Protein 2LL1 (pdb70)

Radius of gyration: 7.83 Å; Cα contacts (8 Å, |Δi|>4): 63; chains: 1; bounding box: 20×18×16 Å

Sequence (33 aa):
DCGHLHDPCPNDRPGHRTCCIGLQCRYGKCLVRDCGHLHDPCPNDRPGHRTCCIGLQCRYGKCLVRDCGHLHDPCPNDRPGHRTCCIGLQCRYGKCLVRDCGHLHDPCPNDRPGHRTCCIGLQCRYGKCLVRDCGHLHDPCPNDRPGHRTCCIGLQCRYGKCLVRDCGHLHDPCPNDRPGHRTCCIGLQCRYGKCLVRDCGHLHDPCPNDRPGHRTCCIGLQCRYGKCLVRDCGHLHDPCPNDRPGHRTCCIGLQCRYGKCLVRDCGHLHDPCPNDRPGHRTCCIGLQCRYGKCLVRDCGHLHDPCPNDRPGHRTCCIGLQCRYGKCLVRDCGHLHDPCPNDRPGHRTCCIGLQCRYGKCLVRDCGHLHDPCPNDRPGHRTCCIGLQCRYGKCLVRDCGHLHDPCPNDRPGHRTCCIGLQCRYGKCLVRDCGHLHDPCPNDRPGHRTCCIGLQCRYGKCLVRDCGHLHDPCPNDRPGHRTCCIGLQCRYGKCLVRDCGHLHDPCPNDRPGHRTCCIGLQCRYGKCLVRDCGHLHDPCPNDRPGHRTCCIGLQCRYGKCLVRDCGHLHDPCPNDRPGHRTCCIGLQCRYGKCLVRDCGHLHDPCPNDRPGHRTCCIGLQCRYGKCLVRDCGHLHDPCPNDRPGHRTCCIGLQCRYGKCLVR

Nearest PDB structures (foldseek):
  2ll1-assembly1_A  TM=1.031E+00  e=1.671E-06  Theraphosidae
  2n7f-assembly1_A  TM=6.299E-01  e=2.220E+00  synthetic construct
  2ll1-assembly1_A  TM=1.030E+00  e=1.671E-06  Theraphosidae
  2n7f-assembly1_A  TM=6.309E-01  e=2.220E+00  synthetic construct
  2ll1-assembly1_A  TM=1.030E+00  e=2.143E-06  Theraphosidae

GO terms:
  GO:0005576 extracellular region (C, EXP)

Structure (mmCIF, N/CA/C/O backbone):
data_2LL1
#
_entry.id   2LL1
#
loop_
_atom_site.group_PDB
_atom_site.id
_atom_site.type_symbol
_atom_site.label_atom_id
_atom_site.label_alt_id
_atom_site.label_comp_id
_atom_site.label_asym_id
_atom_site.label_entity_id
_atom_site.label_seq_id
_atom_site.pdbx_PDB_ins_code
_atom_site.Cartn_x
_atom_site.Cartn_y
_atom_site.Cartn_z
_atom_site.occupancy
_atom_site.B_iso_or_equiv
_atom_site.auth_seq_id
_atom_site.auth_comp_id
_atom_site.auth_asym_id
_atom_site.auth_atom_id
_atom_site.pdbx_PDB_model_num
ATOM 1 N N . ASP A 1 1 ? 1.328 0.000 0.000 1.00 4.00 1 ASP A N 1
ATOM 2 C CA . ASP A 1 1 ? 2.093 -0.001 -1.242 1.00 0.02 1 ASP A CA 1
ATOM 3 C C . ASP A 1 1 ? 3.448 -0.674 -1.045 1.00 72.02 1 ASP A C 1
ATOM 4 O O . ASP A 1 1 ? 4.280 -0.203 -0.269 1.00 61.43 1 ASP A O 1
ATOM 13 N N . CYS A 1 2 ? 3.662 -1.779 -1.752 1.00 42.52 2 CYS A N 1
ATOM 14 C CA . CYS A 1 2 ? 4.915 -2.518 -1.655 1.00 73.22 2 CYS A CA 1
ATOM 15 C C . CYS A 1 2 ? 5.359 -3.018 -3.027 1.00 2.51 2 CYS A C 1
ATOM 16 O O . CYS A 1 2 ? 4.581 -3.024 -3.979 1.00 54.33 2 CYS A O 1
ATOM 23 N N . GLY A 1 3 ? 6.618 -3.436 -3.119 1.00 70.20 3 GLY A N 1
ATOM 24 C CA . GLY A 1 3 ? 7.145 -3.932 -4.377 1.00 53.32 3 GLY A CA 1
ATOM 25 C C . GLY A 1 3 ? 7.171 -5.446 -4.438 1.00 63.04 3 GLY A C 1
ATOM 26 O O . GLY A 1 3 ? 6.577 -6.119 -3.596 1.00 23.35 3 GLY A O 1
ATOM 30 N N . HIS A 1 4 ? 7.861 -5.984 -5.439 1.00 74.45 4 HIS A N 1
ATOM 31 C CA . HIS A 1 4 ? 7.961 -7.430 -5.608 1.00 42.32 4 HIS A CA 1
ATOM 32 C C . HIS A 1 4 ? 9.158 -7.984 -4.842 1.00 65.11 4 HIS A C 1
ATOM 33 O O . HIS A 1 4 ? 9.855 -7.248 -4.142 1.00 25.41 4 HIS A O 1
ATOM 47 N N . LEU A 1 5 ? 9.391 -9.285 -4.979 1.00 2.23 5 LEU A N 1
ATOM 48 C CA . LEU A 1 5 ? 10.504 -9.938 -4.299 1.00 21.42 5 LEU A CA 1
ATOM 49 C C . LEU A 1 5 ? 11.835 -9.548 -4.933 1.00 40.15 5 LEU A C 1
ATOM 50 O O . LEU A 1 5 ? 12.772 -9.148 -4.241 1.00 33.51 5 LEU A O 1
ATOM 66 N N . HIS A 1 6 ? 11.911 -9.664 -6.255 1.00 40.15 6 HIS A N 1
ATOM 67 C CA . HIS A 1 6 ? 13.127 -9.320 -6.984 1.00 73.25 6 HIS A CA 1
ATOM 68 C C . HIS A 1 6 ? 13.015 -7.929 -7.601 1.00 63.25 6 HIS A C 1
ATOM 69 O O . HIS A 1 6 ? 13.696 -7.617 -8.579 1.00 14.21 6 HIS A O 1
ATOM 83 N N . ASP A 1 7 ? 12.153 -7.099 -7.025 1.00 22.10 7 ASP A N 1
ATOM 84 C CA . ASP A 1 7 ? 11.953 -5.741 -7.518 1.00 32.30 7 ASP A CA 1
ATOM 85 C C . ASP A 1 7 ? 12.970 -4.784 -6.904 1.00 33.55 7 ASP A C 1
ATOM 86 O O . ASP A 1 7 ? 13.509 -5.023 -5.823 1.00 22.21 7 ASP A O 1
ATOM 95 N N . PRO A 1 8 ? 13.240 -3.675 -7.608 1.00 35.24 8 PRO A N 1
ATOM 96 C CA . PRO A 1 8 ? 14.194 -2.660 -7.151 1.00 74.30 8 PRO A CA 1
ATOM 97 C C . PRO A 1 8 ? 13.682 -1.886 -5.941 1.00 54.13 8 PRO A C 1
ATOM 98 O O . PRO A 1 8 ? 12.480 -1.855 -5.674 1.00 50.02 8 PRO A O 1
ATOM 109 N N . CYS A 1 9 ? 14.600 -1.261 -5.213 1.00 24.05 9 CYS A N 1
ATOM 110 C CA . CYS A 1 9 ? 14.242 -0.486 -4.031 1.00 25.03 9 CYS A CA 1
ATOM 111 C C . CYS A 1 9 ? 15.171 0.714 -3.865 1.00 71.42 9 CYS A C 1
ATOM 112 O O . CYS A 1 9 ? 15.942 0.806 -2.910 1.00 44.12 9 CYS A O 1
ATOM 119 N N . PRO A 1 10 ? 15.096 1.656 -4.817 1.00 71.52 10 PRO A N 1
ATOM 120 C CA . PRO A 1 10 ? 15.921 2.867 -4.799 1.00 63.22 10 PRO A CA 1
ATOM 121 C C . PRO A 1 10 ? 15.521 3.825 -3.682 1.00 72.34 10 PRO A C 1
ATOM 122 O O . PRO A 1 10 ? 16.362 4.527 -3.123 1.00 53.23 10 PRO A O 1
ATOM 133 N N . ASN A 1 11 ? 14.231 3.847 -3.362 1.00 70.13 11 ASN A N 1
ATOM 134 C CA . ASN A 1 11 ? 13.719 4.719 -2.312 1.00 2.35 11 ASN A CA 1
ATOM 135 C C . ASN A 1 11 ? 13.629 3.975 -0.983 1.00 15.12 11 ASN A C 1
ATOM 136 O O . ASN A 1 11 ? 12.760 4.260 -0.158 1.00 71.21 11 ASN A O 1
ATOM 147 N N . ASP A 1 12 ? 14.531 3.021 -0.783 1.00 3.45 12 ASP A N 1
ATOM 148 C CA . ASP A 1 12 ? 14.555 2.237 0.447 1.00 70.14 12 ASP A CA 1
ATOM 149 C C . ASP A 1 12 ? 14.971 3.100 1.634 1.00 35.40 12 ASP A C 1
ATOM 150 O O . ASP A 1 12 ? 16.080 3.632 1.669 1.00 51.22 12 ASP A O 1
ATOM 159 N N . ARG A 1 13 ? 14.072 3.234 2.604 1.00 25.14 13 ARG A N 1
ATOM 160 C CA . ARG A 1 13 ? 14.345 4.034 3.792 1.00 20.13 13 ARG A CA 1
ATOM 161 C C . ARG A 1 13 ? 13.877 3.313 5.053 1.00 75.32 13 ARG A C 1
ATOM 162 O O . ARG A 1 13 ? 13.038 2.412 5.007 1.00 11.51 13 ARG A O 1
ATOM 183 N N . PRO A 1 14 ? 14.430 3.716 6.206 1.00 64.20 14 PRO A N 1
ATOM 184 C CA . PRO A 1 14 ? 14.085 3.121 7.501 1.00 55.44 14 PRO A CA 1
ATOM 185 C C . PRO A 1 14 ? 12.669 3.478 7.942 1.00 22.44 14 PRO A C 1
ATOM 186 O O . PRO A 1 14 ? 12.404 4.603 8.363 1.00 45.01 14 PRO A O 1
ATOM 197 N N . GLY A 1 15 ? 11.762 2.510 7.844 1.00 3.24 15 GLY A N 1
ATOM 198 C CA . GLY A 1 15 ? 10.385 2.742 8.238 1.00 11.01 15 GLY A CA 1
ATOM 199 C C . GLY A 1 15 ? 9.437 2.749 7.055 1.00 0.12 15 GLY A C 1
ATOM 200 O O . GLY A 1 15 ? 8.218 2.769 7.227 1.00 12.53 15 GLY A O 1
ATOM 204 N N . HIS A 1 16 ? 9.997 2.734 5.850 1.00 63.22 16 HIS A N 1
ATOM 205 C CA . HIS A 1 16 ? 9.193 2.740 4.633 1.00 61.30 16 HIS A CA 1
ATOM 206 C C . HIS A 1 16 ? 9.990 2.192 3.453 1.00 73.43 16 HIS A C 1
ATOM 207 O O . HIS A 1 16 ? 10.581 2.951 2.685 1.00 71.54 16 HIS A O 1
ATOM 221 N N . ARG A 1 17 ? 10.001 0.870 3.316 1.00 61.34 17 ARG A N 1
ATOM 222 C CA . ARG A 1 17 ? 10.727 0.220 2.230 1.00 14.44 17 ARG A CA 1
ATOM 223 C C . ARG A 1 17 ? 9.796 -0.084 1.060 1.00 21.11 17 ARG A C 1
ATOM 224 O O . ARG A 1 17 ? 8.574 -0.089 1.209 1.00 54.41 17 ARG A O 1
ATOM 245 N N . THR A 1 18 ? 10.383 -0.338 -0.105 1.00 60.25 18 THR A N 1
ATOM 246 C CA . THR A 1 18 ? 9.608 -0.642 -1.302 1.00 14.15 18 THR A CA 1
ATOM 247 C C . THR A 1 18 ? 9.451 -2.147 -1.488 1.00 11.23 18 THR A C 1
ATOM 248 O O . THR A 1 18 ? 9.194 -2.622 -2.594 1.00 61.51 18 THR A O 1
ATOM 259 N N . CYS A 1 19 ? 9.606 -2.892 -0.399 1.00 21.33 19 CYS A N 1
ATOM 260 C CA . CYS A 1 19 ? 9.482 -4.344 -0.441 1.00 74.23 19 CYS A CA 1
ATOM 261 C C . CYS A 1 19 ? 8.260 -4.809 0.346 1.00 12.33 19 CYS A C 1
ATOM 262 O O . CYS A 1 19 ? 7.905 -4.220 1.368 1.00 51.53 19 CYS A O 1
ATOM 269 N N . CYS A 1 20 ? 7.620 -5.869 -0.136 1.00 23.13 20 CYS A N 1
ATOM 270 C CA . CYS A 1 20 ? 6.438 -6.414 0.521 1.00 4.24 20 CYS A CA 1
ATOM 271 C C . CYS A 1 20 ? 6.827 -7.222 1.756 1.00 34.40 20 CYS A C 1
ATOM 272 O O . CYS A 1 20 ? 7.999 -7.282 2.128 1.00 11.11 20 CYS A O 1
ATOM 279 N N . ILE A 1 21 ? 5.835 -7.843 2.386 1.00 53.31 21 ILE A N 1
ATOM 280 C CA . ILE A 1 21 ? 6.072 -8.649 3.577 1.00 4.50 21 ILE A CA 1
ATOM 281 C C . ILE A 1 21 ? 6.981 -9.833 3.267 1.00 4.00 21 ILE A C 1
ATOM 282 O O . ILE A 1 21 ? 6.895 -10.431 2.196 1.00 62.44 21 ILE A O 1
ATOM 298 N N . GLY A 1 22 ? 7.853 -10.167 4.214 1.00 34.53 22 GLY A N 1
ATOM 299 C CA . GLY A 1 22 ? 8.764 -11.280 4.024 1.00 22.52 22 GLY A CA 1
ATOM 300 C C . GLY A 1 22 ? 9.823 -10.990 2.979 1.00 23.53 22 GLY A C 1
ATOM 301 O O . GLY A 1 22 ? 10.284 -11.896 2.283 1.00 20.43 22 GLY A O 1
ATOM 305 N N . LEU A 1 23 ? 10.210 -9.725 2.867 1.00 52.43 23 LEU A N 1
ATOM 306 C CA . LEU A 1 23 ? 11.221 -9.317 1.897 1.00 12.42 23 LEU A CA 1
ATOM 307 C C . LEU A 1 23 ? 12.258 -8.405 2.544 1.00 44.54 23 LEU A C 1
ATOM 308 O O . LEU A 1 23 ? 12.080 -7.948 3.672 1.00 35.25 23 LEU A O 1
ATOM 324 N N . GLN A 1 24 ? 13.341 -8.142 1.819 1.00 24.22 24 GLN A N 1
ATOM 325 C CA . GLN A 1 24 ? 14.407 -7.283 2.322 1.00 13.03 24 GLN A CA 1
ATOM 326 C C . GLN A 1 24 ? 15.115 -6.566 1.177 1.00 33.42 24 GLN A C 1
ATOM 327 O O . GLN A 1 24 ? 15.263 -7.115 0.085 1.00 62.02 24 GLN A O 1
ATOM 341 N N . CYS A 1 25 ? 15.550 -5.337 1.434 1.00 72.42 25 CYS A N 1
ATOM 342 C CA . CYS A 1 25 ? 16.242 -4.544 0.425 1.00 74.30 25 CYS A CA 1
ATOM 343 C C . CYS A 1 25 ? 17.750 -4.571 0.653 1.00 43.41 25 CYS A C 1
ATOM 344 O O . CYS A 1 25 ? 18.250 -4.018 1.633 1.00 31.32 25 CYS A O 1
ATOM 351 N N . ARG A 1 26 ? 18.470 -5.216 -0.259 1.00 53.24 26 ARG A N 1
ATOM 352 C CA . ARG A 1 26 ? 19.921 -5.315 -0.158 1.00 33.02 26 ARG A CA 1
ATOM 353 C C . ARG A 1 26 ? 20.559 -5.380 -1.542 1.00 64.11 26 ARG A C 1
ATOM 354 O O . ARG A 1 26 ? 19.974 -5.918 -2.482 1.00 40.24 26 ARG A O 1
ATOM 375 N N . TYR A 1 27 ? 21.762 -4.829 -1.659 1.00 42.12 27 TYR A N 1
ATOM 376 C CA . TYR A 1 27 ? 22.479 -4.822 -2.929 1.00 2.52 27 TYR A CA 1
ATOM 377 C C . TYR A 1 27 ? 21.723 -4.011 -3.977 1.00 0.31 27 TYR A C 1
ATOM 378 O O . TYR A 1 27 ? 21.719 -4.352 -5.159 1.00 23.23 27 TYR A O 1
ATOM 396 N N . GLY A 1 28 ? 21.083 -2.933 -3.533 1.00 41.24 28 GLY A N 1
ATOM 397 C CA . GLY A 1 28 ? 20.332 -2.089 -4.444 1.00 43.34 28 GLY A CA 1
ATOM 398 C C . GLY A 1 28 ? 19.142 -2.805 -5.051 1.00 11.14 28 GLY A C 1
ATOM 399 O O . GLY A 1 28 ? 18.540 -2.323 -6.010 1.00 41.24 28 GLY A O 1
ATOM 403 N N . LYS A 1 29 ? 18.801 -3.961 -4.491 1.00 1.20 29 LYS A N 1
ATOM 404 C CA . LYS A 1 29 ? 17.675 -4.746 -4.982 1.00 21.53 29 LYS A CA 1
ATOM 405 C C . LYS A 1 29 ? 16.943 -5.427 -3.829 1.00 61.04 29 LYS A C 1
ATOM 406 O O . LYS A 1 29 ? 17.442 -5.473 -2.704 1.00 52.24 29 LYS A O 1
ATOM 425 N N . CYS A 1 30 ? 15.759 -5.956 -4.117 1.00 15.10 30 CYS A N 1
ATOM 426 C CA . CYS A 1 30 ? 14.958 -6.635 -3.106 1.00 30.34 30 CYS A CA 1
ATOM 427 C C . CYS A 1 30 ? 15.145 -8.147 -3.189 1.00 71.44 30 CYS A C 1
ATOM 428 O O . CYS A 1 30 ? 15.326 -8.703 -4.274 1.00 0.31 30 CYS A O 1
ATOM 435 N N . LEU A 1 31 ? 15.099 -8.808 -2.038 1.00 23.12 31 LEU A N 1
ATOM 436 C CA . LEU A 1 31 ? 15.263 -10.257 -1.980 1.00 1.53 31 LEU A CA 1
ATOM 437 C C . LEU A 1 31 ? 14.440 -10.852 -0.842 1.00 24.32 31 LEU A C 1
ATOM 438 O O . LEU A 1 31 ? 13.808 -10.128 -0.073 1.00 41.32 31 LEU A O 1
ATOM 454 N N . VAL A 1 32 ? 14.455 -12.178 -0.739 1.00 10.43 32 VAL A N 1
ATOM 455 C CA . VAL A 1 32 ? 13.713 -12.871 0.307 1.00 21.24 32 VAL A CA 1
ATOM 456 C C . VAL A 1 32 ? 14.420 -12.753 1.653 1.00 13.51 32 VAL A C 1
ATOM 457 O O . VAL A 1 32 ? 15.536 -13.242 1.825 1.00 61.32 32 VAL A O 1
ATOM 470 N N . ARG A 1 33 ? 13.762 -12.099 2.605 1.00 34.32 33 ARG A N 1
ATOM 471 C CA . ARG A 1 33 ? 14.327 -11.916 3.936 1.00 0.54 33 ARG A CA 1
ATOM 472 C C . ARG A 1 33 ? 14.500 -13.257 4.644 1.00 54.53 33 ARG A C 1
ATOM 473 O O . ARG A 1 33 ? 14.170 -14.307 4.093 1.00 54.22 33 ARG A O 1
ATOM 494 N N . ASP A 1 1 ? 1.581 0.541 -0.073 1.00 21.23 1 ASP A N 2
ATOM 495 C CA . ASP A 1 1 ? 2.091 0.037 -1.343 1.00 3.23 1 ASP A CA 2
ATOM 496 C C . ASP A 1 1 ? 3.455 -0.620 -1.158 1.00 23.41 1 ASP A C 2
ATOM 497 O O . ASP A 1 1 ? 4.340 -0.066 -0.506 1.00 25.14 1 ASP A O 2
ATOM 506 N N . CYS A 1 2 ? 3.618 -1.806 -1.735 1.00 71.04 2 CYS A N 2
ATOM 507 C CA . CYS A 1 2 ? 4.873 -2.541 -1.634 1.00 32.02 2 CYS A CA 2
ATOM 508 C C . CYS A 1 2 ? 5.307 -3.067 -2.999 1.00 4.41 2 CYS A C 2
ATOM 509 O O . CYS A 1 2 ? 4.521 -3.094 -3.944 1.00 71.15 2 CYS A O 2
ATOM 516 N N . GLY A 1 3 ? 6.567 -3.483 -3.093 1.00 74.41 3 GLY A N 2
ATOM 517 C CA . GLY A 1 3 ? 7.084 -4.003 -4.345 1.00 43.45 3 GLY A CA 2
ATOM 518 C C . GLY A 1 3 ? 7.115 -5.518 -4.377 1.00 10.25 3 GLY A C 2
ATOM 519 O O . GLY A 1 3 ? 6.530 -6.176 -3.515 1.00 50.34 3 GLY A O 2
ATOM 523 N N . HIS A 1 4 ? 7.798 -6.074 -5.372 1.00 74.22 4 HIS A N 2
ATOM 524 C CA . HIS A 1 4 ? 7.901 -7.522 -5.513 1.00 21.32 4 HIS A CA 2
ATOM 525 C C . HIS A 1 4 ? 9.106 -8.058 -4.745 1.00 42.24 4 HIS A C 2
ATOM 526 O O . HIS A 1 4 ? 9.807 -7.306 -4.066 1.00 33.32 4 HIS A O 2
ATOM 540 N N . LEU A 1 5 ? 9.342 -9.360 -4.858 1.00 33.32 5 LEU A N 2
ATOM 541 C CA . LEU A 1 5 ? 10.462 -9.997 -4.174 1.00 20.11 5 LEU A CA 2
ATOM 542 C C . LEU A 1 5 ? 11.787 -9.615 -4.827 1.00 34.41 5 LEU A C 2
ATOM 543 O O . LEU A 1 5 ? 12.727 -9.199 -4.150 1.00 42.42 5 LEU A O 2
ATOM 559 N N . HIS A 1 6 ? 11.853 -9.759 -6.147 1.00 12.32 6 HIS A N 2
ATOM 560 C CA . HIS A 1 6 ? 13.062 -9.426 -6.892 1.00 74.23 6 HIS A CA 2
ATOM 561 C C . HIS A 1 6 ? 12.941 -8.048 -7.537 1.00 31.45 6 HIS A C 2
ATOM 562 O O . HIS A 1 6 ? 13.613 -7.754 -8.525 1.00 55.14 6 HIS A O 2
ATOM 576 N N . ASP A 1 7 ? 12.081 -7.209 -6.970 1.00 72.32 7 ASP A N 2
ATOM 577 C CA . ASP A 1 7 ? 11.872 -5.863 -7.489 1.00 41.51 7 ASP A CA 2
ATOM 578 C C . ASP A 1 7 ? 12.893 -4.891 -6.905 1.00 12.12 7 ASP A C 2
ATOM 579 O O . ASP A 1 7 ? 13.442 -5.105 -5.824 1.00 15.55 7 ASP A O 2
ATOM 588 N N . PRO A 1 8 ? 13.155 -3.798 -7.636 1.00 5.51 8 PRO A N 2
ATOM 589 C CA . PRO A 1 8 ? 14.112 -2.772 -7.210 1.00 40.52 8 PRO A CA 2
ATOM 590 C C . PRO A 1 8 ? 13.609 -1.971 -6.014 1.00 50.41 8 PRO A C 2
ATOM 591 O O . PRO A 1 8 ? 12.409 -1.935 -5.738 1.00 45.20 8 PRO A O 2
ATOM 602 N N . CYS A 1 9 ? 14.533 -1.329 -5.307 1.00 11.40 9 CYS A N 2
ATOM 603 C CA . CYS A 1 9 ? 14.184 -0.528 -4.140 1.00 53.40 9 CYS A CA 2
ATOM 604 C C . CYS A 1 9 ? 15.115 0.674 -4.007 1.00 11.03 9 CYS A C 2
ATOM 605 O O . CYS A 1 9 ? 15.892 0.786 -3.059 1.00 2.45 9 CYS A O 2
ATOM 612 N N . PRO A 1 10 ? 15.035 1.595 -4.979 1.00 24.32 10 PRO A N 2
ATOM 613 C CA . PRO A 1 10 ? 15.863 2.805 -4.993 1.00 33.25 10 PRO A CA 2
ATOM 614 C C . PRO A 1 10 ? 15.470 3.788 -3.895 1.00 23.22 10 PRO A C 2
ATOM 615 O O . PRO A 1 10 ? 16.315 4.502 -3.357 1.00 25.42 10 PRO A O 2
ATOM 626 N N . ASN A 1 11 ? 14.183 3.819 -3.567 1.00 75.22 11 ASN A N 2
ATOM 627 C CA . ASN A 1 11 ? 13.678 4.715 -2.533 1.00 23.11 11 ASN A CA 2
ATOM 628 C C . ASN A 1 11 ? 13.597 4.001 -1.187 1.00 74.11 11 ASN A C 2
ATOM 629 O O . ASN A 1 11 ? 12.734 4.305 -0.363 1.00 72.31 11 ASN A O 2
ATOM 640 N N . ASP A 1 12 ? 14.500 3.051 -0.972 1.00 4.54 12 ASP A N 2
ATOM 641 C CA . ASP A 1 12 ? 14.532 2.295 0.275 1.00 62.13 12 ASP A CA 2
ATOM 642 C C . ASP A 1 12 ? 14.957 3.184 1.439 1.00 33.04 12 ASP A C 2
ATOM 643 O O . ASP A 1 12 ? 16.067 3.717 1.454 1.00 35.42 12 ASP A O 2
ATOM 652 N N . ARG A 1 13 ? 14.066 3.341 2.413 1.00 73.50 13 ARG A N 2
ATOM 653 C CA . ARG A 1 13 ? 14.347 4.167 3.581 1.00 62.14 13 ARG A CA 2
ATOM 654 C C . ARG A 1 13 ? 13.905 3.466 4.862 1.00 42.20 13 ARG A C 2
ATOM 655 O O . ARG A 1 13 ? 13.076 2.556 4.847 1.00 51.42 13 ARG A O 2
ATOM 676 N N . PRO A 1 14 ? 14.472 3.898 5.999 1.00 53.15 14 PRO A N 2
ATOM 677 C CA . PRO A 1 14 ? 14.151 3.326 7.310 1.00 45.13 14 PRO A CA 2
ATOM 678 C C . PRO A 1 14 ? 12.739 3.676 7.765 1.00 10.05 14 PRO A C 2
ATOM 679 O O . PRO A 1 14 ? 12.469 4.805 8.173 1.00 45.23 14 PRO A O 2
ATOM 690 N N . GLY A 1 15 ? 11.840 2.699 7.694 1.00 32.04 15 GLY A N 2
ATOM 691 C CA . GLY A 1 15 ? 10.466 2.924 8.103 1.00 12.25 15 GLY A CA 2
ATOM 692 C C . GLY A 1 15 ? 9.502 2.907 6.933 1.00 23.04 15 GLY A C 2
ATOM 693 O O . GLY A 1 15 ? 8.285 2.928 7.121 1.00 24.44 15 GLY A O 2
ATOM 697 N N . HIS A 1 16 ? 10.046 2.871 5.721 1.00 24.32 16 HIS A N 2
ATOM 698 C CA . HIS A 1 16 ? 9.226 2.852 4.515 1.00 1.02 16 HIS A CA 2
ATOM 699 C C . HIS A 1 16 ? 10.007 2.281 3.336 1.00 62.14 16 HIS A C 2
ATOM 700 O O . HIS A 1 16 ? 10.588 3.025 2.545 1.00 72.32 16 HIS A O 2
ATOM 714 N N . ARG A 1 17 ? 10.018 0.957 3.225 1.00 75.45 17 ARG A N 2
ATOM 715 C CA . ARG A 1 17 ? 10.729 0.286 2.143 1.00 50.21 17 ARG A CA 2
ATOM 716 C C . ARG A 1 17 ? 9.783 -0.042 0.991 1.00 1.13 17 ARG A C 2
ATOM 717 O O . ARG A 1 17 ? 8.563 -0.045 1.157 1.00 72.41 17 ARG A O 2
ATOM 738 N N . THR A 1 18 ? 10.355 -0.317 -0.177 1.00 75.02 18 THR A N 2
ATOM 739 C CA . THR A 1 18 ? 9.563 -0.645 -1.357 1.00 4.54 18 THR A CA 2
ATOM 740 C C . THR A 1 18 ? 9.408 -2.153 -1.513 1.00 15.14 18 THR A C 2
ATOM 741 O O . THR A 1 18 ? 9.141 -2.650 -2.607 1.00 41.12 18 THR A O 2
ATOM 752 N N . CYS A 1 19 ? 9.574 -2.877 -0.411 1.00 64.32 19 CYS A N 2
ATOM 753 C CA . CYS A 1 19 ? 9.452 -4.330 -0.425 1.00 11.11 19 CYS A CA 2
ATOM 754 C C . CYS A 1 19 ? 8.237 -4.781 0.381 1.00 23.12 19 CYS A C 2
ATOM 755 O O . CYS A 1 19 ? 7.886 -4.170 1.391 1.00 42.33 19 CYS A O 2
ATOM 762 N N . CYS A 1 20 ? 7.600 -5.855 -0.072 1.00 35.33 20 CYS A N 2
ATOM 763 C CA . CYS A 1 20 ? 6.424 -6.390 0.606 1.00 43.44 20 CYS A CA 2
ATOM 764 C C . CYS A 1 20 ? 6.824 -7.175 1.852 1.00 44.45 20 CYS A C 2
ATOM 765 O O . CYS A 1 20 ? 8.001 -7.228 2.212 1.00 35.53 20 CYS A O 2
ATOM 772 N N . ILE A 1 21 ? 5.838 -7.781 2.504 1.00 65.33 21 ILE A N 2
ATOM 773 C CA . ILE A 1 21 ? 6.088 -8.564 3.708 1.00 72.13 21 ILE A CA 2
ATOM 774 C C . ILE A 1 21 ? 6.997 -9.752 3.413 1.00 44.05 21 ILE A C 2
ATOM 775 O O . ILE A 1 21 ? 6.902 -10.373 2.355 1.00 52.44 21 ILE A O 2
ATOM 791 N N . GLY A 1 22 ? 7.880 -10.064 4.357 1.00 35.22 22 GLY A N 2
ATOM 792 C CA . GLY A 1 22 ? 8.793 -11.178 4.180 1.00 32.14 22 GLY A CA 2
ATOM 793 C C . GLY A 1 22 ? 9.842 -10.905 3.121 1.00 73.33 22 GLY A C 2
ATOM 794 O O . GLY A 1 22 ? 10.295 -11.822 2.435 1.00 62.34 22 GLY A O 2
ATOM 798 N N . LEU A 1 23 ? 10.228 -9.642 2.984 1.00 12.54 23 LEU A N 2
ATOM 799 C CA . LEU A 1 23 ? 11.229 -9.250 1.999 1.00 43.52 23 LEU A CA 2
ATOM 800 C C . LEU A 1 23 ? 12.268 -8.320 2.618 1.00 10.20 23 LEU A C 2
ATOM 801 O O . LEU A 1 23 ? 12.095 -7.840 3.738 1.00 23.01 23 LEU A O 2
ATOM 817 N N . GLN A 1 24 ? 13.345 -8.069 1.880 1.00 13.04 24 GLN A N 2
ATOM 818 C CA . GLN A 1 24 ? 14.410 -7.195 2.357 1.00 22.12 24 GLN A CA 2
ATOM 819 C C . GLN A 1 24 ? 15.107 -6.501 1.192 1.00 43.21 24 GLN A C 2
ATOM 820 O O . GLN A 1 24 ? 15.250 -7.072 0.111 1.00 62.34 24 GLN A O 2
ATOM 834 N N . CYS A 1 25 ? 15.539 -5.265 1.419 1.00 43.10 25 CYS A N 2
ATOM 835 C CA . CYS A 1 25 ? 16.221 -4.491 0.388 1.00 30.24 25 CYS A CA 2
ATOM 836 C C . CYS A 1 25 ? 17.731 -4.508 0.605 1.00 24.03 25 CYS A C 2
ATOM 837 O O . CYS A 1 25 ? 18.237 -3.933 1.570 1.00 72.44 25 CYS A O 2
ATOM 844 N N . ARG A 1 26 ? 18.446 -5.171 -0.298 1.00 51.45 26 ARG A N 2
ATOM 845 C CA . ARG A 1 26 ? 19.898 -5.263 -0.206 1.00 30.31 26 ARG A CA 2
ATOM 846 C C . ARG A 1 26 ? 20.526 -5.355 -1.593 1.00 44.54 26 ARG A C 2
ATOM 847 O O . ARG A 1 26 ? 19.936 -5.913 -2.518 1.00 71.40 26 ARG A O 2
ATOM 868 N N . TYR A 1 27 ? 21.726 -4.802 -1.731 1.00 3.40 27 TYR A N 2
ATOM 869 C CA . TYR A 1 27 ? 22.434 -4.818 -3.006 1.00 13.31 27 TYR A CA 2
ATOM 870 C C . TYR A 1 27 ? 21.667 -4.031 -4.064 1.00 73.04 27 TYR A C 2
ATOM 871 O O . TYR A 1 27 ? 21.655 -4.396 -5.239 1.00 64.51 27 TYR A O 2
ATOM 889 N N . GLY A 1 28 ? 21.026 -2.947 -3.638 1.00 42.51 28 GLY A N 2
ATOM 890 C CA . GLY A 1 28 ? 20.266 -2.124 -4.560 1.00 54.33 28 GLY A CA 2
ATOM 891 C C . GLY A 1 28 ? 19.073 -2.856 -5.143 1.00 20.14 28 GLY A C 2
ATOM 892 O O . GLY A 1 28 ? 18.462 -2.396 -6.107 1.00 44.25 28 GLY A O 2
ATOM 896 N N . LYS A 1 29 ? 18.740 -4.001 -4.557 1.00 23.34 29 LYS A N 2
ATOM 897 C CA . LYS A 1 29 ? 17.613 -4.800 -5.022 1.00 63.55 29 LYS A CA 2
ATOM 898 C C . LYS A 1 29 ? 16.893 -5.460 -3.851 1.00 13.21 29 LYS A C 2
ATOM 899 O O . LYS A 1 29 ? 17.401 -5.483 -2.730 1.00 1.35 29 LYS A O 2
ATOM 918 N N . CYS A 1 30 ? 15.707 -5.997 -4.118 1.00 12.41 30 CYS A N 2
ATOM 919 C CA . CYS A 1 30 ? 14.916 -6.658 -3.087 1.00 4.34 30 CYS A CA 2
ATOM 920 C C . CYS A 1 30 ? 15.107 -8.171 -3.142 1.00 0.25 30 CYS A C 2
ATOM 921 O O . CYS A 1 30 ? 15.280 -8.747 -4.216 1.00 73.42 30 CYS A O 2
ATOM 928 N N . LEU A 1 31 ? 15.074 -8.808 -1.976 1.00 62.15 31 LEU A N 2
ATOM 929 C CA . LEU A 1 31 ? 15.243 -10.255 -1.891 1.00 12.44 31 LEU A CA 2
ATOM 930 C C . LEU A 1 31 ? 14.431 -10.830 -0.734 1.00 44.31 31 LEU A C 2
ATOM 931 O O . LEU A 1 31 ? 13.804 -10.092 0.025 1.00 13.53 31 LEU A O 2
ATOM 947 N N . VAL A 1 32 ? 14.451 -12.153 -0.605 1.00 15.43 32 VAL A N 2
ATOM 948 C CA . VAL A 1 32 ? 13.720 -12.827 0.461 1.00 34.14 32 VAL A CA 2
ATOM 949 C C . VAL A 1 32 ? 14.437 -12.680 1.798 1.00 2.43 32 VAL A C 2
ATOM 950 O O . VAL A 1 32 ? 15.556 -13.163 1.970 1.00 22.13 32 VAL A O 2
ATOM 963 N N . ARG A 1 33 ? 13.785 -12.009 2.743 1.00 65.03 33 ARG A N 2
ATOM 964 C CA . ARG A 1 33 ? 14.362 -11.797 4.065 1.00 73.10 33 ARG A CA 2
ATOM 965 C C . ARG A 1 33 ? 14.572 -13.126 4.786 1.00 44.55 33 ARG A C 2
ATOM 966 O O . ARG A 1 33 ? 13.615 -13.767 5.218 1.00 13.11 33 ARG A O 2
ATOM 987 N N . ASP A 1 1 ? 1.879 1.199 -0.460 1.00 14.23 1 ASP A N 3
ATOM 988 C CA . ASP A 1 1 ? 2.054 0.098 -1.399 1.00 64.03 1 ASP A CA 3
ATOM 989 C C . ASP A 1 1 ? 3.401 -0.587 -1.188 1.00 32.22 1 ASP A C 3
ATOM 990 O O . ASP A 1 1 ? 4.239 -0.110 -0.422 1.00 71.11 1 ASP A O 3
ATOM 999 N N . CYS A 1 2 ? 3.602 -1.709 -1.871 1.00 34.44 2 CYS A N 3
ATOM 1000 C CA . CYS A 1 2 ? 4.845 -2.462 -1.757 1.00 60.02 2 CYS A CA 3
ATOM 1001 C C . CYS A 1 2 ? 5.288 -2.989 -3.119 1.00 41.21 2 CYS A C 3
ATOM 1002 O O . CYS A 1 2 ? 4.512 -3.003 -4.074 1.00 1.34 2 CYS A O 3
ATOM 1009 N N . GLY A 1 3 ? 6.543 -3.422 -3.200 1.00 74.24 3 GLY A N 3
ATOM 1010 C CA . GLY A 1 3 ? 7.068 -3.944 -4.449 1.00 33.14 3 GLY A CA 3
ATOM 1011 C C . GLY A 1 3 ? 7.087 -5.459 -4.481 1.00 25.43 3 GLY A C 3
ATOM 1012 O O . GLY A 1 3 ? 6.483 -6.114 -3.630 1.00 41.33 3 GLY A O 3
ATOM 1016 N N . HIS A 1 4 ? 7.783 -6.020 -5.465 1.00 53.04 4 HIS A N 3
ATOM 1017 C CA . HIS A 1 4 ? 7.878 -7.469 -5.606 1.00 13.33 4 HIS A CA 3
ATOM 1018 C C . HIS A 1 4 ? 9.066 -8.014 -4.819 1.00 50.12 4 HIS A C 3
ATOM 1019 O O . HIS A 1 4 ? 9.762 -7.268 -4.129 1.00 43.24 4 HIS A O 3
ATOM 1033 N N . LEU A 1 5 ? 9.292 -9.319 -4.927 1.00 12.53 5 LEU A N 3
ATOM 1034 C CA . LEU A 1 5 ? 10.396 -9.964 -4.225 1.00 33.31 5 LEU A CA 3
ATOM 1035 C C . LEU A 1 5 ? 11.734 -9.595 -4.858 1.00 34.12 5 LEU A C 3
ATOM 1036 O O . LEU A 1 5 ? 12.668 -9.188 -4.167 1.00 20.24 5 LEU A O 3
ATOM 1052 N N . HIS A 1 6 ? 11.818 -9.738 -6.177 1.00 0.23 6 HIS A N 3
ATOM 1053 C CA . HIS A 1 6 ? 13.041 -9.416 -6.904 1.00 20.44 6 HIS A CA 3
ATOM 1054 C C . HIS A 1 6 ? 12.943 -8.038 -7.550 1.00 13.34 6 HIS A C 3
ATOM 1055 O O . HIS A 1 6 ? 13.632 -7.749 -8.528 1.00 61.40 6 HIS A O 3
ATOM 1069 N N . ASP A 1 7 ? 12.082 -7.191 -6.997 1.00 14.24 7 ASP A N 3
ATOM 1070 C CA . ASP A 1 7 ? 11.893 -5.842 -7.519 1.00 22.23 7 ASP A CA 3
ATOM 1071 C C . ASP A 1 7 ? 12.914 -4.880 -6.919 1.00 61.04 7 ASP A C 3
ATOM 1072 O O . ASP A 1 7 ? 13.445 -5.099 -5.830 1.00 43.15 7 ASP A O 3
ATOM 1081 N N . PRO A 1 8 ? 13.197 -3.789 -7.646 1.00 40.22 8 PRO A N 3
ATOM 1082 C CA . PRO A 1 8 ? 14.157 -2.772 -7.206 1.00 54.44 8 PRO A CA 3
ATOM 1083 C C . PRO A 1 8 ? 13.644 -1.967 -6.017 1.00 53.53 8 PRO A C 3
ATOM 1084 O O . PRO A 1 8 ? 12.440 -1.910 -5.765 1.00 73.43 8 PRO A O 3
ATOM 1095 N N . CYS A 1 9 ? 14.564 -1.344 -5.289 1.00 43.20 9 CYS A N 3
ATOM 1096 C CA . CYS A 1 9 ? 14.206 -0.541 -4.126 1.00 32.31 9 CYS A CA 3
ATOM 1097 C C . CYS A 1 9 ? 15.144 0.653 -3.979 1.00 50.33 9 CYS A C 3
ATOM 1098 O O . CYS A 1 9 ? 15.910 0.759 -3.021 1.00 14.11 9 CYS A O 3
ATOM 1105 N N . PRO A 1 10 ? 15.084 1.575 -4.951 1.00 41.45 10 PRO A N 3
ATOM 1106 C CA . PRO A 1 10 ? 15.920 2.779 -4.953 1.00 44.42 10 PRO A CA 3
ATOM 1107 C C . PRO A 1 10 ? 15.521 3.764 -3.860 1.00 12.32 10 PRO A C 3
ATOM 1108 O O . PRO A 1 10 ? 16.364 4.471 -3.310 1.00 2.21 10 PRO A O 3
ATOM 1119 N N . ASN A 1 11 ? 14.229 3.805 -3.549 1.00 62.33 11 ASN A N 3
ATOM 1120 C CA . ASN A 1 11 ? 13.718 4.704 -2.521 1.00 21.42 11 ASN A CA 3
ATOM 1121 C C . ASN A 1 11 ? 13.612 3.989 -1.177 1.00 73.43 11 ASN A C 3
ATOM 1122 O O . ASN A 1 11 ? 12.740 4.299 -0.365 1.00 22.42 11 ASN A O 3
ATOM 1133 N N . ASP A 1 12 ? 14.504 3.031 -0.951 1.00 3.34 12 ASP A N 3
ATOM 1134 C CA . ASP A 1 12 ? 14.513 2.273 0.295 1.00 74.11 12 ASP A CA 3
ATOM 1135 C C . ASP A 1 12 ? 14.926 3.157 1.467 1.00 44.41 12 ASP A C 3
ATOM 1136 O O . ASP A 1 12 ? 16.040 3.682 1.499 1.00 73.14 12 ASP A O 3
ATOM 1145 N N . ARG A 1 13 ? 14.022 3.319 2.428 1.00 45.03 13 ARG A N 3
ATOM 1146 C CA . ARG A 1 13 ? 14.293 4.142 3.600 1.00 32.14 13 ARG A CA 3
ATOM 1147 C C . ARG A 1 13 ? 13.824 3.444 4.874 1.00 54.41 13 ARG A C 3
ATOM 1148 O O . ARG A 1 13 ? 12.986 2.543 4.844 1.00 32.44 13 ARG A O 3
ATOM 1169 N N . PRO A 1 14 ? 14.376 3.870 6.020 1.00 72.12 14 PRO A N 3
ATOM 1170 C CA . PRO A 1 14 ? 14.029 3.300 7.325 1.00 30.01 14 PRO A CA 3
ATOM 1171 C C . PRO A 1 14 ? 12.613 3.663 7.758 1.00 12.14 14 PRO A C 3
ATOM 1172 O O . PRO A 1 14 ? 12.348 4.795 8.162 1.00 74.41 14 PRO A O 3
ATOM 1183 N N . GLY A 1 15 ? 11.706 2.695 7.672 1.00 33.35 15 GLY A N 3
ATOM 1184 C CA . GLY A 1 15 ? 10.327 2.933 8.060 1.00 65.23 15 GLY A CA 3
ATOM 1185 C C . GLY A 1 15 ? 9.383 2.925 6.874 1.00 34.04 15 GLY A C 3
ATOM 1186 O O . GLY A 1 15 ? 8.163 2.956 7.043 1.00 41.21 15 GLY A O 3
ATOM 1190 N N . HIS A 1 16 ? 9.946 2.885 5.671 1.00 73.11 16 HIS A N 3
ATOM 1191 C CA . HIS A 1 16 ? 9.145 2.874 4.452 1.00 14.40 16 HIS A CA 3
ATOM 1192 C C . HIS A 1 16 ? 9.939 2.297 3.285 1.00 43.14 16 HIS A C 3
ATOM 1193 O O . HIS A 1 16 ? 10.539 3.036 2.504 1.00 41.12 16 HIS A O 3
ATOM 1207 N N . ARG A 1 17 ? 9.939 0.973 3.172 1.00 24.25 17 ARG A N 3
ATOM 1208 C CA . ARG A 1 17 ? 10.662 0.297 2.102 1.00 70.32 17 ARG A CA 3
ATOM 1209 C C . ARG A 1 17 ? 9.732 -0.021 0.935 1.00 71.24 17 ARG A C 3
ATOM 1210 O O . ARG A 1 17 ? 8.509 -0.014 1.080 1.00 1.44 17 ARG A O 3
ATOM 1231 N N . THR A 1 18 ? 10.320 -0.300 -0.225 1.00 34.12 18 THR A N 3
ATOM 1232 C CA . THR A 1 18 ? 9.545 -0.619 -1.417 1.00 52.23 18 THR A CA 3
ATOM 1233 C C . THR A 1 18 ? 9.377 -2.125 -1.577 1.00 73.44 18 THR A C 3
ATOM 1234 O O . THR A 1 18 ? 9.119 -2.619 -2.676 1.00 11.51 18 THR A O 3
ATOM 1245 N N . CYS A 1 19 ? 9.524 -2.853 -0.475 1.00 55.11 19 CYS A N 3
ATOM 1246 C CA . CYS A 1 19 ? 9.388 -4.304 -0.492 1.00 72.34 19 CYS A CA 3
ATOM 1247 C C . CYS A 1 19 ? 8.158 -4.745 0.297 1.00 64.11 19 CYS A C 3
ATOM 1248 O O . CYS A 1 19 ? 7.802 -4.134 1.305 1.00 23.21 19 CYS A O 3
ATOM 1255 N N . CYS A 1 20 ? 7.514 -5.810 -0.168 1.00 51.25 20 CYS A N 3
ATOM 1256 C CA . CYS A 1 20 ? 6.325 -6.334 0.492 1.00 14.32 20 CYS A CA 3
ATOM 1257 C C . CYS A 1 20 ? 6.701 -7.130 1.738 1.00 12.04 20 CYS A C 3
ATOM 1258 O O . CYS A 1 20 ? 7.875 -7.221 2.098 1.00 60.10 20 CYS A O 3
ATOM 1265 N N . ILE A 1 21 ? 5.697 -7.704 2.392 1.00 33.31 21 ILE A N 3
ATOM 1266 C CA . ILE A 1 21 ? 5.922 -8.494 3.597 1.00 42.35 21 ILE A CA 3
ATOM 1267 C C . ILE A 1 21 ? 6.813 -9.697 3.306 1.00 31.04 21 ILE A C 3
ATOM 1268 O O . ILE A 1 21 ? 6.706 -10.322 2.252 1.00 35.34 21 ILE A O 3
ATOM 1284 N N . GLY A 1 22 ? 7.692 -10.017 4.251 1.00 23.10 22 GLY A N 3
ATOM 1285 C CA . GLY A 1 22 ? 8.588 -11.146 4.079 1.00 41.12 22 GLY A CA 3
ATOM 1286 C C . GLY A 1 22 ? 9.657 -10.884 3.037 1.00 43.22 22 GLY A C 3
ATOM 1287 O O . GLY A 1 22 ? 10.109 -11.804 2.354 1.00 31.55 22 GLY A O 3
ATOM 1291 N N . LEU A 1 23 ? 10.063 -9.625 2.912 1.00 70.04 23 LEU A N 3
ATOM 1292 C CA . LEU A 1 23 ? 11.085 -9.243 1.943 1.00 24.44 23 LEU A CA 3
ATOM 1293 C C . LEU A 1 23 ? 12.123 -8.325 2.581 1.00 51.23 23 LEU A C 3
ATOM 1294 O O . LEU A 1 23 ? 11.937 -7.846 3.699 1.00 4.20 23 LEU A O 3
ATOM 1310 N N . GLN A 1 24 ? 13.213 -8.082 1.860 1.00 22.43 24 GLN A N 3
ATOM 1311 C CA . GLN A 1 24 ? 14.279 -7.220 2.356 1.00 43.44 24 GLN A CA 3
ATOM 1312 C C . GLN A 1 24 ? 15.000 -6.528 1.203 1.00 70.52 24 GLN A C 3
ATOM 1313 O O . GLN A 1 24 ? 15.153 -7.098 0.122 1.00 64.11 24 GLN A O 3
ATOM 1327 N N . CYS A 1 25 ? 15.440 -5.297 1.440 1.00 64.40 25 CYS A N 3
ATOM 1328 C CA . CYS A 1 25 ? 16.144 -4.527 0.422 1.00 65.21 25 CYS A CA 3
ATOM 1329 C C . CYS A 1 25 ? 17.651 -4.559 0.661 1.00 2.53 25 CYS A C 3
ATOM 1330 O O . CYS A 1 25 ? 18.147 -3.991 1.635 1.00 64.13 25 CYS A O 3
ATOM 1337 N N . ARG A 1 26 ? 18.373 -5.225 -0.233 1.00 61.25 26 ARG A N 3
ATOM 1338 C CA . ARG A 1 26 ? 19.823 -5.332 -0.120 1.00 13.55 26 ARG A CA 3
ATOM 1339 C C . ARG A 1 26 ? 20.471 -5.424 -1.498 1.00 20.33 26 ARG A C 3
ATOM 1340 O O . ARG A 1 26 ? 19.890 -5.976 -2.433 1.00 14.44 26 ARG A O 3
ATOM 1361 N N . TYR A 1 27 ? 21.678 -4.881 -1.616 1.00 34.42 27 TYR A N 3
ATOM 1362 C CA . TYR A 1 27 ? 22.404 -4.900 -2.880 1.00 33.20 27 TYR A CA 3
ATOM 1363 C C . TYR A 1 27 ? 21.660 -4.104 -3.948 1.00 14.14 27 TYR A C 3
ATOM 1364 O O . TYR A 1 27 ? 21.663 -4.466 -5.123 1.00 54.03 27 TYR A O 3
ATOM 1382 N N . GLY A 1 28 ? 21.022 -3.015 -3.528 1.00 2.03 28 GLY A N 3
ATOM 1383 C CA . GLY A 1 28 ? 20.283 -2.183 -4.459 1.00 13.02 28 GLY A CA 3
ATOM 1384 C C . GLY A 1 28 ? 19.093 -2.903 -5.061 1.00 72.41 28 GLY A C 3
ATOM 1385 O O . GLY A 1 28 ? 18.501 -2.435 -6.034 1.00 32.22 28 GLY A O 3
ATOM 1389 N N . LYS A 1 29 ? 18.741 -4.047 -4.484 1.00 25.33 29 LYS A N 3
ATOM 1390 C CA . LYS A 1 29 ? 17.615 -4.835 -4.969 1.00 33.52 29 LYS A CA 3
ATOM 1391 C C . LYS A 1 29 ? 16.871 -5.492 -3.810 1.00 61.12 29 LYS A C 3
ATOM 1392 O O . LYS A 1 29 ? 17.363 -5.525 -2.682 1.00 4.10 29 LYS A O 3
ATOM 1411 N N . CYS A 1 30 ? 15.684 -6.015 -4.096 1.00 75.40 30 CYS A N 3
ATOM 1412 C CA . CYS A 1 30 ? 14.872 -6.672 -3.079 1.00 30.53 30 CYS A CA 3
ATOM 1413 C C . CYS A 1 30 ? 15.049 -8.187 -3.136 1.00 23.00 30 CYS A C 3
ATOM 1414 O O . CYS A 1 30 ? 15.226 -8.762 -4.211 1.00 23.44 30 CYS A O 3
ATOM 1421 N N . LEU A 1 31 ? 15.000 -8.827 -1.973 1.00 23.11 31 LEU A N 3
ATOM 1422 C CA . LEU A 1 31 ? 15.155 -10.275 -1.889 1.00 70.35 31 LEU A CA 3
ATOM 1423 C C . LEU A 1 31 ? 14.325 -10.846 -0.744 1.00 24.40 31 LEU A C 3
ATOM 1424 O O . LEU A 1 31 ? 13.695 -10.105 0.010 1.00 3.22 31 LEU A O 3
ATOM 1440 N N . VAL A 1 32 ? 14.332 -12.170 -0.618 1.00 55.31 32 VAL A N 3
ATOM 1441 C CA . VAL A 1 32 ? 13.582 -12.841 0.438 1.00 45.34 32 VAL A CA 3
ATOM 1442 C C . VAL A 1 32 ? 14.283 -12.698 1.784 1.00 14.43 32 VAL A C 3
ATOM 1443 O O . VAL A 1 32 ? 15.397 -13.187 1.971 1.00 33.13 32 VAL A O 3
ATOM 1456 N N . ARG A 1 33 ? 13.622 -12.024 2.720 1.00 34.01 33 ARG A N 3
ATOM 1457 C CA . ARG A 1 33 ? 14.181 -11.816 4.050 1.00 11.32 33 ARG A CA 3
ATOM 1458 C C . ARG A 1 33 ? 14.445 -13.149 4.744 1.00 41.12 33 ARG A C 3
ATOM 1459 O O . ARG A 1 33 ? 13.585 -14.029 4.767 1.00 54.11 33 ARG A O 3
ATOM 1480 N N . ASP A 1 1 ? 1.638 -0.143 -2.671 1.00 53.12 1 ASP A N 4
ATOM 1481 C CA . ASP A 1 1 ? 2.109 0.031 -1.302 1.00 41.12 1 ASP A CA 4
ATOM 1482 C C . ASP A 1 1 ? 3.462 -0.645 -1.103 1.00 41.03 1 ASP A C 4
ATOM 1483 O O . ASP A 1 1 ? 4.297 -0.172 -0.332 1.00 21.04 1 ASP A O 4
ATOM 1492 N N . CYS A 1 2 ? 3.672 -1.755 -1.804 1.00 11.35 2 CYS A N 4
ATOM 1493 C CA . CYS A 1 2 ? 4.922 -2.498 -1.704 1.00 2.34 2 CYS A CA 4
ATOM 1494 C C . CYS A 1 2 ? 5.378 -2.983 -3.077 1.00 35.43 2 CYS A C 4
ATOM 1495 O O . CYS A 1 2 ? 4.607 -2.979 -4.036 1.00 11.44 2 CYS A O 4
ATOM 1502 N N . GLY A 1 3 ? 6.636 -3.403 -3.163 1.00 4.24 3 GLY A N 4
ATOM 1503 C CA . GLY A 1 3 ? 7.173 -3.886 -4.421 1.00 41.04 3 GLY A CA 4
ATOM 1504 C C . GLY A 1 3 ? 7.198 -5.400 -4.498 1.00 55.44 3 GLY A C 4
ATOM 1505 O O . GLY A 1 3 ? 6.595 -6.081 -3.668 1.00 5.34 3 GLY A O 4
ATOM 1509 N N . HIS A 1 4 ? 7.894 -5.929 -5.499 1.00 41.45 4 HIS A N 4
ATOM 1510 C CA . HIS A 1 4 ? 7.994 -7.372 -5.683 1.00 34.24 4 HIS A CA 4
ATOM 1511 C C . HIS A 1 4 ? 9.184 -7.937 -4.913 1.00 14.23 4 HIS A C 4
ATOM 1512 O O . HIS A 1 4 ? 9.876 -7.210 -4.199 1.00 1.10 4 HIS A O 4
ATOM 1526 N N . LEU A 1 5 ? 9.415 -9.236 -5.061 1.00 63.43 5 LEU A N 4
ATOM 1527 C CA . LEU A 1 5 ? 10.521 -9.899 -4.379 1.00 65.33 5 LEU A CA 4
ATOM 1528 C C . LEU A 1 5 ? 11.858 -9.504 -4.999 1.00 22.23 5 LEU A C 4
ATOM 1529 O O . LEU A 1 5 ? 12.789 -9.113 -4.294 1.00 43.43 5 LEU A O 4
ATOM 1545 N N . HIS A 1 6 ? 11.945 -9.608 -6.321 1.00 45.51 6 HIS A N 4
ATOM 1546 C CA . HIS A 1 6 ? 13.168 -9.258 -7.036 1.00 72.22 6 HIS A CA 4
ATOM 1547 C C . HIS A 1 6 ? 13.064 -7.861 -7.640 1.00 14.34 6 HIS A C 4
ATOM 1548 O O . HIS A 1 6 ? 13.753 -7.539 -8.608 1.00 33.21 6 HIS A O 4
ATOM 1562 N N . ASP A 1 7 ? 12.198 -7.035 -7.062 1.00 31.31 7 ASP A N 4
ATOM 1563 C CA . ASP A 1 7 ? 12.004 -5.672 -7.542 1.00 73.24 7 ASP A CA 4
ATOM 1564 C C . ASP A 1 7 ? 13.019 -4.724 -6.912 1.00 15.25 7 ASP A C 4
ATOM 1565 O O . ASP A 1 7 ? 13.549 -4.974 -5.829 1.00 14.53 7 ASP A O 4
ATOM 1574 N N . PRO A 1 8 ? 13.298 -3.609 -7.604 1.00 35.42 8 PRO A N 4
ATOM 1575 C CA . PRO A 1 8 ? 14.251 -2.601 -7.131 1.00 21.52 8 PRO A CA 4
ATOM 1576 C C . PRO A 1 8 ? 13.732 -1.836 -5.919 1.00 13.14 8 PRO A C 4
ATOM 1577 O O . PRO A 1 8 ? 12.528 -1.804 -5.661 1.00 0.32 8 PRO A O 4
ATOM 1588 N N . CYS A 1 9 ? 14.646 -1.220 -5.177 1.00 64.02 9 CYS A N 4
ATOM 1589 C CA . CYS A 1 9 ? 14.281 -0.454 -3.992 1.00 24.13 9 CYS A CA 4
ATOM 1590 C C . CYS A 1 9 ? 15.214 0.739 -3.807 1.00 0.53 9 CYS A C 4
ATOM 1591 O O . CYS A 1 9 ? 15.976 0.820 -2.843 1.00 64.13 9 CYS A O 4
ATOM 1598 N N . PRO A 1 10 ? 15.153 1.690 -4.751 1.00 60.23 10 PRO A N 4
ATOM 1599 C CA . PRO A 1 10 ? 15.984 2.897 -4.715 1.00 22.23 10 PRO A CA 4
ATOM 1600 C C . PRO A 1 10 ? 15.577 3.847 -3.594 1.00 3.13 10 PRO A C 4
ATOM 1601 O O . PRO A 1 10 ? 16.416 4.541 -3.021 1.00 0.12 10 PRO A O 4
ATOM 1612 N N . ASN A 1 11 ? 14.285 3.872 -3.286 1.00 14.53 11 ASN A N 4
ATOM 1613 C CA . ASN A 1 11 ? 13.767 4.738 -2.233 1.00 13.35 11 ASN A CA 4
ATOM 1614 C C . ASN A 1 11 ? 13.661 3.984 -0.911 1.00 30.42 11 ASN A C 4
ATOM 1615 O O . ASN A 1 11 ? 12.786 4.265 -0.092 1.00 1.23 11 ASN A O 4
ATOM 1626 N N . ASP A 1 12 ? 14.558 3.025 -0.710 1.00 60.42 12 ASP A N 4
ATOM 1627 C CA . ASP A 1 12 ? 14.567 2.230 0.513 1.00 63.04 12 ASP A CA 4
ATOM 1628 C C . ASP A 1 12 ? 14.976 3.081 1.711 1.00 51.23 12 ASP A C 4
ATOM 1629 O O . ASP A 1 12 ? 16.087 3.609 1.760 1.00 62.24 12 ASP A O 4
ATOM 1638 N N . ARG A 1 13 ? 14.070 3.211 2.674 1.00 11.23 13 ARG A N 4
ATOM 1639 C CA . ARG A 1 13 ? 14.335 4.000 3.871 1.00 3.31 13 ARG A CA 4
ATOM 1640 C C . ARG A 1 13 ? 13.867 3.264 5.123 1.00 63.32 13 ARG A C 4
ATOM 1641 O O . ARG A 1 13 ? 13.034 2.360 5.066 1.00 74.43 13 ARG A O 4
ATOM 1662 N N . PRO A 1 14 ? 14.416 3.658 6.282 1.00 60.24 14 PRO A N 4
ATOM 1663 C CA . PRO A 1 14 ? 14.070 3.048 7.569 1.00 10.31 14 PRO A CA 4
ATOM 1664 C C . PRO A 1 14 ? 12.652 3.392 8.011 1.00 54.43 14 PRO A C 4
ATOM 1665 O O . PRO A 1 14 ? 12.381 4.510 8.447 1.00 52.52 14 PRO A O 4
ATOM 1676 N N . GLY A 1 15 ? 11.749 2.423 7.895 1.00 31.01 15 GLY A N 4
ATOM 1677 C CA . GLY A 1 15 ? 10.369 2.644 8.287 1.00 61.40 15 GLY A CA 4
ATOM 1678 C C . GLY A 1 15 ? 9.426 2.666 7.101 1.00 51.55 15 GLY A C 4
ATOM 1679 O O . GLY A 1 15 ? 8.206 2.688 7.268 1.00 21.51 15 GLY A O 4
ATOM 1683 N N . HIS A 1 16 ? 9.991 2.664 5.897 1.00 11.12 16 HIS A N 4
ATOM 1684 C CA . HIS A 1 16 ? 9.192 2.686 4.677 1.00 35.24 16 HIS A CA 4
ATOM 1685 C C . HIS A 1 16 ? 9.990 2.147 3.495 1.00 65.24 16 HIS A C 4
ATOM 1686 O O . HIS A 1 16 ? 10.588 2.911 2.737 1.00 52.33 16 HIS A O 4
ATOM 1700 N N . ARG A 1 17 ? 9.997 0.826 3.344 1.00 42.42 17 ARG A N 4
ATOM 1701 C CA . ARG A 1 17 ? 10.724 0.186 2.255 1.00 63.53 17 ARG A CA 4
ATOM 1702 C C . ARG A 1 17 ? 9.797 -0.103 1.078 1.00 43.25 17 ARG A C 4
ATOM 1703 O O . ARG A 1 17 ? 8.574 -0.106 1.222 1.00 42.52 17 ARG A O 4
ATOM 1724 N N . THR A 1 18 ? 10.388 -0.345 -0.089 1.00 12.22 18 THR A N 4
ATOM 1725 C CA . THR A 1 18 ? 9.616 -0.632 -1.291 1.00 71.41 18 THR A CA 4
ATOM 1726 C C . THR A 1 18 ? 9.456 -2.134 -1.496 1.00 23.51 18 THR A C 4
ATOM 1727 O O . THR A 1 18 ? 9.206 -2.597 -2.610 1.00 3.45 18 THR A O 4
ATOM 1738 N N . CYS A 1 19 ? 9.602 -2.893 -0.415 1.00 33.04 19 CYS A N 4
ATOM 1739 C CA . CYS A 1 19 ? 9.473 -4.344 -0.475 1.00 5.01 19 CYS A CA 4
ATOM 1740 C C . CYS A 1 19 ? 8.244 -4.814 0.297 1.00 1.05 19 CYS A C 4
ATOM 1741 O O . CYS A 1 19 ? 7.880 -4.232 1.320 1.00 74.42 19 CYS A O 4
ATOM 1748 N N . CYS A 1 20 ? 7.609 -5.871 -0.199 1.00 10.55 20 CYS A N 4
ATOM 1749 C CA . CYS A 1 20 ? 6.421 -6.420 0.443 1.00 12.22 20 CYS A CA 4
ATOM 1750 C C . CYS A 1 20 ? 6.797 -7.243 1.672 1.00 64.03 20 CYS A C 4
ATOM 1751 O O . CYS A 1 20 ? 7.967 -7.311 2.051 1.00 71.32 20 CYS A O 4
ATOM 1758 N N . ILE A 1 21 ? 5.799 -7.866 2.288 1.00 12.13 21 ILE A N 4
ATOM 1759 C CA . ILE A 1 21 ? 6.025 -8.685 3.472 1.00 23.33 21 ILE A CA 4
ATOM 1760 C C . ILE A 1 21 ? 6.934 -9.868 3.157 1.00 65.13 21 ILE A C 4
ATOM 1761 O O . ILE A 1 21 ? 6.854 -10.456 2.079 1.00 31.21 21 ILE A O 4
ATOM 1777 N N . GLY A 1 22 ? 7.799 -10.213 4.106 1.00 44.20 22 GLY A N 4
ATOM 1778 C CA . GLY A 1 22 ? 8.711 -11.325 3.911 1.00 75.31 22 GLY A CA 4
ATOM 1779 C C . GLY A 1 22 ? 9.778 -11.026 2.878 1.00 43.25 22 GLY A C 4
ATOM 1780 O O . GLY A 1 22 ? 10.241 -11.924 2.173 1.00 20.44 22 GLY A O 4
ATOM 1784 N N . LEU A 1 23 ? 10.170 -9.760 2.784 1.00 2.00 23 LEU A N 4
ATOM 1785 C CA . LEU A 1 23 ? 11.190 -9.343 1.827 1.00 33.34 23 LEU A CA 4
ATOM 1786 C C . LEU A 1 23 ? 12.222 -8.438 2.492 1.00 62.24 23 LEU A C 4
ATOM 1787 O O . LEU A 1 23 ? 12.033 -7.992 3.623 1.00 65.21 23 LEU A O 4
ATOM 1803 N N . GLN A 1 24 ? 13.312 -8.170 1.779 1.00 31.04 24 GLN A N 4
ATOM 1804 C CA . GLN A 1 24 ? 14.373 -7.317 2.300 1.00 43.50 24 GLN A CA 4
ATOM 1805 C C . GLN A 1 24 ? 15.092 -6.590 1.168 1.00 64.41 24 GLN A C 4
ATOM 1806 O O . GLN A 1 24 ? 15.251 -7.129 0.072 1.00 31.42 24 GLN A O 4
ATOM 1820 N N . CYS A 1 25 ? 15.526 -5.364 1.440 1.00 52.15 25 CYS A N 4
ATOM 1821 C CA . CYS A 1 25 ? 16.228 -4.562 0.444 1.00 34.53 25 CYS A CA 4
ATOM 1822 C C . CYS A 1 25 ? 17.734 -4.593 0.685 1.00 2.13 25 CYS A C 4
ATOM 1823 O O . CYS A 1 25 ? 18.226 -4.050 1.675 1.00 71.30 25 CYS A O 4
ATOM 1830 N N . ARG A 1 26 ? 18.461 -5.231 -0.226 1.00 52.24 26 ARG A N 4
ATOM 1831 C CA . ARG A 1 26 ? 19.911 -5.333 -0.113 1.00 33.00 26 ARG A CA 4
ATOM 1832 C C . ARG A 1 26 ? 20.562 -5.385 -1.492 1.00 74.51 26 ARG A C 4
ATOM 1833 O O . ARG A 1 26 ? 19.984 -5.913 -2.443 1.00 31.23 26 ARG A O 4
ATOM 1854 N N . TYR A 1 27 ? 21.766 -4.835 -1.593 1.00 41.32 27 TYR A N 4
ATOM 1855 C CA . TYR A 1 27 ? 22.494 -4.816 -2.856 1.00 43.13 27 TYR A CA 4
ATOM 1856 C C . TYR A 1 27 ? 21.748 -3.994 -3.903 1.00 5.10 27 TYR A C 4
ATOM 1857 O O . TYR A 1 27 ? 21.755 -4.324 -5.088 1.00 52.11 27 TYR A O 4
ATOM 1875 N N . GLY A 1 28 ? 21.106 -2.919 -3.455 1.00 30.53 28 GLY A N 4
ATOM 1876 C CA . GLY A 1 28 ? 20.364 -2.066 -4.364 1.00 44.50 28 GLY A CA 4
ATOM 1877 C C . GLY A 1 28 ? 19.178 -2.774 -4.988 1.00 24.23 28 GLY A C 4
ATOM 1878 O O . GLY A 1 28 ? 18.586 -2.282 -5.948 1.00 71.12 28 GLY A O 4
ATOM 1882 N N . LYS A 1 29 ? 18.831 -3.935 -4.442 1.00 40.12 29 LYS A N 4
ATOM 1883 C CA . LYS A 1 29 ? 17.708 -4.714 -4.950 1.00 64.24 29 LYS A CA 4
ATOM 1884 C C . LYS A 1 29 ? 16.966 -5.405 -3.811 1.00 74.23 29 LYS A C 4
ATOM 1885 O O . LYS A 1 29 ? 17.455 -5.464 -2.683 1.00 22.21 29 LYS A O 4
ATOM 1904 N N . CYS A 1 30 ? 15.782 -5.928 -4.114 1.00 21.01 30 CYS A N 4
ATOM 1905 C CA . CYS A 1 30 ? 14.972 -6.616 -3.116 1.00 71.22 30 CYS A CA 4
ATOM 1906 C C . CYS A 1 30 ? 15.157 -8.128 -3.214 1.00 13.21 30 CYS A C 4
ATOM 1907 O O . CYS A 1 30 ? 15.345 -8.672 -4.303 1.00 22.45 30 CYS A O 4
ATOM 1914 N N . LEU A 1 31 ? 15.101 -8.800 -2.069 1.00 42.14 31 LEU A N 4
ATOM 1915 C CA . LEU A 1 31 ? 15.262 -10.249 -2.025 1.00 31.22 31 LEU A CA 4
ATOM 1916 C C . LEU A 1 31 ? 14.428 -10.855 -0.900 1.00 61.14 31 LEU A C 4
ATOM 1917 O O . LEU A 1 31 ? 13.790 -10.137 -0.130 1.00 24.31 31 LEU A O 4
ATOM 1933 N N . VAL A 1 32 ? 14.439 -12.181 -0.811 1.00 24.41 32 VAL A N 4
ATOM 1934 C CA . VAL A 1 32 ? 13.687 -12.884 0.221 1.00 21.35 32 VAL A CA 4
ATOM 1935 C C . VAL A 1 32 ? 14.383 -12.782 1.574 1.00 13.02 32 VAL A C 4
ATOM 1936 O O . VAL A 1 32 ? 15.496 -13.277 1.750 1.00 2.30 32 VAL A O 4
ATOM 1949 N N . ARG A 1 33 ? 13.718 -12.137 2.528 1.00 64.13 33 ARG A N 4
ATOM 1950 C CA . ARG A 1 33 ? 14.273 -11.969 3.865 1.00 21.14 33 ARG A CA 4
ATOM 1951 C C . ARG A 1 33 ? 14.419 -13.316 4.567 1.00 61.44 33 ARG A C 4
ATOM 1952 O O . ARG A 1 33 ? 15.467 -13.958 4.487 1.00 32.04 33 ARG A O 4
ATOM 1973 N N . ASP A 1 1 ? 1.048 -0.905 -1.474 1.00 10.12 1 ASP A N 5
ATOM 1974 C CA . ASP A 1 1 ? 2.083 0.064 -1.133 1.00 0.12 1 ASP A CA 5
ATOM 1975 C C . ASP A 1 1 ? 3.432 -0.624 -0.949 1.00 1.11 1 ASP A C 5
ATOM 1976 O O . ASP A 1 1 ? 4.272 -0.169 -0.172 1.00 45.33 1 ASP A O 5
ATOM 1985 N N . CYS A 1 2 ? 3.633 -1.724 -1.667 1.00 54.54 2 CYS A N 5
ATOM 1986 C CA . CYS A 1 2 ? 4.878 -2.476 -1.583 1.00 63.22 2 CYS A CA 5
ATOM 1987 C C . CYS A 1 2 ? 5.308 -2.973 -2.961 1.00 32.04 2 CYS A C 5
ATOM 1988 O O . CYS A 1 2 ? 4.522 -2.968 -3.907 1.00 12.10 2 CYS A O 5
ATOM 1995 N N . GLY A 1 3 ? 6.562 -3.402 -3.064 1.00 60.33 3 GLY A N 5
ATOM 1996 C CA . GLY A 1 3 ? 7.075 -3.897 -4.329 1.00 13.52 3 GLY A CA 5
ATOM 1997 C C . GLY A 1 3 ? 7.097 -5.411 -4.393 1.00 44.21 3 GLY A C 5
ATOM 1998 O O . GLY A 1 3 ? 6.502 -6.084 -3.551 1.00 63.32 3 GLY A O 5
ATOM 2002 N N . HIS A 1 4 ? 7.785 -5.949 -5.396 1.00 15.21 4 HIS A N 5
ATOM 2003 C CA . HIS A 1 4 ? 7.881 -7.394 -5.568 1.00 23.04 4 HIS A CA 5
ATOM 2004 C C . HIS A 1 4 ? 9.078 -7.953 -4.803 1.00 73.15 4 HIS A C 5
ATOM 2005 O O . HIS A 1 4 ? 9.779 -7.220 -4.104 1.00 75.21 4 HIS A O 5
ATOM 2019 N N . LEU A 1 5 ? 9.305 -9.255 -4.941 1.00 4.42 5 LEU A N 5
ATOM 2020 C CA . LEU A 1 5 ? 10.417 -9.913 -4.263 1.00 11.42 5 LEU A CA 5
ATOM 2021 C C . LEU A 1 5 ? 11.748 -9.527 -4.900 1.00 23.23 5 LEU A C 5
ATOM 2022 O O . LEU A 1 5 ? 12.689 -9.135 -4.208 1.00 53.44 5 LEU A O 5
ATOM 2038 N N . HIS A 1 6 ? 11.820 -9.640 -6.222 1.00 44.02 6 HIS A N 5
ATOM 2039 C CA . HIS A 1 6 ? 13.036 -9.300 -6.953 1.00 60.53 6 HIS A CA 5
ATOM 2040 C C . HIS A 1 6 ? 12.928 -7.909 -7.570 1.00 65.10 6 HIS A C 5
ATOM 2041 O O . HIS A 1 6 ? 13.608 -7.599 -8.549 1.00 22.14 6 HIS A O 5
ATOM 2055 N N . ASP A 1 7 ? 12.070 -7.076 -6.992 1.00 44.00 7 ASP A N 5
ATOM 2056 C CA . ASP A 1 7 ? 11.874 -5.717 -7.485 1.00 31.54 7 ASP A CA 5
ATOM 2057 C C . ASP A 1 7 ? 12.898 -4.765 -6.875 1.00 13.02 7 ASP A C 5
ATOM 2058 O O . ASP A 1 7 ? 13.441 -5.006 -5.797 1.00 10.15 7 ASP A O 5
ATOM 2067 N N . PRO A 1 8 ? 13.169 -3.657 -7.580 1.00 42.11 8 PRO A N 5
ATOM 2068 C CA . PRO A 1 8 ? 14.130 -2.646 -7.128 1.00 32.22 8 PRO A CA 5
ATOM 2069 C C . PRO A 1 8 ? 13.627 -1.869 -5.916 1.00 35.51 8 PRO A C 5
ATOM 2070 O O . PRO A 1 8 ? 12.424 -1.818 -5.654 1.00 44.33 8 PRO A O 5
ATOM 2081 N N . CYS A 1 9 ? 14.553 -1.266 -5.179 1.00 62.12 9 CYS A N 5
ATOM 2082 C CA . CYS A 1 9 ? 14.204 -0.492 -3.994 1.00 42.44 9 CYS A CA 5
ATOM 2083 C C . CYS A 1 9 ? 15.139 0.704 -3.831 1.00 72.32 9 CYS A C 5
ATOM 2084 O O . CYS A 1 9 ? 15.915 0.791 -2.880 1.00 21.04 9 CYS A O 5
ATOM 2091 N N . PRO A 1 10 ? 15.063 1.648 -4.781 1.00 65.41 10 PRO A N 5
ATOM 2092 C CA . PRO A 1 10 ? 15.894 2.855 -4.765 1.00 4.11 10 PRO A CA 5
ATOM 2093 C C . PRO A 1 10 ? 15.503 3.813 -3.645 1.00 23.25 10 PRO A C 5
ATOM 2094 O O . PRO A 1 10 ? 16.350 4.510 -3.088 1.00 22.04 10 PRO A O 5
ATOM 2105 N N . ASN A 1 11 ? 14.215 3.841 -3.319 1.00 60.10 11 ASN A N 5
ATOM 2106 C CA . ASN A 1 11 ? 13.712 4.714 -2.264 1.00 60.25 11 ASN A CA 5
ATOM 2107 C C . ASN A 1 11 ? 13.622 3.967 -0.937 1.00 50.01 11 ASN A C 5
ATOM 2108 O O . ASN A 1 11 ? 12.758 4.255 -0.109 1.00 21.25 11 ASN A O 5
ATOM 2119 N N . ASP A 1 12 ? 14.520 3.008 -0.742 1.00 61.23 12 ASP A N 5
ATOM 2120 C CA . ASP A 1 12 ? 14.544 2.220 0.485 1.00 52.41 12 ASP A CA 5
ATOM 2121 C C . ASP A 1 12 ? 14.967 3.079 1.673 1.00 35.42 12 ASP A C 5
ATOM 2122 O O . ASP A 1 12 ? 16.078 3.606 1.706 1.00 42.51 12 ASP A O 5
ATOM 2131 N N . ARG A 1 13 ? 14.072 3.214 2.647 1.00 51.34 13 ARG A N 5
ATOM 2132 C CA . ARG A 1 13 ? 14.351 4.010 3.836 1.00 44.44 13 ARG A CA 5
ATOM 2133 C C . ARG A 1 13 ? 13.880 3.290 5.095 1.00 14.13 13 ARG A C 5
ATOM 2134 O O . ARG A 1 13 ? 13.035 2.396 5.049 1.00 31.42 13 ARG A O 5
ATOM 2155 N N . PRO A 1 14 ? 14.438 3.688 6.249 1.00 74.55 14 PRO A N 5
ATOM 2156 C CA . PRO A 1 14 ? 14.089 3.093 7.543 1.00 43.35 14 PRO A CA 5
ATOM 2157 C C . PRO A 1 14 ? 12.677 3.458 7.987 1.00 51.13 14 PRO A C 5
ATOM 2158 O O . PRO A 1 14 ? 12.420 4.585 8.408 1.00 31.12 14 PRO A O 5
ATOM 2169 N N . GLY A 1 15 ? 11.764 2.496 7.889 1.00 13.45 15 GLY A N 5
ATOM 2170 C CA . GLY A 1 15 ? 10.388 2.737 8.285 1.00 24.34 15 GLY A CA 5
ATOM 2171 C C . GLY A 1 15 ? 9.439 2.750 7.104 1.00 51.40 15 GLY A C 5
ATOM 2172 O O . GLY A 1 15 ? 8.220 2.778 7.278 1.00 41.11 15 GLY A O 5
ATOM 2176 N N . HIS A 1 16 ? 9.997 2.733 5.898 1.00 62.33 16 HIS A N 5
ATOM 2177 C CA . HIS A 1 16 ? 9.191 2.744 4.682 1.00 3.40 16 HIS A CA 5
ATOM 2178 C C . HIS A 1 16 ? 9.983 2.192 3.500 1.00 14.13 16 HIS A C 5
ATOM 2179 O O . HIS A 1 16 ? 10.578 2.948 2.732 1.00 73.21 16 HIS A O 5
ATOM 2193 N N . ARG A 1 17 ? 9.985 0.870 3.362 1.00 4.31 17 ARG A N 5
ATOM 2194 C CA . ARG A 1 17 ? 10.705 0.217 2.275 1.00 2.34 17 ARG A CA 5
ATOM 2195 C C . ARG A 1 17 ? 9.771 -0.080 1.106 1.00 43.21 17 ARG A C 5
ATOM 2196 O O . ARG A 1 17 ? 8.549 -0.079 1.257 1.00 40.33 17 ARG A O 5
ATOM 2217 N N . THR A 1 18 ? 10.355 -0.334 -0.061 1.00 50.34 18 THR A N 5
ATOM 2218 C CA . THR A 1 18 ? 9.576 -0.631 -1.257 1.00 1.42 18 THR A CA 5
ATOM 2219 C C . THR A 1 18 ? 9.410 -2.134 -1.446 1.00 23.13 18 THR A C 5
ATOM 2220 O O . THR A 1 18 ? 9.143 -2.606 -2.551 1.00 41.44 18 THR A O 5
ATOM 2231 N N . CYS A 1 19 ? 9.570 -2.883 -0.360 1.00 33.32 19 CYS A N 5
ATOM 2232 C CA . CYS A 1 19 ? 9.437 -4.334 -0.405 1.00 65.42 19 CYS A CA 5
ATOM 2233 C C . CYS A 1 19 ? 8.217 -4.794 0.388 1.00 65.54 19 CYS A C 5
ATOM 2234 O O . CYS A 1 19 ? 7.871 -4.206 1.412 1.00 30.03 19 CYS A O 5
ATOM 2241 N N . CYS A 1 20 ? 7.570 -5.850 -0.094 1.00 30.45 20 CYS A N 5
ATOM 2242 C CA . CYS A 1 20 ? 6.389 -6.391 0.568 1.00 13.45 20 CYS A CA 5
ATOM 2243 C C . CYS A 1 20 ? 6.780 -7.212 1.794 1.00 53.13 20 CYS A C 5
ATOM 2244 O O . CYS A 1 20 ? 7.957 -7.304 2.142 1.00 43.12 20 CYS A O 5
ATOM 2251 N N . ILE A 1 21 ? 5.784 -7.806 2.443 1.00 63.43 21 ILE A N 5
ATOM 2252 C CA . ILE A 1 21 ? 6.024 -8.621 3.628 1.00 41.24 21 ILE A CA 5
ATOM 2253 C C . ILE A 1 21 ? 6.916 -9.814 3.303 1.00 21.20 21 ILE A C 5
ATOM 2254 O O . ILE A 1 21 ? 6.805 -10.413 2.234 1.00 32.43 21 ILE A O 5
ATOM 2270 N N . GLY A 1 22 ? 7.801 -10.156 4.235 1.00 41.41 22 GLY A N 5
ATOM 2271 C CA . GLY A 1 22 ? 8.699 -11.277 4.030 1.00 34.51 22 GLY A CA 5
ATOM 2272 C C . GLY A 1 22 ? 9.757 -10.990 2.984 1.00 2.41 22 GLY A C 5
ATOM 2273 O O . GLY A 1 22 ? 10.207 -11.894 2.280 1.00 61.53 22 GLY A O 5
ATOM 2277 N N . LEU A 1 23 ? 10.156 -9.727 2.880 1.00 13.40 23 LEU A N 5
ATOM 2278 C CA . LEU A 1 23 ? 11.167 -9.321 1.911 1.00 45.04 23 LEU A CA 5
ATOM 2279 C C . LEU A 1 23 ? 12.210 -8.415 2.558 1.00 31.23 23 LEU A C 5
ATOM 2280 O O . LEU A 1 23 ? 12.034 -7.961 3.688 1.00 3.04 23 LEU A O 5
ATOM 2296 N N . GLN A 1 24 ? 13.293 -8.156 1.833 1.00 3.23 24 GLN A N 5
ATOM 2297 C CA . GLN A 1 24 ? 14.363 -7.303 2.337 1.00 10.25 24 GLN A CA 5
ATOM 2298 C C . GLN A 1 24 ? 15.073 -6.586 1.193 1.00 33.25 24 GLN A C 5
ATOM 2299 O O . GLN A 1 24 ? 15.219 -7.133 0.100 1.00 23.20 24 GLN A O 5
ATOM 2313 N N . CYS A 1 25 ? 15.512 -5.359 1.452 1.00 15.13 25 CYS A N 5
ATOM 2314 C CA . CYS A 1 25 ? 16.205 -4.566 0.445 1.00 64.03 25 CYS A CA 5
ATOM 2315 C C . CYS A 1 25 ? 17.714 -4.602 0.669 1.00 45.41 25 CYS A C 5
ATOM 2316 O O . CYS A 1 25 ? 18.220 -4.056 1.650 1.00 54.10 25 CYS A O 5
ATOM 2323 N N . ARG A 1 26 ? 18.428 -5.247 -0.248 1.00 21.54 26 ARG A N 5
ATOM 2324 C CA . ARG A 1 26 ? 19.879 -5.355 -0.150 1.00 33.31 26 ARG A CA 5
ATOM 2325 C C . ARG A 1 26 ? 20.514 -5.414 -1.536 1.00 41.40 26 ARG A C 5
ATOM 2326 O O . ARG A 1 26 ? 19.926 -5.946 -2.478 1.00 11.42 26 ARG A O 5
ATOM 2347 N N . TYR A 1 27 ? 21.717 -4.863 -1.653 1.00 62.01 27 TYR A N 5
ATOM 2348 C CA . TYR A 1 27 ? 22.431 -4.850 -2.924 1.00 42.43 27 TYR A CA 5
ATOM 2349 C C . TYR A 1 27 ? 21.674 -4.032 -3.966 1.00 12.21 27 TYR A C 5
ATOM 2350 O O . TYR A 1 27 ? 21.667 -4.366 -5.150 1.00 22.32 27 TYR A O 5
ATOM 2368 N N . GLY A 1 28 ? 21.036 -2.956 -3.515 1.00 10.22 28 GLY A N 5
ATOM 2369 C CA . GLY A 1 28 ? 20.284 -2.105 -4.419 1.00 63.42 28 GLY A CA 5
ATOM 2370 C C . GLY A 1 28 ? 19.092 -2.817 -5.027 1.00 52.22 28 GLY A C 5
ATOM 2371 O O . GLY A 1 28 ? 18.489 -2.329 -5.984 1.00 25.11 28 GLY A O 5
ATOM 2375 N N . LYS A 1 29 ? 18.750 -3.975 -4.473 1.00 11.23 29 LYS A N 5
ATOM 2376 C CA . LYS A 1 29 ? 17.622 -4.756 -4.966 1.00 31.24 29 LYS A CA 5
ATOM 2377 C C . LYS A 1 29 ? 16.890 -5.441 -3.816 1.00 1.35 29 LYS A C 5
ATOM 2378 O O . LYS A 1 29 ? 17.395 -5.503 -2.694 1.00 64.13 29 LYS A O 5
ATOM 2397 N N . CYS A 1 30 ? 15.698 -5.954 -4.101 1.00 22.22 30 CYS A N 5
ATOM 2398 C CA . CYS A 1 30 ? 14.897 -6.635 -3.091 1.00 71.32 30 CYS A CA 5
ATOM 2399 C C . CYS A 1 30 ? 15.078 -8.148 -3.182 1.00 43.22 30 CYS A C 5
ATOM 2400 O O . CYS A 1 30 ? 15.245 -8.700 -4.271 1.00 2.14 30 CYS A O 5
ATOM 2407 N N . LEU A 1 31 ? 15.044 -8.812 -2.032 1.00 62.14 31 LEU A N 5
ATOM 2408 C CA . LEU A 1 31 ? 15.204 -10.261 -1.981 1.00 23.20 31 LEU A CA 5
ATOM 2409 C C . LEU A 1 31 ? 14.384 -10.860 -0.843 1.00 54.21 31 LEU A C 5
ATOM 2410 O O . LEU A 1 31 ? 13.755 -10.137 -0.070 1.00 3.23 31 LEU A O 5
ATOM 2426 N N . VAL A 1 32 ? 14.395 -12.185 -0.745 1.00 65.44 32 VAL A N 5
ATOM 2427 C CA . VAL A 1 32 ? 13.655 -12.882 0.300 1.00 1.41 32 VAL A CA 5
ATOM 2428 C C . VAL A 1 32 ? 14.366 -12.770 1.644 1.00 12.42 32 VAL A C 5
ATOM 2429 O O . VAL A 1 32 ? 15.481 -13.264 1.811 1.00 10.43 32 VAL A O 5
ATOM 2442 N N . ARG A 1 33 ? 13.712 -12.117 2.600 1.00 24.42 33 ARG A N 5
ATOM 2443 C CA . ARG A 1 33 ? 14.282 -11.940 3.930 1.00 0.34 33 ARG A CA 5
ATOM 2444 C C . ARG A 1 33 ? 14.503 -13.287 4.611 1.00 23.15 33 ARG A C 5
ATOM 2445 O O . ARG A 1 33 ? 13.798 -14.257 4.334 1.00 71.11 33 ARG A O 5
ATOM 2466 N N . ASP A 1 1 ? 1.681 -0.026 -2.580 1.00 51.41 1 ASP A N 6
ATOM 2467 C CA . ASP A 1 1 ? 2.112 0.044 -1.189 1.00 23.32 1 ASP A CA 6
ATOM 2468 C C . ASP A 1 1 ? 3.464 -0.639 -1.004 1.00 41.14 1 ASP A C 6
ATOM 2469 O O . ASP A 1 1 ? 4.311 -0.167 -0.245 1.00 63.43 1 ASP A O 6
ATOM 2478 N N . CYS A 1 2 ? 3.659 -1.752 -1.703 1.00 20.42 2 CYS A N 6
ATOM 2479 C CA . CYS A 1 2 ? 4.907 -2.502 -1.616 1.00 14.32 2 CYS A CA 6
ATOM 2480 C C . CYS A 1 2 ? 5.331 -3.012 -2.990 1.00 23.54 2 CYS A C 6
ATOM 2481 O O . CYS A 1 2 ? 4.541 -3.020 -3.932 1.00 41.45 2 CYS A O 6
ATOM 2488 N N . GLY A 1 3 ? 6.586 -3.440 -3.094 1.00 41.32 3 GLY A N 6
ATOM 2489 C CA . GLY A 1 3 ? 7.094 -3.946 -4.356 1.00 24.45 3 GLY A CA 6
ATOM 2490 C C . GLY A 1 3 ? 7.119 -5.461 -4.404 1.00 61.21 3 GLY A C 6
ATOM 2491 O O . GLY A 1 3 ? 6.530 -6.127 -3.552 1.00 1.34 3 GLY A O 6
ATOM 2495 N N . HIS A 1 4 ? 7.801 -6.009 -5.405 1.00 51.33 4 HIS A N 6
ATOM 2496 C CA . HIS A 1 4 ? 7.899 -7.456 -5.562 1.00 51.55 4 HIS A CA 6
ATOM 2497 C C . HIS A 1 4 ? 9.101 -8.005 -4.800 1.00 14.24 4 HIS A C 6
ATOM 2498 O O . HIS A 1 4 ? 9.804 -7.264 -4.112 1.00 0.34 4 HIS A O 6
ATOM 2512 N N . LEU A 1 5 ? 9.330 -9.307 -4.925 1.00 72.21 5 LEU A N 6
ATOM 2513 C CA . LEU A 1 5 ? 10.446 -9.956 -4.247 1.00 23.42 5 LEU A CA 6
ATOM 2514 C C . LEU A 1 5 ? 11.773 -9.575 -4.895 1.00 4.22 5 LEU A C 6
ATOM 2515 O O . LEU A 1 5 ? 12.716 -9.172 -4.213 1.00 23.22 5 LEU A O 6
ATOM 2531 N N . HIS A 1 6 ? 11.839 -9.702 -6.216 1.00 70.14 6 HIS A N 6
ATOM 2532 C CA . HIS A 1 6 ? 13.050 -9.368 -6.957 1.00 40.25 6 HIS A CA 6
ATOM 2533 C C . HIS A 1 6 ? 12.936 -7.983 -7.588 1.00 3.03 6 HIS A C 6
ATOM 2534 O O . HIS A 1 6 ? 13.610 -7.682 -8.573 1.00 2.50 6 HIS A O 6
ATOM 2548 N N . ASP A 1 7 ? 12.080 -7.146 -7.014 1.00 13.44 7 ASP A N 6
ATOM 2549 C CA . ASP A 1 7 ? 11.878 -5.793 -7.519 1.00 11.42 7 ASP A CA 6
ATOM 2550 C C . ASP A 1 7 ? 12.903 -4.832 -6.924 1.00 62.05 7 ASP A C 6
ATOM 2551 O O . ASP A 1 7 ? 13.452 -5.061 -5.847 1.00 4.44 7 ASP A O 6
ATOM 2560 N N . PRO A 1 8 ? 13.169 -3.731 -7.643 1.00 62.10 8 PRO A N 6
ATOM 2561 C CA . PRO A 1 8 ? 14.130 -2.714 -7.206 1.00 64.05 8 PRO A CA 6
ATOM 2562 C C . PRO A 1 8 ? 13.632 -1.925 -6.000 1.00 61.33 8 PRO A C 6
ATOM 2563 O O . PRO A 1 8 ? 12.431 -1.873 -5.733 1.00 42.41 8 PRO A O 6
ATOM 2574 N N . CYS A 1 9 ? 14.562 -1.313 -5.275 1.00 14.33 9 CYS A N 6
ATOM 2575 C CA . CYS A 1 9 ? 14.217 -0.526 -4.097 1.00 24.25 9 CYS A CA 6
ATOM 2576 C C . CYS A 1 9 ? 15.150 0.673 -3.952 1.00 20.05 9 CYS A C 6
ATOM 2577 O O . CYS A 1 9 ? 15.932 0.772 -3.006 1.00 13.35 9 CYS A O 6
ATOM 2584 N N . PRO A 1 10 ? 15.067 1.606 -4.911 1.00 52.51 10 PRO A N 6
ATOM 2585 C CA . PRO A 1 10 ? 15.895 2.816 -4.913 1.00 11.14 10 PRO A CA 6
ATOM 2586 C C . PRO A 1 10 ? 15.508 3.785 -3.800 1.00 61.23 10 PRO A C 6
ATOM 2587 O O . PRO A 1 10 ? 16.356 4.490 -3.256 1.00 25.33 10 PRO A O 6
ATOM 2598 N N . ASN A 1 11 ? 14.222 3.814 -3.468 1.00 34.53 11 ASN A N 6
ATOM 2599 C CA . ASN A 1 11 ? 13.723 4.696 -2.420 1.00 14.44 11 ASN A CA 6
ATOM 2600 C C . ASN A 1 11 ? 13.642 3.964 -1.084 1.00 31.31 11 ASN A C 6
ATOM 2601 O O . ASN A 1 11 ? 12.782 4.258 -0.253 1.00 41.44 11 ASN A O 6
ATOM 2612 N N . ASP A 1 12 ? 14.543 3.008 -0.884 1.00 42.51 12 ASP A N 6
ATOM 2613 C CA . ASP A 1 12 ? 14.576 2.234 0.351 1.00 13.23 12 ASP A CA 6
ATOM 2614 C C . ASP A 1 12 ? 15.003 3.106 1.528 1.00 65.12 12 ASP A C 6
ATOM 2615 O O . ASP A 1 12 ? 16.114 3.636 1.548 1.00 3.35 12 ASP A O 6
ATOM 2624 N N . ARG A 1 13 ? 14.114 3.250 2.505 1.00 42.21 13 ARG A N 6
ATOM 2625 C CA . ARG A 1 13 ? 14.399 4.059 3.684 1.00 51.53 13 ARG A CA 6
ATOM 2626 C C . ARG A 1 13 ? 13.936 3.352 4.954 1.00 63.42 13 ARG A C 6
ATOM 2627 O O . ARG A 1 13 ? 13.093 2.455 4.922 1.00 23.31 13 ARG A O 6
ATOM 2648 N N . PRO A 1 14 ? 14.500 3.762 6.099 1.00 2.34 14 PRO A N 6
ATOM 2649 C CA . PRO A 1 14 ? 14.161 3.181 7.402 1.00 40.04 14 PRO A CA 6
ATOM 2650 C C . PRO A 1 14 ? 12.751 3.547 7.850 1.00 15.44 14 PRO A C 6
ATOM 2651 O O . PRO A 1 14 ? 12.494 4.678 8.262 1.00 75.02 14 PRO A O 6
ATOM 2662 N N . GLY A 1 15 ? 11.839 2.583 7.769 1.00 71.15 15 GLY A N 6
ATOM 2663 C CA . GLY A 1 15 ? 10.465 2.824 8.170 1.00 4.32 15 GLY A CA 6
ATOM 2664 C C . GLY A 1 15 ? 9.509 2.824 6.994 1.00 31.13 15 GLY A C 6
ATOM 2665 O O . GLY A 1 15 ? 8.291 2.851 7.175 1.00 21.11 15 GLY A O 6
ATOM 2669 N N . HIS A 1 16 ? 10.060 2.795 5.785 1.00 61.20 16 HIS A N 6
ATOM 2670 C CA . HIS A 1 16 ? 9.247 2.792 4.574 1.00 11.30 16 HIS A CA 6
ATOM 2671 C C . HIS A 1 16 ? 10.032 2.229 3.393 1.00 4.34 16 HIS A C 6
ATOM 2672 O O . HIS A 1 16 ? 10.621 2.978 2.614 1.00 44.13 16 HIS A O 6
ATOM 2686 N N . ARG A 1 17 ? 10.037 0.906 3.269 1.00 51.10 17 ARG A N 6
ATOM 2687 C CA . ARG A 1 17 ? 10.752 0.243 2.185 1.00 54.21 17 ARG A CA 6
ATOM 2688 C C . ARG A 1 17 ? 9.811 -0.068 1.024 1.00 44.30 17 ARG A C 6
ATOM 2689 O O . ARG A 1 17 ? 8.590 -0.067 1.182 1.00 20.20 17 ARG A O 6
ATOM 2710 N N . THR A 1 18 ? 10.389 -0.333 -0.144 1.00 13.31 18 THR A N 6
ATOM 2711 C CA . THR A 1 18 ? 9.603 -0.643 -1.332 1.00 24.43 18 THR A CA 6
ATOM 2712 C C . THR A 1 18 ? 9.440 -2.149 -1.504 1.00 60.14 18 THR A C 6
ATOM 2713 O O . THR A 1 18 ? 9.170 -2.633 -2.604 1.00 43.43 18 THR A O 6
ATOM 2724 N N . CYS A 1 19 ? 9.604 -2.887 -0.411 1.00 42.43 19 CYS A N 6
ATOM 2725 C CA . CYS A 1 19 ? 9.475 -4.338 -0.441 1.00 73.41 19 CYS A CA 6
ATOM 2726 C C . CYS A 1 19 ? 8.260 -4.793 0.363 1.00 1.22 19 CYS A C 6
ATOM 2727 O O . CYS A 1 19 ? 7.918 -4.195 1.384 1.00 42.42 19 CYS A O 6
ATOM 2734 N N . CYS A 1 20 ? 7.612 -5.855 -0.104 1.00 0.24 20 CYS A N 6
ATOM 2735 C CA . CYS A 1 20 ? 6.436 -6.391 0.570 1.00 14.44 20 CYS A CA 6
ATOM 2736 C C . CYS A 1 20 ? 6.835 -7.198 1.803 1.00 40.55 20 CYS A C 6
ATOM 2737 O O . CYS A 1 20 ? 8.015 -7.289 2.141 1.00 65.52 20 CYS A O 6
ATOM 2744 N N . ILE A 1 21 ? 5.844 -7.780 2.468 1.00 14.03 21 ILE A N 6
ATOM 2745 C CA . ILE A 1 21 ? 6.092 -8.580 3.661 1.00 15.13 21 ILE A CA 6
ATOM 2746 C C . ILE A 1 21 ? 6.980 -9.778 3.345 1.00 71.22 21 ILE A C 6
ATOM 2747 O O . ILE A 1 21 ? 6.856 -10.394 2.287 1.00 41.00 21 ILE A O 6
ATOM 2763 N N . GLY A 1 22 ? 7.876 -10.105 4.271 1.00 30.03 22 GLY A N 6
ATOM 2764 C CA . GLY A 1 22 ? 8.771 -11.230 4.073 1.00 2.13 22 GLY A CA 6
ATOM 2765 C C . GLY A 1 22 ? 9.825 -10.954 3.019 1.00 12.21 22 GLY A C 6
ATOM 2766 O O . GLY A 1 22 ? 10.272 -11.867 2.323 1.00 12.42 22 GLY A O 6
ATOM 2770 N N . LEU A 1 23 ? 10.222 -9.692 2.899 1.00 42.05 23 LEU A N 6
ATOM 2771 C CA . LEU A 1 23 ? 11.229 -9.297 1.920 1.00 64.23 23 LEU A CA 6
ATOM 2772 C C . LEU A 1 23 ? 12.274 -8.383 2.552 1.00 62.22 23 LEU A C 6
ATOM 2773 O O . LEU A 1 23 ? 12.104 -7.917 3.678 1.00 23.42 23 LEU A O 6
ATOM 2789 N N . GLN A 1 24 ? 13.353 -8.130 1.818 1.00 51.21 24 GLN A N 6
ATOM 2790 C CA . GLN A 1 24 ? 14.424 -7.270 2.307 1.00 42.11 24 GLN A CA 6
ATOM 2791 C C . GLN A 1 24 ? 15.126 -6.564 1.151 1.00 23.53 24 GLN A C 6
ATOM 2792 O O . GLN A 1 24 ? 15.269 -7.124 0.064 1.00 44.44 24 GLN A O 6
ATOM 2806 N N . CYS A 1 25 ? 15.563 -5.333 1.394 1.00 54.01 25 CYS A N 6
ATOM 2807 C CA . CYS A 1 25 ? 16.249 -4.550 0.374 1.00 43.31 25 CYS A CA 6
ATOM 2808 C C . CYS A 1 25 ? 17.760 -4.580 0.590 1.00 14.43 25 CYS A C 6
ATOM 2809 O O . CYS A 1 25 ? 18.269 -4.022 1.563 1.00 72.04 25 CYS A O 6
ATOM 2816 N N . ARG A 1 26 ? 18.470 -5.234 -0.323 1.00 33.02 26 ARG A N 6
ATOM 2817 C CA . ARG A 1 26 ? 19.921 -5.338 -0.232 1.00 1.32 26 ARG A CA 6
ATOM 2818 C C . ARG A 1 26 ? 20.549 -5.410 -1.621 1.00 21.14 26 ARG A C 6
ATOM 2819 O O . ARG A 1 26 ? 19.957 -5.953 -2.553 1.00 73.23 26 ARG A O 6
ATOM 2840 N N . TYR A 1 27 ? 21.751 -4.859 -1.750 1.00 53.11 27 TYR A N 6
ATOM 2841 C CA . TYR A 1 27 ? 22.458 -4.858 -3.025 1.00 72.22 27 TYR A CA 6
ATOM 2842 C C . TYR A 1 27 ? 21.693 -4.053 -4.072 1.00 5.04 27 TYR A C 6
ATOM 2843 O O . TYR A 1 27 ? 21.681 -4.400 -5.252 1.00 21.43 27 TYR A O 6
ATOM 2861 N N . GLY A 1 28 ? 21.056 -2.973 -3.629 1.00 24.12 28 GLY A N 6
ATOM 2862 C CA . GLY A 1 28 ? 20.298 -2.134 -4.538 1.00 44.13 28 GLY A CA 6
ATOM 2863 C C . GLY A 1 28 ? 19.104 -2.854 -5.132 1.00 12.30 28 GLY A C 6
ATOM 2864 O O . GLY A 1 28 ? 18.495 -2.377 -6.090 1.00 63.24 28 GLY A O 6
ATOM 2868 N N . LYS A 1 29 ? 18.767 -4.006 -4.563 1.00 71.22 29 LYS A N 6
ATOM 2869 C CA . LYS A 1 29 ? 17.637 -4.795 -5.041 1.00 45.34 29 LYS A CA 6
ATOM 2870 C C . LYS A 1 29 ? 16.913 -5.468 -3.880 1.00 2.10 29 LYS A C 6
ATOM 2871 O O . LYS A 1 29 ? 17.425 -5.517 -2.761 1.00 15.22 29 LYS A O 6
ATOM 2890 N N . CYS A 1 30 ? 15.721 -5.987 -4.153 1.00 71.02 30 CYS A N 6
ATOM 2891 C CA . CYS A 1 30 ? 14.926 -6.659 -3.132 1.00 4.41 30 CYS A CA 6
ATOM 2892 C C . CYS A 1 30 ? 15.110 -8.172 -3.208 1.00 13.42 30 CYS A C 6
ATOM 2893 O O . CYS A 1 30 ? 15.272 -8.735 -4.291 1.00 71.01 30 CYS A O 6
ATOM 2900 N N . LEU A 1 31 ? 15.082 -8.824 -2.051 1.00 4.11 31 LEU A N 6
ATOM 2901 C CA . LEU A 1 31 ? 15.245 -10.272 -1.985 1.00 70.11 31 LEU A CA 6
ATOM 2902 C C . LEU A 1 31 ? 14.431 -10.860 -0.836 1.00 43.25 31 LEU A C 6
ATOM 2903 O O . LEU A 1 31 ? 13.806 -10.130 -0.067 1.00 40.44 31 LEU A O 6
ATOM 2919 N N . VAL A 1 32 ? 14.446 -12.184 -0.725 1.00 34.31 32 VAL A N 6
ATOM 2920 C CA . VAL A 1 32 ? 13.712 -12.870 0.332 1.00 71.41 32 VAL A CA 6
ATOM 2921 C C . VAL A 1 32 ? 14.430 -12.743 1.671 1.00 75.21 32 VAL A C 6
ATOM 2922 O O . VAL A 1 32 ? 15.546 -13.234 1.837 1.00 4.33 32 VAL A O 6
ATOM 2935 N N . ARG A 1 33 ? 13.780 -12.082 2.623 1.00 3.25 33 ARG A N 6
ATOM 2936 C CA . ARG A 1 33 ? 14.357 -11.889 3.949 1.00 72.33 33 ARG A CA 6
ATOM 2937 C C . ARG A 1 33 ? 14.441 -13.213 4.702 1.00 25.34 33 ARG A C 6
ATOM 2938 O O . ARG A 1 33 ? 14.233 -14.281 4.126 1.00 33.12 33 ARG A O 6
ATOM 2959 N N . ASP A 1 1 ? 2.022 0.707 -2.291 1.00 61.21 1 ASP A N 7
ATOM 2960 C CA . ASP A 1 1 ? 2.150 0.122 -0.961 1.00 54.12 1 ASP A CA 7
ATOM 2961 C C . ASP A 1 1 ? 3.503 -0.561 -0.795 1.00 64.15 1 ASP A C 7
ATOM 2962 O O . ASP A 1 1 ? 4.360 -0.092 -0.046 1.00 1.52 1 ASP A O 7
ATOM 2971 N N . CYS A 1 2 ? 3.689 -1.673 -1.499 1.00 5.10 2 CYS A N 7
ATOM 2972 C CA . CYS A 1 2 ? 4.938 -2.423 -1.429 1.00 51.54 2 CYS A CA 7
ATOM 2973 C C . CYS A 1 2 ? 5.345 -2.930 -2.810 1.00 4.23 2 CYS A C 7
ATOM 2974 O O . CYS A 1 2 ? 4.544 -2.935 -3.743 1.00 15.53 2 CYS A O 7
ATOM 2981 N N . GLY A 1 3 ? 6.599 -3.357 -2.931 1.00 52.21 3 GLY A N 7
ATOM 2982 C CA . GLY A 1 3 ? 7.091 -3.860 -4.200 1.00 24.31 3 GLY A CA 7
ATOM 2983 C C . GLY A 1 3 ? 7.115 -5.375 -4.253 1.00 14.00 3 GLY A C 7
ATOM 2984 O O . GLY A 1 3 ? 6.536 -6.043 -3.395 1.00 54.53 3 GLY A O 7
ATOM 2988 N N . HIS A 1 4 ? 7.784 -5.920 -5.264 1.00 22.13 4 HIS A N 7
ATOM 2989 C CA . HIS A 1 4 ? 7.880 -7.366 -5.426 1.00 35.50 4 HIS A CA 7
ATOM 2990 C C . HIS A 1 4 ? 9.090 -7.918 -4.679 1.00 61.42 4 HIS A C 7
ATOM 2991 O O . HIS A 1 4 ? 9.802 -7.179 -3.998 1.00 64.50 4 HIS A O 7
ATOM 3005 N N . LEU A 1 5 ? 9.317 -9.221 -4.811 1.00 11.33 5 LEU A N 7
ATOM 3006 C CA . LEU A 1 5 ? 10.441 -9.872 -4.148 1.00 22.33 5 LEU A CA 7
ATOM 3007 C C . LEU A 1 5 ? 11.760 -9.490 -4.811 1.00 5.22 5 LEU A C 7
ATOM 3008 O O . LEU A 1 5 ? 12.712 -9.090 -4.139 1.00 50.42 5 LEU A O 7
ATOM 3024 N N . HIS A 1 6 ? 11.810 -9.614 -6.133 1.00 51.54 6 HIS A N 7
ATOM 3025 C CA . HIS A 1 6 ? 13.012 -9.278 -6.888 1.00 50.13 6 HIS A CA 7
ATOM 3026 C C . HIS A 1 6 ? 12.892 -7.891 -7.513 1.00 74.33 6 HIS A C 7
ATOM 3027 O O . HIS A 1 6 ? 13.554 -7.588 -8.506 1.00 14.31 6 HIS A O 7
ATOM 3041 N N . ASP A 1 7 ? 12.043 -7.055 -6.926 1.00 52.13 7 ASP A N 7
ATOM 3042 C CA . ASP A 1 7 ? 11.836 -5.700 -7.425 1.00 72.44 7 ASP A CA 7
ATOM 3043 C C . ASP A 1 7 ? 12.869 -4.742 -6.841 1.00 33.14 7 ASP A C 7
ATOM 3044 O O . ASP A 1 7 ? 13.431 -4.974 -5.770 1.00 71.21 7 ASP A O 7
ATOM 3053 N N . PRO A 1 8 ? 13.127 -3.639 -7.559 1.00 34.20 8 PRO A N 7
ATOM 3054 C CA . PRO A 1 8 ? 14.094 -2.624 -7.131 1.00 55.10 8 PRO A CA 7
ATOM 3055 C C . PRO A 1 8 ? 13.610 -1.839 -5.917 1.00 3.54 8 PRO A C 7
ATOM 3056 O O . PRO A 1 8 ? 12.413 -1.787 -5.634 1.00 52.11 8 PRO A O 7
ATOM 3067 N N . CYS A 1 9 ? 14.549 -1.228 -5.201 1.00 53.31 9 CYS A N 7
ATOM 3068 C CA . CYS A 1 9 ? 14.219 -0.444 -4.016 1.00 62.45 9 CYS A CA 7
ATOM 3069 C C . CYS A 1 9 ? 15.154 0.754 -3.880 1.00 13.24 9 CYS A C 7
ATOM 3070 O O . CYS A 1 9 ? 15.947 0.851 -2.943 1.00 70.30 9 CYS A O 7
ATOM 3077 N N . PRO A 1 10 ? 15.059 1.690 -4.835 1.00 51.44 10 PRO A N 7
ATOM 3078 C CA . PRO A 1 10 ? 15.887 2.900 -4.844 1.00 20.13 10 PRO A CA 7
ATOM 3079 C C . PRO A 1 10 ? 15.514 3.865 -3.724 1.00 2.51 10 PRO A C 7
ATOM 3080 O O . PRO A 1 10 ? 16.369 4.569 -3.188 1.00 23.32 10 PRO A O 7
ATOM 3091 N N . ASN A 1 11 ? 14.232 3.893 -3.375 1.00 51.55 11 ASN A N 7
ATOM 3092 C CA . ASN A 1 11 ? 13.746 4.773 -2.319 1.00 0.52 11 ASN A CA 7
ATOM 3093 C C . ASN A 1 11 ? 13.682 4.037 -0.984 1.00 72.02 11 ASN A C 7
ATOM 3094 O O . ASN A 1 11 ? 12.832 4.329 -0.142 1.00 44.44 11 ASN A O 7
ATOM 3105 N N . ASP A 1 12 ? 14.585 3.081 -0.798 1.00 45.23 12 ASP A N 7
ATOM 3106 C CA . ASP A 1 12 ? 14.633 2.303 0.434 1.00 3.54 12 ASP A CA 7
ATOM 3107 C C . ASP A 1 12 ? 15.076 3.172 1.608 1.00 33.10 12 ASP A C 7
ATOM 3108 O O . ASP A 1 12 ? 16.187 3.702 1.616 1.00 12.05 12 ASP A O 7
ATOM 3117 N N . ARG A 1 13 ? 14.199 3.314 2.596 1.00 34.44 13 ARG A N 7
ATOM 3118 C CA . ARG A 1 13 ? 14.498 4.120 3.774 1.00 71.42 13 ARG A CA 7
ATOM 3119 C C . ARG A 1 13 ? 14.050 3.409 5.048 1.00 60.45 13 ARG A C 7
ATOM 3120 O O . ARG A 1 13 ? 13.206 2.512 5.024 1.00 43.34 13 ARG A O 7
ATOM 3141 N N . PRO A 1 14 ? 14.628 3.816 6.187 1.00 12.13 14 PRO A N 7
ATOM 3142 C CA . PRO A 1 14 ? 14.304 3.232 7.492 1.00 32.41 14 PRO A CA 7
ATOM 3143 C C . PRO A 1 14 ? 12.899 3.598 7.958 1.00 30.45 14 PRO A C 7
ATOM 3144 O O . PRO A 1 14 ? 12.647 4.727 8.376 1.00 45.33 14 PRO A O 7
ATOM 3155 N N . GLY A 1 15 ? 11.986 2.634 7.885 1.00 31.33 15 GLY A N 7
ATOM 3156 C CA . GLY A 1 15 ? 10.617 2.875 8.304 1.00 65.21 15 GLY A CA 7
ATOM 3157 C C . GLY A 1 15 ? 9.647 2.878 7.139 1.00 20.15 15 GLY A C 7
ATOM 3158 O O . GLY A 1 15 ? 8.431 2.906 7.335 1.00 65.41 15 GLY A O 7
ATOM 3162 N N . HIS A 1 16 ? 10.184 2.851 5.924 1.00 73.13 16 HIS A N 7
ATOM 3163 C CA . HIS A 1 16 ? 9.356 2.852 4.723 1.00 62.25 16 HIS A CA 7
ATOM 3164 C C . HIS A 1 16 ? 10.127 2.291 3.531 1.00 31.44 16 HIS A C 7
ATOM 3165 O O . HIS A 1 16 ? 10.707 3.041 2.746 1.00 23.43 16 HIS A O 7
ATOM 3179 N N . ARG A 1 17 ? 10.129 0.968 3.404 1.00 73.30 17 ARG A N 7
ATOM 3180 C CA . ARG A 1 17 ? 10.830 0.306 2.310 1.00 52.50 17 ARG A CA 7
ATOM 3181 C C . ARG A 1 17 ? 9.876 0.000 1.159 1.00 34.24 17 ARG A C 7
ATOM 3182 O O . ARG A 1 17 ? 8.656 0.000 1.332 1.00 2.00 17 ARG A O 7
ATOM 3203 N N . THR A 1 18 ? 10.439 -0.261 -0.016 1.00 72.33 18 THR A N 7
ATOM 3204 C CA . THR A 1 18 ? 9.639 -0.568 -1.196 1.00 3.24 18 THR A CA 7
ATOM 3205 C C . THR A 1 18 ? 9.472 -2.073 -1.371 1.00 4.12 18 THR A C 7
ATOM 3206 O O . THR A 1 18 ? 9.187 -2.553 -2.468 1.00 45.34 18 THR A O 7
ATOM 3217 N N . CYS A 1 19 ? 9.651 -2.814 -0.282 1.00 52.13 19 CYS A N 7
ATOM 3218 C CA . CYS A 1 19 ? 9.520 -4.265 -0.315 1.00 32.51 19 CYS A CA 7
ATOM 3219 C C . CYS A 1 19 ? 8.315 -4.721 0.503 1.00 71.40 19 CYS A C 7
ATOM 3220 O O . CYS A 1 19 ? 7.987 -4.127 1.530 1.00 13.21 19 CYS A O 7
ATOM 3227 N N . CYS A 1 20 ? 7.659 -5.781 0.040 1.00 5.24 20 CYS A N 7
ATOM 3228 C CA . CYS A 1 20 ? 6.491 -6.318 0.727 1.00 0.33 20 CYS A CA 7
ATOM 3229 C C . CYS A 1 20 ? 6.905 -7.128 1.952 1.00 12.14 20 CYS A C 7
ATOM 3230 O O . CYS A 1 20 ? 8.089 -7.218 2.278 1.00 32.05 20 CYS A O 7
ATOM 3237 N N . ILE A 1 21 ? 5.922 -7.715 2.626 1.00 74.31 21 ILE A N 7
ATOM 3238 C CA . ILE A 1 21 ? 6.184 -8.519 3.813 1.00 14.15 21 ILE A CA 7
ATOM 3239 C C . ILE A 1 21 ? 7.069 -9.716 3.483 1.00 12.21 21 ILE A C 7
ATOM 3240 O O . ILE A 1 21 ? 6.935 -10.327 2.424 1.00 51.54 21 ILE A O 7
ATOM 3256 N N . GLY A 1 22 ? 7.973 -10.047 4.400 1.00 45.14 22 GLY A N 7
ATOM 3257 C CA . GLY A 1 22 ? 8.867 -11.171 4.188 1.00 53.00 22 GLY A CA 7
ATOM 3258 C C . GLY A 1 22 ? 9.907 -10.892 3.122 1.00 44.21 22 GLY A C 7
ATOM 3259 O O . GLY A 1 22 ? 10.347 -11.803 2.419 1.00 40.20 22 GLY A O 7
ATOM 3263 N N . LEU A 1 23 ? 10.302 -9.629 2.999 1.00 20.30 23 LEU A N 7
ATOM 3264 C CA . LEU A 1 23 ? 11.297 -9.232 2.009 1.00 1.41 23 LEU A CA 7
ATOM 3265 C C . LEU A 1 23 ? 12.350 -8.319 2.631 1.00 34.50 23 LEU A C 7
ATOM 3266 O O . LEU A 1 23 ? 12.193 -7.857 3.761 1.00 44.45 23 LEU A O 7
ATOM 3282 N N . GLN A 1 24 ? 13.420 -8.064 1.885 1.00 74.41 24 GLN A N 7
ATOM 3283 C CA . GLN A 1 24 ? 14.497 -7.206 2.363 1.00 32.13 24 GLN A CA 7
ATOM 3284 C C . GLN A 1 24 ? 15.185 -6.498 1.201 1.00 0.53 24 GLN A C 7
ATOM 3285 O O . GLN A 1 24 ? 15.312 -7.053 0.110 1.00 44.45 24 GLN A O 7
ATOM 3299 N N . CYS A 1 25 ? 15.627 -5.268 1.443 1.00 42.11 25 CYS A N 7
ATOM 3300 C CA . CYS A 1 25 ? 16.302 -4.482 0.417 1.00 31.00 25 CYS A CA 7
ATOM 3301 C C . CYS A 1 25 ? 17.815 -4.513 0.615 1.00 33.21 25 CYS A C 7
ATOM 3302 O O . CYS A 1 25 ? 18.336 -3.958 1.583 1.00 72.52 25 CYS A O 7
ATOM 3309 N N . ARG A 1 26 ? 18.513 -5.165 -0.308 1.00 65.33 26 ARG A N 7
ATOM 3310 C CA . ARG A 1 26 ? 19.966 -5.270 -0.235 1.00 12.20 26 ARG A CA 7
ATOM 3311 C C . ARG A 1 26 ? 20.577 -5.339 -1.631 1.00 70.24 26 ARG A C 7
ATOM 3312 O O . ARG A 1 26 ? 19.973 -5.879 -2.558 1.00 71.44 26 ARG A O 7
ATOM 3333 N N . TYR A 1 27 ? 21.777 -4.789 -1.774 1.00 4.30 27 TYR A N 7
ATOM 3334 C CA . TYR A 1 27 ? 22.469 -4.785 -3.057 1.00 62.45 27 TYR A CA 7
ATOM 3335 C C . TYR A 1 27 ? 21.693 -3.977 -4.093 1.00 0.24 27 TYR A C 7
ATOM 3336 O O . TYR A 1 27 ? 21.666 -4.321 -5.273 1.00 60.33 27 TYR A O 7
ATOM 3354 N N . GLY A 1 28 ? 21.062 -2.897 -3.639 1.00 63.54 28 GLY A N 7
ATOM 3355 C CA . GLY A 1 28 ? 20.294 -2.055 -4.538 1.00 23.34 28 GLY A CA 7
ATOM 3356 C C . GLY A 1 28 ? 19.092 -2.773 -5.119 1.00 10.52 28 GLY A C 7
ATOM 3357 O O . GLY A 1 28 ? 18.473 -2.293 -6.069 1.00 33.31 28 GLY A O 7
ATOM 3361 N N . LYS A 1 29 ? 18.761 -3.926 -4.549 1.00 33.13 29 LYS A N 7
ATOM 3362 C CA . LYS A 1 29 ? 17.625 -4.712 -5.015 1.00 70.44 29 LYS A CA 7
ATOM 3363 C C . LYS A 1 29 ? 16.914 -5.388 -3.847 1.00 65.52 29 LYS A C 7
ATOM 3364 O O . LYS A 1 29 ? 17.439 -5.440 -2.734 1.00 70.23 29 LYS A O 7
ATOM 3383 N N . CYS A 1 30 ? 15.719 -5.907 -4.108 1.00 0.13 30 CYS A N 7
ATOM 3384 C CA . CYS A 1 30 ? 14.937 -6.581 -3.079 1.00 34.13 30 CYS A CA 7
ATOM 3385 C C . CYS A 1 30 ? 15.118 -8.094 -3.161 1.00 50.04 30 CYS A C 7
ATOM 3386 O O . CYS A 1 30 ? 15.267 -8.654 -4.248 1.00 72.22 30 CYS A O 7
ATOM 3393 N N . LEU A 1 31 ? 15.104 -8.750 -2.006 1.00 43.31 31 LEU A N 7
ATOM 3394 C CA . LEU A 1 31 ? 15.267 -10.198 -1.947 1.00 33.24 31 LEU A CA 7
ATOM 3395 C C . LEU A 1 31 ? 14.467 -10.789 -0.789 1.00 45.34 31 LEU A C 7
ATOM 3396 O O . LEU A 1 31 ? 13.853 -10.060 -0.010 1.00 75.33 31 LEU A O 7
ATOM 3412 N N . VAL A 1 32 ? 14.482 -12.114 -0.682 1.00 3.53 32 VAL A N 7
ATOM 3413 C CA . VAL A 1 32 ? 13.762 -12.802 0.382 1.00 32.24 32 VAL A CA 7
ATOM 3414 C C . VAL A 1 32 ? 14.497 -12.680 1.712 1.00 10.23 32 VAL A C 7
ATOM 3415 O O . VAL A 1 32 ? 15.615 -13.172 1.863 1.00 45.25 32 VAL A O 7
ATOM 3428 N N . ARG A 1 33 ? 13.861 -12.021 2.675 1.00 13.13 33 ARG A N 7
ATOM 3429 C CA . ARG A 1 33 ? 14.455 -11.833 3.993 1.00 34.05 33 ARG A CA 7
ATOM 3430 C C . ARG A 1 33 ? 14.700 -13.176 4.676 1.00 53.32 33 ARG A C 7
ATOM 3431 O O . ARG A 1 33 ? 14.218 -14.212 4.218 1.00 22.45 33 ARG A O 7
ATOM 3452 N N . ASP A 1 1 ? 1.899 1.135 -0.328 1.00 21.23 1 ASP A N 8
ATOM 3453 C CA . ASP A 1 1 ? 2.121 0.138 -1.369 1.00 35.45 1 ASP A CA 8
ATOM 3454 C C . ASP A 1 1 ? 3.485 -0.525 -1.205 1.00 34.35 1 ASP A C 8
ATOM 3455 O O . ASP A 1 1 ? 4.411 0.066 -0.649 1.00 64.34 1 ASP A O 8
ATOM 3464 N N . CYS A 1 2 ? 3.600 -1.757 -1.690 1.00 44.10 2 CYS A N 8
ATOM 3465 C CA . CYS A 1 2 ? 4.850 -2.502 -1.596 1.00 40.15 2 CYS A CA 8
ATOM 3466 C C . CYS A 1 2 ? 5.286 -3.008 -2.969 1.00 12.43 2 CYS A C 8
ATOM 3467 O O . CYS A 1 2 ? 4.502 -3.014 -3.917 1.00 45.33 2 CYS A O 8
ATOM 3474 N N . GLY A 1 3 ? 6.542 -3.432 -3.066 1.00 3.25 3 GLY A N 8
ATOM 3475 C CA . GLY A 1 3 ? 7.061 -3.934 -4.325 1.00 11.44 3 GLY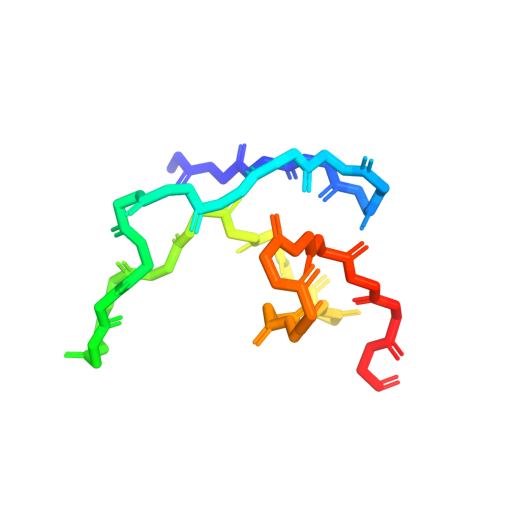 A CA 8
ATOM 3476 C C . GLY A 1 3 ? 7.080 -5.448 -4.381 1.00 74.35 3 GLY A C 8
ATOM 3477 O O . GLY A 1 3 ? 6.486 -6.116 -3.534 1.00 71.11 3 GLY A O 8
ATOM 3481 N N . HIS A 1 4 ? 7.762 -5.993 -5.384 1.00 12.01 4 HIS A N 8
ATOM 3482 C CA . HIS A 1 4 ? 7.854 -7.439 -5.549 1.00 23.32 4 HIS A CA 8
ATOM 3483 C C . HIS A 1 4 ? 9.052 -7.998 -4.786 1.00 12.51 4 HIS A C 8
ATOM 3484 O O . HIS A 1 4 ? 9.755 -7.264 -4.090 1.00 11.40 4 HIS A O 8
ATOM 3498 N N . LEU A 1 5 ? 9.278 -9.300 -4.920 1.00 51.42 5 LEU A N 8
ATOM 3499 C CA . LEU A 1 5 ? 10.390 -9.957 -4.243 1.00 2.01 5 LEU A CA 8
ATOM 3500 C C . LEU A 1 5 ? 11.721 -9.574 -4.884 1.00 35.45 5 LEU A C 8
ATOM 3501 O O . LEU A 1 5 ? 12.661 -9.177 -4.196 1.00 25.15 5 LEU A O 8
ATOM 3517 N N . HIS A 1 6 ? 11.791 -9.695 -6.205 1.00 43.35 6 HIS A N 8
ATOM 3518 C CA . HIS A 1 6 ? 13.006 -9.359 -6.940 1.00 11.42 6 HIS A CA 8
ATOM 3519 C C . HIS A 1 6 ? 12.898 -7.969 -7.561 1.00 62.31 6 HIS A C 8
ATOM 3520 O O . HIS A 1 6 ? 13.576 -7.663 -8.542 1.00 63.11 6 HIS A O 8
ATOM 3534 N N . ASP A 1 7 ? 12.042 -7.133 -6.984 1.00 70.42 7 ASP A N 8
ATOM 3535 C CA . ASP A 1 7 ? 11.846 -5.776 -7.481 1.00 73.51 7 ASP A CA 8
ATOM 3536 C C . ASP A 1 7 ? 12.871 -4.823 -6.876 1.00 13.54 7 ASP A C 8
ATOM 3537 O O . ASP A 1 7 ? 13.413 -5.059 -5.796 1.00 2.10 7 ASP A O 8
ATOM 3546 N N . PRO A 1 8 ? 13.144 -3.718 -7.586 1.00 61.44 8 PRO A N 8
ATOM 3547 C CA . PRO A 1 8 ? 14.106 -2.707 -7.139 1.00 0.23 8 PRO A CA 8
ATOM 3548 C C . PRO A 1 8 ? 13.604 -1.923 -5.931 1.00 35.41 8 PRO A C 8
ATOM 3549 O O . PRO A 1 8 ? 12.402 -1.873 -5.667 1.00 31.45 8 PRO A O 8
ATOM 3560 N N . CYS A 1 9 ? 14.530 -1.312 -5.201 1.00 22.24 9 CYS A N 8
ATOM 3561 C CA . CYS A 1 9 ? 14.182 -0.531 -4.020 1.00 51.43 9 CYS A CA 8
ATOM 3562 C C . CYS A 1 9 ? 15.118 0.664 -3.863 1.00 51.45 9 CYS A C 8
ATOM 3563 O O . CYS A 1 9 ? 15.894 0.756 -2.912 1.00 52.20 9 CYS A O 8
ATOM 3570 N N . PRO A 1 10 ? 15.044 1.603 -4.819 1.00 23.10 10 PRO A N 8
ATOM 3571 C CA . PRO A 1 10 ? 15.877 2.809 -4.809 1.00 53.42 10 PRO A CA 8
ATOM 3572 C C . PRO A 1 10 ? 15.486 3.774 -3.695 1.00 3.14 10 PRO A C 8
ATOM 3573 O O . PRO A 1 10 ? 16.334 4.474 -3.142 1.00 33.23 10 PRO A O 8
ATOM 3584 N N . ASN A 1 11 ? 14.198 3.805 -3.370 1.00 10.25 11 ASN A N 8
ATOM 3585 C CA . ASN A 1 11 ? 13.696 4.685 -2.320 1.00 74.32 11 ASN A CA 8
ATOM 3586 C C . ASN A 1 11 ? 13.606 3.946 -0.988 1.00 54.22 11 ASN A C 8
ATOM 3587 O O . ASN A 1 11 ? 12.742 4.239 -0.161 1.00 51.53 11 ASN A O 8
ATOM 3598 N N . ASP A 1 12 ? 14.503 2.988 -0.788 1.00 23.22 12 ASP A N 8
ATOM 3599 C CA . ASP A 1 12 ? 14.527 2.208 0.444 1.00 20.03 12 ASP A CA 8
ATOM 3600 C C . ASP A 1 12 ? 14.953 3.073 1.627 1.00 75.23 12 ASP A C 8
ATOM 3601 O O . ASP A 1 12 ? 16.065 3.599 1.655 1.00 23.41 12 ASP A O 8
ATOM 3610 N N . ARG A 1 13 ? 14.059 3.216 2.600 1.00 1.40 13 ARG A N 8
ATOM 3611 C CA . ARG A 1 13 ? 14.341 4.019 3.784 1.00 42.32 13 ARG A CA 8
ATOM 3612 C C . ARG A 1 13 ? 13.875 3.305 5.049 1.00 51.10 13 ARG A C 8
ATOM 3613 O O . ARG A 1 13 ? 13.031 2.409 5.011 1.00 44.15 13 ARG A O 8
ATOM 3634 N N . PRO A 1 14 ? 14.436 3.709 6.198 1.00 3.51 14 PRO A N 8
ATOM 3635 C CA . PRO A 1 14 ? 14.093 3.122 7.496 1.00 24.45 14 PRO A CA 8
ATOM 3636 C C . PRO A 1 14 ? 12.682 3.487 7.944 1.00 60.34 14 PRO A C 8
ATOM 3637 O O . PRO A 1 14 ? 12.425 4.615 8.361 1.00 50.11 14 PRO A O 8
ATOM 3648 N N . GLY A 1 15 ? 11.770 2.524 7.854 1.00 73.53 15 GLY A N 8
ATOM 3649 C CA . GLY A 1 15 ? 10.395 2.764 8.253 1.00 24.11 15 GLY A CA 8
ATOM 3650 C C . GLY A 1 15 ? 9.442 2.771 7.075 1.00 40.34 15 GLY A C 8
ATOM 3651 O O . GLY A 1 15 ? 8.224 2.798 7.252 1.00 13.24 15 GLY A O 8
ATOM 3655 N N . HIS A 1 16 ? 9.996 2.749 5.867 1.00 44.03 16 HIS A N 8
ATOM 3656 C CA . HIS A 1 16 ? 9.187 2.754 4.654 1.00 54.44 16 HIS A CA 8
ATOM 3657 C C . HIS A 1 16 ? 9.975 2.198 3.472 1.00 72.03 16 HIS A C 8
ATOM 3658 O O . HIS A 1 16 ? 10.566 2.951 2.698 1.00 42.11 16 HIS A O 8
ATOM 3672 N N . ARG A 1 17 ? 9.979 0.876 3.339 1.00 31.44 17 ARG A N 8
ATOM 3673 C CA . ARG A 1 17 ? 10.696 0.219 2.253 1.00 20.32 17 ARG A CA 8
ATOM 3674 C C . ARG A 1 17 ? 9.759 -0.084 1.088 1.00 72.12 17 ARG A C 8
ATOM 3675 O O . ARG A 1 17 ? 8.537 -0.081 1.242 1.00 71.12 17 ARG A O 8
ATOM 3696 N N . THR A 1 18 ? 10.339 -0.345 -0.080 1.00 3.05 18 THR A N 8
ATOM 3697 C CA . THR A 1 18 ? 9.557 -0.648 -1.271 1.00 41.13 18 THR A CA 8
ATOM 3698 C C . THR A 1 18 ? 9.391 -2.152 -1.453 1.00 23.35 18 THR A C 8
ATOM 3699 O O . THR A 1 18 ? 9.127 -2.630 -2.556 1.00 52.34 18 THR A O 8
ATOM 3710 N N . CYS A 1 19 ? 9.548 -2.896 -0.362 1.00 53.33 19 CYS A N 8
ATOM 3711 C CA . CYS A 1 19 ? 9.415 -4.347 -0.400 1.00 41.02 19 CYS A CA 8
ATOM 3712 C C . CYS A 1 19 ? 8.195 -4.803 0.395 1.00 53.34 19 CYS A C 8
ATOM 3713 O O . CYS A 1 19 ? 7.847 -4.208 1.416 1.00 64.25 19 CYS A O 8
ATOM 3720 N N . CYS A 1 20 ? 7.548 -5.862 -0.081 1.00 12.43 20 CYS A N 8
ATOM 3721 C CA . CYS A 1 20 ? 6.366 -6.398 0.584 1.00 63.23 20 CYS A CA 8
ATOM 3722 C C . CYS A 1 20 ? 6.756 -7.206 1.818 1.00 2.13 20 CYS A C 8
ATOM 3723 O O . CYS A 1 20 ? 7.930 -7.271 2.185 1.00 40.32 20 CYS A O 8
ATOM 3730 N N . ILE A 1 21 ? 5.764 -7.820 2.454 1.00 2.23 21 ILE A N 8
ATOM 3731 C CA . ILE A 1 21 ? 6.004 -8.624 3.646 1.00 34.02 21 ILE A CA 8
ATOM 3732 C C . ILE A 1 21 ? 6.905 -9.814 3.335 1.00 43.44 21 ILE A C 8
ATOM 3733 O O . ILE A 1 21 ? 6.813 -10.413 2.264 1.00 14.21 21 ILE A O 8
ATOM 3749 N N . GLY A 1 22 ? 7.778 -10.152 4.280 1.00 54.25 22 GLY A N 8
ATOM 3750 C CA . GLY A 1 22 ? 8.683 -11.270 4.088 1.00 53.22 22 GLY A CA 8
ATOM 3751 C C . GLY A 1 22 ? 9.739 -10.987 3.038 1.00 72.33 22 GLY A C 8
ATOM 3752 O O . GLY A 1 22 ? 10.192 -11.897 2.342 1.00 25.11 22 GLY A O 8
ATOM 3756 N N . LEU A 1 23 ? 10.131 -9.723 2.920 1.00 33.53 23 LEU A N 8
ATOM 3757 C CA . LEU A 1 23 ? 11.139 -9.323 1.946 1.00 44.34 23 LEU A CA 8
ATOM 3758 C C . LEU A 1 23 ? 12.185 -8.415 2.586 1.00 54.43 23 LEU A C 8
ATOM 3759 O O . LEU A 1 23 ? 12.013 -7.955 3.714 1.00 14.51 23 LEU A O 8
ATOM 3775 N N . GLN A 1 24 ? 13.266 -8.160 1.856 1.00 1.13 24 GLN A N 8
ATOM 3776 C CA . GLN A 1 24 ? 14.338 -7.305 2.353 1.00 30.21 24 GLN A CA 8
ATOM 3777 C C . GLN A 1 24 ? 15.046 -6.596 1.203 1.00 13.14 24 GLN A C 8
ATOM 3778 O O . GLN A 1 24 ? 15.188 -7.149 0.112 1.00 0.23 24 GLN A O 8
ATOM 3792 N N . CYS A 1 25 ? 15.488 -5.368 1.455 1.00 73.24 25 CYS A N 8
ATOM 3793 C CA . CYS A 1 25 ? 16.180 -4.582 0.441 1.00 41.21 25 CYS A CA 8
ATOM 3794 C C . CYS A 1 25 ? 17.689 -4.616 0.663 1.00 65.51 25 CYS A C 8
ATOM 3795 O O . CYS A 1 25 ? 18.196 -4.065 1.640 1.00 44.11 25 CYS A O 8
ATOM 3802 N N . ARG A 1 26 ? 18.401 -5.268 -0.251 1.00 25.02 26 ARG A N 8
ATOM 3803 C CA . ARG A 1 26 ? 19.852 -5.376 -0.155 1.00 3.42 26 ARG A CA 8
ATOM 3804 C C . ARG A 1 26 ? 20.485 -5.444 -1.542 1.00 22.35 26 ARG A C 8
ATOM 3805 O O . ARG A 1 26 ? 19.894 -5.981 -2.479 1.00 25.42 26 ARG A O 8
ATOM 3826 N N . TYR A 1 27 ? 21.689 -4.897 -1.664 1.00 42.32 27 TYR A N 8
ATOM 3827 C CA . TYR A 1 27 ? 22.401 -4.893 -2.937 1.00 21.14 27 TYR A CA 8
ATOM 3828 C C . TYR A 1 27 ? 21.643 -4.081 -3.983 1.00 22.34 27 TYR A C 8
ATOM 3829 O O . TYR A 1 27 ? 21.634 -4.424 -5.164 1.00 41.01 27 TYR A O 8
ATOM 3847 N N . GLY A 1 28 ? 21.008 -3.001 -3.538 1.00 32.21 28 GLY A N 8
ATOM 3848 C CA . GLY A 1 28 ? 20.256 -2.156 -4.447 1.00 11.02 28 GLY A CA 8
ATOM 3849 C C . GLY A 1 28 ? 19.061 -2.870 -5.048 1.00 3.30 28 GLY A C 8
ATOM 3850 O O . GLY A 1 28 ? 18.458 -2.387 -6.007 1.00 31.53 28 GLY A O 8
ATOM 3854 N N . LYS A 1 29 ? 18.719 -4.024 -4.485 1.00 51.42 29 LYS A N 8
ATOM 3855 C CA . LYS A 1 29 ? 17.589 -4.807 -4.971 1.00 11.30 29 LYS A CA 8
ATOM 3856 C C . LYS A 1 29 ? 16.858 -5.482 -3.815 1.00 71.00 29 LYS A C 8
ATOM 3857 O O . LYS A 1 29 ? 17.363 -5.535 -2.693 1.00 45.44 29 LYS A O 8
ATOM 3876 N N . CYS A 1 30 ? 15.666 -5.999 -4.096 1.00 4.03 30 CYS A N 8
ATOM 3877 C CA . CYS A 1 30 ? 14.866 -6.672 -3.080 1.00 71.32 30 CYS A CA 8
ATOM 3878 C C . CYS A 1 30 ? 15.046 -8.185 -3.161 1.00 32.52 30 CYS A C 8
ATOM 3879 O O . CYS A 1 30 ? 15.218 -8.745 -4.245 1.00 11.42 30 CYS A O 8
ATOM 3886 N N . LEU A 1 31 ? 15.004 -8.843 -2.007 1.00 45.31 31 LEU A N 8
ATOM 3887 C CA . LEU A 1 31 ? 15.162 -10.292 -1.946 1.00 4.41 31 LEU A CA 8
ATOM 3888 C C . LEU A 1 31 ? 14.340 -10.881 -0.805 1.00 33.32 31 LEU A C 8
ATOM 3889 O O . LEU A 1 31 ? 13.712 -10.152 -0.037 1.00 30.24 31 LEU A O 8
ATOM 3905 N N . VAL A 1 32 ? 14.349 -12.206 -0.698 1.00 61.34 32 VAL A N 8
ATOM 3906 C CA . VAL A 1 32 ? 13.607 -12.894 0.351 1.00 73.30 32 VAL A CA 8
ATOM 3907 C C . VAL A 1 32 ? 14.319 -12.779 1.694 1.00 62.41 32 VAL A C 8
ATOM 3908 O O . VAL A 1 32 ? 15.432 -13.277 1.862 1.00 24.51 32 VAL A O 8
ATOM 3921 N N . ARG A 1 33 ? 13.670 -12.120 2.648 1.00 74.04 33 ARG A N 8
ATOM 3922 C CA . ARG A 1 33 ? 14.241 -11.939 3.976 1.00 4.14 33 ARG A CA 8
ATOM 3923 C C . ARG A 1 33 ? 14.425 -13.282 4.677 1.00 14.11 33 ARG A C 8
ATOM 3924 O O . ARG A 1 33 ? 15.423 -13.504 5.362 1.00 30.52 33 ARG A O 8
ATOM 3945 N N . ASP A 1 1 ? 1.691 0.003 -2.774 1.00 64.13 1 ASP A N 9
ATOM 3946 C CA . ASP A 1 1 ? 2.097 0.070 -1.375 1.00 44.42 1 ASP A CA 9
ATOM 3947 C C . ASP A 1 1 ? 3.448 -0.608 -1.168 1.00 41.40 1 ASP A C 9
ATOM 3948 O O . ASP A 1 1 ? 4.287 -0.124 -0.407 1.00 62.42 1 ASP A O 9
ATOM 3957 N N . CYS A 1 2 ? 3.651 -1.730 -1.849 1.00 24.41 2 CYS A N 9
ATOM 3958 C CA . CYS A 1 2 ? 4.899 -2.477 -1.739 1.00 40.32 2 CYS A CA 9
ATOM 3959 C C . CYS A 1 2 ? 5.337 -3.007 -3.101 1.00 45.44 2 CYS A C 9
ATOM 3960 O O . CYS A 1 2 ? 4.556 -3.030 -4.051 1.00 71.01 2 CYS A O 9
ATOM 3967 N N . GLY A 1 3 ? 6.594 -3.432 -3.188 1.00 43.13 3 GLY A N 9
ATOM 3968 C CA . GLY A 1 3 ? 7.115 -3.956 -4.437 1.00 44.23 3 GLY A CA 9
ATOM 3969 C C . GLY A 1 3 ? 7.141 -5.471 -4.465 1.00 33.23 3 GLY A C 9
ATOM 3970 O O . GLY A 1 3 ? 6.543 -6.125 -3.609 1.00 54.05 3 GLY A O 9
ATOM 3974 N N . HIS A 1 4 ? 7.833 -6.032 -5.451 1.00 24.32 4 HIS A N 9
ATOM 3975 C CA . HIS A 1 4 ? 7.933 -7.481 -5.587 1.00 22.11 4 HIS A CA 9
ATOM 3976 C C . HIS A 1 4 ? 9.127 -8.019 -4.804 1.00 33.54 4 HIS A C 9
ATOM 3977 O O . HIS A 1 4 ? 9.823 -7.269 -4.119 1.00 41.41 4 HIS A O 9
ATOM 3991 N N . LEU A 1 5 ? 9.357 -9.324 -4.908 1.00 11.40 5 LEU A N 9
ATOM 3992 C CA . LEU A 1 5 ? 10.466 -9.963 -4.209 1.00 21.12 5 LEU A CA 9
ATOM 3993 C C . LEU A 1 5 ? 11.800 -9.591 -4.849 1.00 31.35 5 LEU A C 9
ATOM 3994 O O . LEU A 1 5 ? 12.736 -9.181 -4.162 1.00 45.55 5 LEU A O 9
ATOM 4010 N N . HIS A 1 6 ? 11.879 -9.736 -6.168 1.00 35.14 6 HIS A N 9
ATOM 4011 C CA . HIS A 1 6 ? 13.097 -9.413 -6.901 1.00 2.41 6 HIS A CA 9
ATOM 4012 C C . HIS A 1 6 ? 12.990 -8.037 -7.552 1.00 64.13 6 HIS A C 9
ATOM 4013 O O . HIS A 1 6 ? 13.674 -7.750 -8.535 1.00 61.31 6 HIS A O 9
ATOM 4027 N N . ASP A 1 7 ? 12.128 -7.191 -6.999 1.00 24.31 7 ASP A N 9
ATOM 4028 C CA . ASP A 1 7 ? 11.932 -5.846 -7.526 1.00 2.32 7 ASP A CA 9
ATOM 4029 C C . ASP A 1 7 ? 12.953 -4.877 -6.937 1.00 22.32 7 ASP A C 9
ATOM 4030 O O . ASP A 1 7 ? 13.490 -5.089 -5.849 1.00 43.33 7 ASP A O 9
ATOM 4039 N N . PRO A 1 8 ? 13.229 -3.789 -7.671 1.00 23.21 8 PRO A N 9
ATOM 4040 C CA . PRO A 1 8 ? 14.188 -2.767 -7.241 1.00 51.23 8 PRO A CA 9
ATOM 4041 C C . PRO A 1 8 ? 13.678 -1.957 -6.054 1.00 44.20 8 PRO A C 9
ATOM 4042 O O . PRO A 1 8 ? 12.475 -1.894 -5.803 1.00 35.11 8 PRO A O 9
ATOM 4053 N N . CYS A 1 9 ? 14.602 -1.337 -5.326 1.00 72.44 9 CYS A N 9
ATOM 4054 C CA . CYS A 1 9 ? 14.247 -0.531 -4.165 1.00 53.20 9 CYS A CA 9
ATOM 4055 C C . CYS A 1 9 ? 15.182 0.668 -4.029 1.00 35.43 9 CYS A C 9
ATOM 4056 O O . CYS A 1 9 ? 15.952 0.780 -3.075 1.00 10.30 9 CYS A O 9
ATOM 4063 N N . PRO A 1 10 ? 15.113 1.585 -5.005 1.00 3.23 10 PRO A N 9
ATOM 4064 C CA . PRO A 1 10 ? 15.945 2.792 -5.016 1.00 64.12 10 PRO A CA 9
ATOM 4065 C C . PRO A 1 10 ? 15.548 3.780 -3.925 1.00 44.31 10 PRO A C 9
ATOM 4066 O O . PRO A 1 10 ? 16.392 4.492 -3.382 1.00 64.04 10 PRO A O 9
ATOM 4077 N N . ASN A 1 11 ? 14.258 3.818 -3.608 1.00 42.33 11 ASN A N 9
ATOM 4078 C CA . ASN A 1 11 ? 13.750 4.720 -2.581 1.00 55.23 11 ASN A CA 9
ATOM 4079 C C . ASN A 1 11 ? 13.651 4.010 -1.234 1.00 44.53 11 ASN A C 9
ATOM 4080 O O . ASN A 1 11 ? 12.783 4.322 -0.419 1.00 71.50 11 ASN A O 9
ATOM 4091 N N . ASP A 1 12 ? 14.548 3.057 -1.008 1.00 33.42 12 ASP A N 9
ATOM 4092 C CA . ASP A 1 12 ? 14.564 2.303 0.241 1.00 52.42 12 ASP A CA 9
ATOM 4093 C C . ASP A 1 12 ? 14.979 3.194 1.407 1.00 2.24 12 ASP A C 9
ATOM 4094 O O . ASP A 1 12 ? 16.091 3.723 1.432 1.00 32.14 12 ASP A O 9
ATOM 4103 N N . ARG A 1 13 ? 14.079 3.357 2.371 1.00 34.42 13 ARG A N 9
ATOM 4104 C CA . ARG A 1 13 ? 14.351 4.185 3.539 1.00 12.34 13 ARG A CA 9
ATOM 4105 C C . ARG A 1 13 ? 13.889 3.491 4.818 1.00 42.44 13 ARG A C 9
ATOM 4106 O O . ARG A 1 13 ? 13.055 2.587 4.795 1.00 35.34 13 ARG A O 9
ATOM 4127 N N . PRO A 1 14 ? 14.445 3.924 5.959 1.00 34.45 14 PRO A N 9
ATOM 4128 C CA . PRO A 1 14 ? 14.105 3.358 7.269 1.00 62.15 14 PRO A CA 9
ATOM 4129 C C . PRO A 1 14 ? 12.690 3.718 7.706 1.00 35.12 14 PRO A C 9
ATOM 4130 O O . PRO A 1 14 ? 12.422 4.850 8.107 1.00 41.04 14 PRO A O 9
ATOM 4141 N N . GLY A 1 15 ? 11.785 2.746 7.627 1.00 3.25 15 GLY A N 9
ATOM 4142 C CA . GLY A 1 15 ? 10.408 2.981 8.019 1.00 11.13 15 GLY A CA 9
ATOM 4143 C C . GLY A 1 15 ? 9.458 2.966 6.838 1.00 63.22 15 GLY A C 9
ATOM 4144 O O . GLY A 1 15 ? 8.239 2.994 7.011 1.00 5.21 15 GLY A O 9
ATOM 4148 N N . HIS A 1 16 ? 10.017 2.922 5.632 1.00 13.33 16 HIS A N 9
ATOM 4149 C CA . HIS A 1 16 ? 9.211 2.905 4.417 1.00 72.43 16 HIS A CA 9
ATOM 4150 C C . HIS A 1 16 ? 10.002 2.325 3.248 1.00 24.34 16 HIS A C 9
ATOM 4151 O O . HIS A 1 16 ? 10.597 3.062 2.462 1.00 1.12 16 HIS A O 9
ATOM 4165 N N . ARG A 1 17 ? 10.006 1.000 3.142 1.00 71.12 17 ARG A N 9
ATOM 4166 C CA . ARG A 1 17 ? 10.726 0.322 2.071 1.00 21.50 17 ARG A CA 9
ATOM 4167 C C . ARG A 1 17 ? 9.792 -0.003 0.909 1.00 64.34 17 ARG A C 9
ATOM 4168 O O . ARG A 1 17 ? 8.570 0.001 1.059 1.00 1.41 17 ARG A O 9
ATOM 4189 N N . THR A 1 18 ? 10.376 -0.285 -0.252 1.00 44.00 18 THR A N 9
ATOM 4190 C CA . THR A 1 18 ? 9.598 -0.610 -1.440 1.00 72.33 18 THR A CA 9
ATOM 4191 C C . THR A 1 18 ? 9.433 -2.118 -1.594 1.00 45.13 18 THR A C 9
ATOM 4192 O O . THR A 1 18 ? 9.173 -2.616 -2.690 1.00 15.31 18 THR A O 9
ATOM 4203 N N . CYS A 1 19 ? 9.587 -2.841 -0.490 1.00 41.10 19 CYS A N 9
ATOM 4204 C CA . CYS A 1 19 ? 9.455 -4.293 -0.502 1.00 5.24 19 CYS A CA 9
ATOM 4205 C C . CYS A 1 19 ? 8.232 -4.734 0.297 1.00 63.52 19 CYS A C 9
ATOM 4206 O O . CYS A 1 19 ? 7.876 -4.116 1.300 1.00 34.32 19 CYS A O 9
ATOM 4213 N N . CYS A 1 20 ? 7.594 -5.808 -0.156 1.00 34.33 20 CYS A N 9
ATOM 4214 C CA . CYS A 1 20 ? 6.410 -6.334 0.515 1.00 45.04 20 CYS A CA 9
ATOM 4215 C C . CYS A 1 20 ? 6.798 -7.125 1.761 1.00 53.21 20 CYS A C 9
ATOM 4216 O O . CYS A 1 20 ? 7.971 -7.184 2.131 1.00 73.52 20 CYS A O 9
ATOM 4223 N N . ILE A 1 21 ? 5.804 -7.730 2.403 1.00 3.12 21 ILE A N 9
ATOM 4224 C CA . ILE A 1 21 ? 6.041 -8.518 3.606 1.00 1.24 21 ILE A CA 9
ATOM 4225 C C . ILE A 1 21 ? 6.952 -9.706 3.315 1.00 14.22 21 ILE A C 9
ATOM 4226 O O . ILE A 1 21 ? 6.875 -10.313 2.248 1.00 32.42 21 ILE A O 9
ATOM 4242 N N . GLY A 1 22 ? 7.813 -10.033 4.273 1.00 25.05 22 GLY A N 9
ATOM 4243 C CA . GLY A 1 22 ? 8.726 -11.149 4.102 1.00 54.44 22 GLY A CA 9
ATOM 4244 C C . GLY A 1 22 ? 9.784 -10.875 3.052 1.00 64.31 22 GLY A C 9
ATOM 4245 O O . GLY A 1 22 ? 10.242 -11.791 2.367 1.00 32.53 22 GLY A O 9
ATOM 4249 N N . LEU A 1 23 ? 10.175 -9.612 2.923 1.00 73.14 23 LEU A N 9
ATOM 4250 C CA . LEU A 1 23 ? 11.186 -9.220 1.947 1.00 52.21 23 LEU A CA 9
ATOM 4251 C C . LEU A 1 23 ? 12.220 -8.293 2.577 1.00 0.34 23 LEU A C 9
ATOM 4252 O O . LEU A 1 23 ? 12.034 -7.809 3.694 1.00 43.25 23 LEU A O 9
ATOM 4268 N N . GLN A 1 24 ? 13.308 -8.049 1.854 1.00 53.34 24 GLN A N 9
ATOM 4269 C CA . GLN A 1 24 ? 14.370 -7.178 2.342 1.00 24.02 24 GLN A CA 9
ATOM 4270 C C . GLN A 1 24 ? 15.086 -6.490 1.184 1.00 11.04 24 GLN A C 9
ATOM 4271 O O . GLN A 1 24 ? 15.239 -7.064 0.106 1.00 24.51 24 GLN A O 9
ATOM 4285 N N . CYS A 1 25 ? 15.522 -5.256 1.414 1.00 11.03 25 CYS A N 9
ATOM 4286 C CA . CYS A 1 25 ? 16.221 -4.488 0.391 1.00 73.21 25 CYS A CA 9
ATOM 4287 C C . CYS A 1 25 ? 17.728 -4.516 0.624 1.00 25.44 25 CYS A C 9
ATOM 4288 O O . CYS A 1 25 ? 18.228 -3.946 1.594 1.00 14.33 25 CYS A O 9
ATOM 4295 N N . ARG A 1 26 ? 18.448 -5.184 -0.272 1.00 31.25 26 ARG A N 9
ATOM 4296 C CA . ARG A 1 26 ? 19.898 -5.288 -0.163 1.00 41.10 26 ARG A CA 9
ATOM 4297 C C . ARG A 1 26 ? 20.541 -5.380 -1.544 1.00 4.34 26 ARG A C 9
ATOM 4298 O O . ARG A 1 26 ? 19.960 -5.937 -2.475 1.00 12.21 26 ARG A O 9
ATOM 4319 N N . TYR A 1 27 ? 21.744 -4.829 -1.668 1.00 31.32 27 TYR A N 9
ATOM 4320 C CA . TYR A 1 27 ? 22.465 -4.846 -2.935 1.00 20.30 27 TYR A CA 9
ATOM 4321 C C . TYR A 1 27 ? 21.711 -4.057 -4.001 1.00 65.13 27 TYR A C 9
ATOM 4322 O O . TYR A 1 27 ? 21.712 -4.422 -5.176 1.00 42.32 27 TYR A O 9
ATOM 4340 N N . GLY A 1 28 ? 21.069 -2.972 -3.581 1.00 53.42 28 GLY A N 9
ATOM 4341 C CA . GLY A 1 28 ? 20.320 -2.146 -4.511 1.00 60.41 28 GLY A CA 9
ATOM 4342 C C . GLY A 1 28 ? 19.133 -2.876 -5.107 1.00 73.15 28 GLY A C 9
ATOM 4343 O O . GLY A 1 28 ? 18.535 -2.414 -6.080 1.00 33.53 28 GLY A O 9
ATOM 4347 N N . LYS A 1 29 ? 18.790 -4.020 -4.525 1.00 63.45 29 LYS A N 9
ATOM 4348 C CA . LYS A 1 29 ? 17.667 -4.817 -5.005 1.00 0.03 29 LYS A CA 9
ATOM 4349 C C . L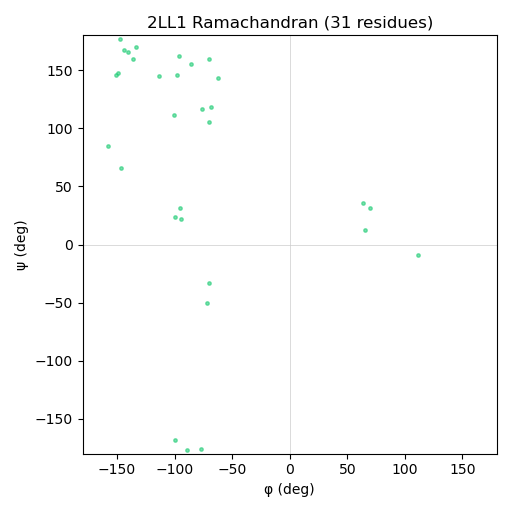YS A 1 29 ? 16.930 -5.473 -3.842 1.00 31.14 29 LYS A C 9
ATOM 4350 O O . LYS A 1 29 ? 17.429 -5.507 -2.716 1.00 44.25 29 LYS A O 9
ATOM 4369 N N . CYS A 1 30 ? 15.740 -5.995 -4.120 1.00 61.00 30 CYS A N 9
ATOM 4370 C CA . CYS A 1 30 ? 14.934 -6.652 -3.098 1.00 2.52 30 CYS A CA 9
ATOM 4371 C C . CYS A 1 30 ? 15.119 -8.165 -3.148 1.00 62.44 30 CYS A C 9
ATOM 4372 O O . CYS A 1 30 ? 15.294 -8.745 -4.221 1.00 73.21 30 CYS A O 9
ATOM 4379 N N . LEU A 1 31 ? 15.080 -8.800 -1.982 1.00 13.20 31 LEU A N 9
ATOM 4380 C CA . LEU A 1 31 ? 15.242 -10.247 -1.892 1.00 45.31 31 LEU A CA 9
ATOM 4381 C C . LEU A 1 31 ? 14.414 -10.818 -0.745 1.00 45.43 31 LEU A C 9
ATOM 4382 O O . LEU A 1 31 ? 13.779 -10.076 0.005 1.00 71.44 31 LEU A O 9
ATOM 4398 N N . VAL A 1 32 ? 14.428 -12.140 -0.613 1.00 62.34 32 VAL A N 9
ATOM 4399 C CA . VAL A 1 32 ? 13.682 -12.811 0.444 1.00 15.01 32 VAL A CA 9
ATOM 4400 C C . VAL A 1 32 ? 14.382 -12.663 1.790 1.00 13.32 32 VAL A C 9
ATOM 4401 O O . VAL A 1 32 ? 15.497 -13.150 1.978 1.00 14.34 32 VAL A O 9
ATOM 4414 N N . ARG A 1 33 ? 13.720 -11.987 2.724 1.00 32.30 33 ARG A N 9
ATOM 4415 C CA . ARG A 1 33 ? 14.279 -11.774 4.053 1.00 31.14 33 ARG A CA 9
ATOM 4416 C C . ARG A 1 33 ? 14.485 -13.102 4.776 1.00 32.11 33 ARG A C 9
ATOM 4417 O O . ARG A 1 33 ? 14.102 -14.159 4.274 1.00 13.11 33 ARG A O 9
ATOM 4438 N N . ASP A 1 1 ? 1.414 0.121 -0.128 1.00 13.43 1 ASP A N 10
ATOM 4439 C CA . ASP A 1 1 ? 2.130 0.025 -1.394 1.00 42.33 1 ASP A CA 10
ATOM 4440 C C . ASP A 1 1 ? 3.489 -0.640 -1.201 1.00 3.14 1 ASP A C 10
ATOM 4441 O O . ASP A 1 1 ? 4.359 -0.110 -0.508 1.00 72.10 1 ASP A O 10
ATOM 4450 N N . CYS A 1 2 ? 3.665 -1.804 -1.816 1.00 24.40 2 CYS A N 10
ATOM 4451 C CA . CYS A 1 2 ? 4.917 -2.544 -1.711 1.00 4.22 2 CYS A CA 10
ATOM 4452 C C . CYS A 1 2 ? 5.352 -3.074 -3.074 1.00 61.21 2 CYS A C 10
ATOM 4453 O O . CYS A 1 2 ? 4.568 -3.099 -4.021 1.00 55.13 2 CYS A O 10
ATOM 4460 N N . GLY A 1 3 ? 6.609 -3.498 -3.165 1.00 20.53 3 GLY A N 10
ATOM 4461 C CA . GLY A 1 3 ? 7.127 -4.023 -4.415 1.00 14.20 3 GLY A CA 10
ATOM 4462 C C . GLY A 1 3 ? 7.159 -5.538 -4.439 1.00 70.11 3 GLY A C 10
ATOM 4463 O O . GLY A 1 3 ? 6.568 -6.193 -3.580 1.00 1.24 3 GLY A O 10
ATOM 4467 N N . HIS A 1 4 ? 7.850 -6.098 -5.427 1.00 72.11 4 HIS A N 10
ATOM 4468 C CA . HIS A 1 4 ? 7.956 -7.547 -5.560 1.00 52.35 4 HIS A CA 10
ATOM 4469 C C . HIS A 1 4 ? 9.156 -8.077 -4.783 1.00 23.53 4 HIS A C 10
ATOM 4470 O O . HIS A 1 4 ? 9.853 -7.322 -4.104 1.00 13.34 4 HIS A O 10
ATOM 4484 N N . LEU A 1 5 ? 9.392 -9.381 -4.886 1.00 4.35 5 LEU A N 10
ATOM 4485 C CA . LEU A 1 5 ? 10.509 -10.013 -4.191 1.00 74.11 5 LEU A CA 10
ATOM 4486 C C . LEU A 1 5 ? 11.837 -9.637 -4.840 1.00 10.25 5 LEU A C 10
ATOM 4487 O O . LEU A 1 5 ? 12.776 -9.221 -4.160 1.00 11.21 5 LEU A O 10
ATOM 4503 N N . HIS A 1 6 ? 11.908 -9.784 -6.159 1.00 2.52 6 HIS A N 10
ATOM 4504 C CA . HIS A 1 6 ? 13.121 -9.456 -6.900 1.00 21.20 6 HIS A CA 10
ATOM 4505 C C . HIS A 1 6 ? 13.005 -8.081 -7.552 1.00 22.45 6 HIS A C 10
ATOM 4506 O O . HIS A 1 6 ? 13.682 -7.792 -8.538 1.00 63.44 6 HIS A O 10
ATOM 4520 N N . ASP A 1 7 ? 12.143 -7.239 -6.994 1.00 1.43 7 ASP A N 10
ATOM 4521 C CA . ASP A 1 7 ? 11.939 -5.894 -7.520 1.00 73.12 7 ASP A CA 10
ATOM 4522 C C . ASP A 1 7 ? 12.955 -4.920 -6.933 1.00 21.14 7 ASP A C 10
ATOM 4523 O O . ASP A 1 7 ? 13.500 -5.132 -5.849 1.00 15.42 7 ASP A O 10
ATOM 4532 N N . PRO A 1 8 ? 13.219 -3.827 -7.664 1.00 10.02 8 PRO A N 10
ATOM 4533 C CA . PRO A 1 8 ? 14.172 -2.799 -7.235 1.00 52.20 8 PRO A CA 10
ATOM 4534 C C . PRO A 1 8 ? 13.662 -1.998 -6.042 1.00 2.50 8 PRO A C 10
ATOM 4535 O O . PRO A 1 8 ? 12.461 -1.964 -5.771 1.00 45.41 8 PRO A O 10
ATOM 4546 N N . CYS A 1 9 ? 14.582 -1.353 -5.332 1.00 31.14 9 CYS A N 10
ATOM 4547 C CA . CYS A 1 9 ? 14.226 -0.551 -4.167 1.00 63.50 9 CYS A CA 10
ATOM 4548 C C . CYS A 1 9 ? 15.157 0.650 -4.029 1.00 22.34 9 CYS A C 10
ATOM 4549 O O . CYS A 1 9 ? 15.929 0.762 -3.076 1.00 64.23 9 CYS A O 10
ATOM 4556 N N . PRO A 1 10 ? 15.084 1.570 -5.001 1.00 55.42 10 PRO A N 10
ATOM 4557 C CA . PRO A 1 10 ? 15.911 2.780 -5.010 1.00 44.15 10 PRO A CA 10
ATOM 4558 C C . PRO A 1 10 ? 15.513 3.763 -3.915 1.00 44.30 10 PRO A C 10
ATOM 4559 O O . PRO A 1 10 ? 16.356 4.475 -3.371 1.00 4.11 10 PRO A O 10
ATOM 4570 N N . ASN A 1 11 ? 14.224 3.797 -3.596 1.00 75.33 11 ASN A N 10
ATOM 4571 C CA . ASN A 1 11 ? 13.714 4.693 -2.565 1.00 40.40 11 ASN A CA 10
ATOM 4572 C C . ASN A 1 11 ? 13.617 3.978 -1.221 1.00 65.41 11 ASN A C 10
ATOM 4573 O O . ASN A 1 11 ? 12.749 4.284 -0.404 1.00 71.11 11 ASN A O 10
ATOM 4584 N N . ASP A 1 12 ? 14.515 3.024 -0.999 1.00 62.13 12 ASP A N 10
ATOM 4585 C CA . ASP A 1 12 ? 14.533 2.265 0.246 1.00 11.20 12 ASP A CA 10
ATOM 4586 C C . ASP A 1 12 ? 14.946 3.152 1.417 1.00 55.03 12 ASP A C 10
ATOM 4587 O O . ASP A 1 12 ? 16.055 3.684 1.444 1.00 25.22 12 ASP A O 10
ATOM 4596 N N . ARG A 1 13 ? 14.044 3.307 2.381 1.00 3.50 13 ARG A N 10
ATOM 4597 C CA . ARG A 1 13 ? 14.314 4.132 3.553 1.00 71.30 13 ARG A CA 10
ATOM 4598 C C . ARG A 1 13 ? 13.870 3.424 4.829 1.00 35.45 13 ARG A C 10
ATOM 4599 O O . ARG A 1 13 ? 13.044 2.510 4.807 1.00 41.41 13 ARG A O 10
ATOM 4620 N N . PRO A 1 14 ? 14.429 3.853 5.970 1.00 4.02 14 PRO A N 10
ATOM 4621 C CA . PRO A 1 14 ? 14.106 3.274 7.278 1.00 41.14 14 PRO A CA 10
ATOM 4622 C C . PRO A 1 14 ? 12.690 3.616 7.729 1.00 43.00 14 PRO A C 10
ATOM 4623 O O . PRO A 1 14 ? 12.413 4.743 8.136 1.00 4.41 14 PRO A O 10
ATOM 4634 N N . GLY A 1 15 ? 11.797 2.634 7.654 1.00 13.32 15 GLY A N 10
ATOM 4635 C CA . GLY A 1 15 ? 10.420 2.852 8.059 1.00 61.21 15 GLY A CA 10
ATOM 4636 C C . GLY A 1 15 ? 9.460 2.828 6.886 1.00 43.31 15 GLY A C 10
ATOM 4637 O O . GLY A 1 15 ? 8.243 2.810 7.071 1.00 71.54 15 GLY A O 10
ATOM 4641 N N . HIS A 1 16 ? 10.008 2.831 5.675 1.00 42.13 16 HIS A N 10
ATOM 4642 C CA . HIS A 1 16 ? 9.192 2.811 4.466 1.00 13.02 16 HIS A CA 10
ATOM 4643 C C . HIS A 1 16 ? 9.987 2.268 3.282 1.00 14.25 16 HIS A C 10
ATOM 4644 O O . HIS A 1 16 ? 10.557 3.032 2.503 1.00 22.43 16 HIS A O 10
ATOM 4658 N N . ARG A 1 17 ? 10.020 0.946 3.155 1.00 72.23 17 ARG A N 10
ATOM 4659 C CA . ARG A 1 17 ? 10.746 0.301 2.067 1.00 3.24 17 ARG A CA 10
ATOM 4660 C C . ARG A 1 17 ? 9.809 -0.035 0.912 1.00 72.54 17 ARG A C 10
ATOM 4661 O O . ARG A 1 17 ? 8.587 -0.037 1.068 1.00 22.22 17 ARG A O 10
ATOM 4682 N N . THR A 1 18 ? 10.389 -0.320 -0.251 1.00 14.05 18 THR A N 10
ATOM 4683 C CA . THR A 1 18 ? 9.606 -0.656 -1.433 1.00 70.31 18 THR A CA 10
ATOM 4684 C C . THR A 1 18 ? 9.452 -2.166 -1.579 1.00 53.22 18 THR A C 10
ATOM 4685 O O . THR A 1 18 ? 9.190 -2.671 -2.671 1.00 44.35 18 THR A O 10
ATOM 4696 N N . CYS A 1 19 ? 9.614 -2.882 -0.472 1.00 21.40 19 CYS A N 10
ATOM 4697 C CA . CYS A 1 19 ? 9.493 -4.335 -0.476 1.00 73.21 19 CYS A CA 10
ATOM 4698 C C . CYS A 1 19 ? 8.273 -4.781 0.325 1.00 31.30 19 CYS A C 10
ATOM 4699 O O . CYS A 1 19 ? 7.916 -4.165 1.329 1.00 3.54 19 CYS A O 10
ATOM 4706 N N . CYS A 1 20 ? 7.637 -5.857 -0.126 1.00 71.32 20 CYS A N 10
ATOM 4707 C CA . CYS A 1 20 ? 6.457 -6.387 0.547 1.00 62.22 20 CYS A CA 10
ATOM 4708 C C . CYS A 1 20 ? 6.850 -7.171 1.796 1.00 73.23 20 CYS A C 10
ATOM 4709 O O . CYS A 1 20 ? 8.020 -7.207 2.176 1.00 64.21 20 CYS A O 10
ATOM 4716 N N . ILE A 1 21 ? 5.863 -7.797 2.429 1.00 64.44 21 ILE A N 10
ATOM 4717 C CA . ILE A 1 21 ? 6.106 -8.582 3.633 1.00 13.41 21 ILE A CA 10
ATOM 4718 C C . ILE A 1 21 ? 7.030 -9.760 3.345 1.00 12.13 21 ILE A C 10
ATOM 4719 O O . ILE A 1 21 ? 6.969 -10.363 2.275 1.00 73.30 21 ILE A O 10
ATOM 4735 N N . GLY A 1 22 ? 7.886 -10.084 4.310 1.00 15.42 22 GLY A N 10
ATOM 4736 C CA . GLY A 1 22 ? 8.809 -11.190 4.142 1.00 5.00 22 GLY A CA 10
ATOM 4737 C C . GLY A 1 22 ? 9.860 -10.912 3.085 1.00 23.25 22 GLY A C 10
ATOM 4738 O O . GLY A 1 22 ? 10.320 -11.827 2.400 1.00 32.04 22 GLY A O 10
ATOM 4742 N N . LEU A 1 23 ? 10.241 -9.647 2.951 1.00 43.22 23 LEU A N 10
ATOM 4743 C CA . LEU A 1 23 ? 11.244 -9.250 1.968 1.00 21.12 23 LEU A CA 10
ATOM 4744 C C . LEU A 1 23 ? 12.279 -8.319 2.592 1.00 62.41 23 LEU A C 10
ATOM 4745 O O . LEU A 1 23 ? 12.099 -7.837 3.710 1.00 45.25 23 LEU A O 10
ATOM 4761 N N . GLN A 1 24 ? 13.361 -8.071 1.861 1.00 71.04 24 GLN A N 10
ATOM 4762 C CA . GLN A 1 24 ? 14.424 -7.197 2.342 1.00 13.42 24 GLN A CA 10
ATOM 4763 C C . GLN A 1 24 ? 15.128 -6.505 1.180 1.00 63.13 24 GLN A C 10
ATOM 4764 O O . GLN A 1 24 ? 15.274 -7.078 0.099 1.00 2.43 24 GLN A O 10
ATOM 4778 N N . CYS A 1 25 ? 15.564 -5.271 1.408 1.00 15.52 25 CYS A N 10
ATOM 4779 C CA . CYS A 1 25 ? 16.252 -4.500 0.380 1.00 4.43 25 CYS A CA 10
ATOM 4780 C C . CYS A 1 25 ? 17.762 -4.521 0.604 1.00 33.40 25 CYS A C 10
ATOM 4781 O O . CYS A 1 25 ? 18.265 -3.948 1.570 1.00 33.04 25 CYS A O 10
ATOM 4788 N N . ARG A 1 26 ? 18.478 -5.187 -0.296 1.00 41.22 26 ARG A N 10
ATOM 4789 C CA . ARG A 1 26 ? 19.929 -5.284 -0.197 1.00 64.31 26 ARG A CA 10
ATOM 4790 C C . ARG A 1 26 ? 20.564 -5.378 -1.582 1.00 32.54 26 ARG A C 10
ATOM 4791 O O . ARG A 1 26 ? 19.976 -5.937 -2.508 1.00 61.22 26 ARG A O 10
ATOM 4812 N N . TYR A 1 27 ? 21.765 -4.828 -1.715 1.00 24.34 27 TYR A N 10
ATOM 4813 C CA . TYR A 1 27 ? 22.478 -4.847 -2.986 1.00 63.43 27 TYR A CA 10
ATOM 4814 C C . TYR A 1 27 ? 21.718 -4.060 -4.049 1.00 73.42 27 TYR A C 10
ATOM 4815 O O . TYR A 1 27 ? 21.711 -4.427 -5.223 1.00 74.44 27 TYR A O 10
ATOM 4833 N N . GLY A 1 28 ? 21.078 -2.974 -3.627 1.00 52.10 28 GLY A N 10
ATOM 4834 C CA . GLY A 1 28 ? 20.323 -2.151 -4.554 1.00 10.44 28 GLY A CA 10
ATOM 4835 C C . GLY A 1 28 ? 19.131 -2.881 -5.140 1.00 21.12 28 GLY A C 10
ATOM 4836 O O . GLY A 1 28 ? 18.525 -2.420 -6.107 1.00 72.11 28 GLY A O 10
ATOM 4840 N N . LYS A 1 29 ? 18.794 -4.025 -4.555 1.00 22.44 29 LYS A N 10
ATOM 4841 C CA . LYS A 1 29 ? 17.667 -4.823 -5.024 1.00 44.32 29 LYS A CA 10
ATOM 4842 C C . LYS A 1 29 ? 16.940 -5.479 -3.855 1.00 1.43 29 LYS A C 10
ATOM 4843 O O . LYS A 1 29 ? 17.442 -5.497 -2.730 1.00 72.43 29 LYS A O 10
ATOM 4862 N N . CYS A 1 30 ? 15.756 -6.017 -4.127 1.00 62.01 30 CYS A N 10
ATOM 4863 C CA . CYS A 1 30 ? 14.960 -6.675 -3.098 1.00 60.24 30 CYS A CA 10
ATOM 4864 C C . CYS A 1 30 ? 15.151 -8.188 -3.147 1.00 64.35 30 CYS A C 10
ATOM 4865 O O . CYS A 1 30 ? 15.330 -8.768 -4.219 1.00 61.34 30 CYS A O 10
ATOM 4872 N N . LEU A 1 31 ? 15.112 -8.822 -1.981 1.00 4.14 31 LEU A N 10
ATOM 4873 C CA . LEU A 1 31 ? 15.281 -10.268 -1.889 1.00 70.12 31 LEU A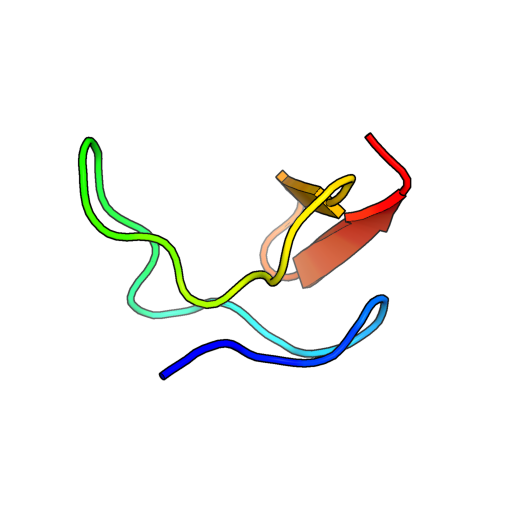 CA 10
ATOM 4874 C C . LEU A 1 31 ? 14.467 -10.839 -0.733 1.00 20.24 31 LEU A C 10
ATOM 4875 O O . LEU A 1 31 ? 13.837 -10.099 0.022 1.00 13.42 31 LEU A O 10
ATOM 4891 N N . VAL A 1 32 ? 14.487 -12.162 -0.598 1.00 12.41 32 VAL A N 10
ATOM 4892 C CA . VAL A 1 32 ? 13.754 -12.832 0.469 1.00 75.41 32 VAL A CA 10
ATOM 4893 C C . VAL A 1 32 ? 14.465 -12.675 1.808 1.00 11.11 32 VAL A C 10
ATOM 4894 O O . VAL A 1 32 ? 15.585 -13.153 1.987 1.00 3.23 32 VAL A O 10
ATOM 4907 N N . ARG A 1 33 ? 13.806 -12.002 2.746 1.00 25.11 33 ARG A N 10
ATOM 4908 C CA . ARG A 1 33 ? 14.376 -11.781 4.070 1.00 42.33 33 ARG A CA 10
ATOM 4909 C C . ARG A 1 33 ? 14.665 -13.107 4.766 1.00 31.41 33 ARG A C 10
ATOM 4910 O O . ARG A 1 33 ? 13.839 -14.020 4.751 1.00 61.24 33 ARG A O 10
ATOM 4931 N N . ASP A 1 1 ? 1.006 -0.792 -0.940 1.00 44.15 1 ASP A N 11
ATOM 4932 C CA . ASP A 1 1 ? 2.047 0.045 -1.526 1.00 50.40 1 ASP A CA 11
ATOM 4933 C C . ASP A 1 1 ? 3.422 -0.592 -1.348 1.00 15.23 1 ASP A C 11
ATOM 4934 O O . ASP A 1 1 ? 4.348 0.038 -0.836 1.00 31.10 1 ASP A O 11
ATOM 4943 N N . CYS A 1 2 ? 3.547 -1.845 -1.772 1.00 12.20 2 CYS A N 11
ATOM 4944 C CA . CYS A 1 2 ? 4.807 -2.569 -1.658 1.00 40.23 2 CYS A CA 11
ATOM 4945 C C . CYS A 1 2 ? 5.272 -3.069 -3.023 1.00 31.21 2 CYS A C 11
ATOM 4946 O O . CYS A 1 2 ? 4.504 -3.086 -3.984 1.00 63.31 2 CYS A O 11
ATOM 4953 N N . GLY A 1 3 ? 6.535 -3.476 -3.099 1.00 24.41 3 GLY A N 11
ATOM 4954 C CA . GLY A 1 3 ? 7.081 -3.972 -4.349 1.00 42.21 3 GLY A CA 11
ATOM 4955 C C . GLY A 1 3 ? 7.106 -5.486 -4.411 1.00 64.10 3 GLY A C 11
ATOM 4956 O O . GLY A 1 3 ? 6.510 -6.159 -3.570 1.00 31.31 3 GLY A O 11
ATOM 4960 N N . HIS A 1 4 ? 7.797 -6.025 -5.411 1.00 5.42 4 HIS A N 11
ATOM 4961 C CA . HIS A 1 4 ? 7.897 -7.470 -5.580 1.00 40.11 4 HIS A CA 11
ATOM 4962 C C . HIS A 1 4 ? 9.094 -8.025 -4.815 1.00 23.34 4 HIS A C 11
ATOM 4963 O O . HIS A 1 4 ? 9.792 -7.290 -4.114 1.00 60.43 4 HIS A O 11
ATOM 4977 N N . LEU A 1 5 ? 9.326 -9.326 -4.952 1.00 21.13 5 LEU A N 11
ATOM 4978 C CA . LEU A 1 5 ? 10.439 -9.981 -4.272 1.00 51.25 5 LEU A CA 11
ATOM 4979 C C . LEU A 1 5 ? 11.770 -9.591 -4.908 1.00 12.15 5 LEU A C 11
ATOM 4980 O O . LEU A 1 5 ? 12.707 -9.193 -4.215 1.00 62.11 5 LEU A O 11
ATOM 4996 N N . HIS A 1 6 ? 11.845 -9.706 -6.230 1.00 11.13 6 HIS A N 11
ATOM 4997 C CA . HIS A 1 6 ? 13.061 -9.363 -6.959 1.00 55.41 6 HIS A CA 11
ATOM 4998 C C . HIS A 1 6 ? 12.953 -7.968 -7.569 1.00 73.32 6 HIS A C 11
ATOM 4999 O O . HIS A 1 6 ? 13.632 -7.653 -8.546 1.00 64.42 6 HIS A O 11
ATOM 5013 N N . ASP A 1 7 ? 12.094 -7.138 -6.987 1.00 62.24 7 ASP A N 11
ATOM 5014 C CA . ASP A 1 7 ? 11.897 -5.777 -7.474 1.00 25.45 7 ASP A CA 11
ATOM 5015 C C . ASP A 1 7 ? 12.907 -4.824 -6.843 1.00 3.33 7 ASP A C 11
ATOM 5016 O O . ASP A 1 7 ? 13.442 -5.073 -5.762 1.00 43.22 7 ASP A O 11
ATOM 5025 N N . PRO A 1 8 ? 13.176 -3.705 -7.532 1.00 61.24 8 PRO A N 11
ATOM 5026 C CA . PRO A 1 8 ? 14.124 -2.692 -7.059 1.00 53.21 8 PRO A CA 11
ATOM 5027 C C . PRO A 1 8 ? 13.602 -1.934 -5.843 1.00 44.31 8 PRO A C 11
ATOM 5028 O O . PRO A 1 8 ? 12.410 -1.973 -5.538 1.00 70.14 8 PRO A O 11
ATOM 5039 N N . CYS A 1 9 ? 14.503 -1.243 -5.151 1.00 72.43 9 CYS A N 11
ATOM 5040 C CA . CYS A 1 9 ? 14.134 -0.476 -3.968 1.00 43.41 9 CYS A CA 11
ATOM 5041 C C . CYS A 1 9 ? 15.066 0.719 -3.783 1.00 33.11 9 CYS A C 11
ATOM 5042 O O . CYS A 1 9 ? 15.817 0.808 -2.811 1.00 74.43 9 CYS A O 11
ATOM 5049 N N . PRO A 1 10 ? 15.017 1.661 -4.737 1.00 33.42 10 PRO A N 11
ATOM 5050 C CA . PRO A 1 10 ? 15.848 2.867 -4.701 1.00 44.24 10 PRO A CA 11
ATOM 5051 C C . PRO A 1 10 ? 15.429 3.828 -3.594 1.00 50.11 10 PRO A C 11
ATOM 5052 O O . PRO A 1 10 ? 16.260 4.532 -3.022 1.00 65.42 10 PRO A O 11
ATOM 5063 N N . ASN A 1 11 ? 14.134 3.852 -3.297 1.00 32.34 11 ASN A N 11
ATOM 5064 C CA . ASN A 1 11 ? 13.604 4.727 -2.257 1.00 63.10 11 ASN A CA 11
ATOM 5065 C C . ASN A 1 11 ? 13.494 3.987 -0.927 1.00 41.22 11 ASN A C 11
ATOM 5066 O O . ASN A 1 11 ? 12.611 4.272 -0.118 1.00 3.42 11 ASN A O 11
ATOM 5077 N N . ASP A 1 12 ? 14.396 3.037 -0.709 1.00 22.12 12 ASP A N 11
ATOM 5078 C CA . ASP A 1 12 ? 14.402 2.257 0.523 1.00 21.14 12 ASP A CA 11
ATOM 5079 C C . ASP A 1 12 ? 14.805 3.123 1.713 1.00 53.01 12 ASP A C 11
ATOM 5080 O O . ASP A 1 12 ? 15.915 3.653 1.760 1.00 51.02 12 ASP A O 11
ATOM 5089 N N . ARG A 1 13 ? 13.895 3.263 2.671 1.00 32.13 13 ARG A N 11
ATOM 5090 C CA . ARG A 1 13 ? 14.154 4.067 3.860 1.00 62.43 13 ARG A CA 11
ATOM 5091 C C . ARG A 1 13 ? 13.688 3.341 5.119 1.00 44.41 13 ARG A C 11
ATOM 5092 O O . ARG A 1 13 ? 12.860 2.432 5.071 1.00 54.34 13 ARG A O 11
ATOM 5113 N N . PRO A 1 14 ? 14.233 3.751 6.274 1.00 44.21 14 PRO A N 11
ATOM 5114 C CA . PRO A 1 14 ? 13.889 3.154 7.568 1.00 52.24 14 PRO A CA 11
ATOM 5115 C C . PRO A 1 14 ? 12.468 3.496 8.004 1.00 60.45 14 PRO A C 11
ATOM 5116 O O . PRO A 1 14 ? 12.190 4.618 8.422 1.00 54.50 14 PRO A O 11
ATOM 5127 N N . GLY A 1 15 ? 11.572 2.518 7.903 1.00 52.41 15 GLY A N 11
ATOM 5128 C CA . GLY A 1 15 ? 10.191 2.736 8.291 1.00 35.10 15 GLY A CA 11
ATOM 5129 C C . GLY A 1 15 ? 9.247 2.732 7.104 1.00 23.34 15 GLY A C 11
ATOM 5130 O O . GLY A 1 15 ? 8.027 2.739 7.272 1.00 43.03 15 GLY A O 11
ATOM 5134 N N . HIS A 1 16 ? 9.812 2.722 5.901 1.00 24.42 16 HIS A N 11
ATOM 5135 C CA . HIS A 1 16 ? 9.013 2.718 4.681 1.00 30.22 16 HIS A CA 11
ATOM 5136 C C . HIS A 1 16 ? 9.820 2.177 3.505 1.00 40.44 16 HIS A C 11
ATOM 5137 O O . HIS A 1 16 ? 10.406 2.942 2.738 1.00 20.01 16 HIS A O 11
ATOM 5151 N N . ARG A 1 17 ? 9.846 0.856 3.369 1.00 63.43 17 ARG A N 11
ATOM 5152 C CA . ARG A 1 17 ? 10.583 0.213 2.287 1.00 41.30 17 ARG A CA 11
ATOM 5153 C C . ARG A 1 17 ? 9.661 -0.099 1.112 1.00 61.40 17 ARG A C 11
ATOM 5154 O O . ARG A 1 17 ? 8.438 -0.111 1.254 1.00 52.43 17 ARG A O 11
ATOM 5175 N N . THR A 1 18 ? 10.256 -0.353 -0.050 1.00 2.24 18 THR A N 11
ATOM 5176 C CA . THR A 1 18 ? 9.490 -0.664 -1.249 1.00 54.23 18 THR A CA 11
ATOM 5177 C C . THR A 1 18 ? 9.343 -2.170 -1.433 1.00 41.01 18 THR A C 11
ATOM 5178 O O . THR A 1 18 ? 9.097 -2.650 -2.540 1.00 43.33 18 THR A O 11
ATOM 5189 N N . CYS A 1 19 ? 9.495 -2.912 -0.341 1.00 73.14 19 CYS A N 11
ATOM 5190 C CA . CYS A 1 19 ? 9.379 -4.365 -0.381 1.00 41.24 19 CYS A CA 11
ATOM 5191 C C . CYS A 1 19 ? 8.150 -4.834 0.392 1.00 70.23 19 CYS A C 11
ATOM 5192 O O . CYS A 1 19 ? 7.781 -4.247 1.409 1.00 52.51 19 CYS A O 11
ATOM 5199 N N . CYS A 1 20 ? 7.520 -5.897 -0.098 1.00 24.13 20 CYS A N 11
ATOM 5200 C CA . CYS A 1 20 ? 6.333 -6.447 0.545 1.00 0.44 20 CYS A CA 11
ATOM 5201 C C . CYS A 1 20 ? 6.709 -7.240 1.794 1.00 55.12 20 CYS A C 11
ATOM 5202 O O . CYS A 1 20 ? 7.862 -7.230 2.224 1.00 2.01 20 CYS A O 11
ATOM 5209 N N . ILE A 1 21 ? 5.727 -7.926 2.370 1.00 51.44 21 ILE A N 11
ATOM 5210 C CA . ILE A 1 21 ? 5.954 -8.725 3.567 1.00 64.10 21 ILE A CA 11
ATOM 5211 C C . ILE A 1 21 ? 6.906 -9.882 3.283 1.00 71.33 21 ILE A C 11
ATOM 5212 O O . ILE A 1 21 ? 6.898 -10.453 2.193 1.00 40.22 21 ILE A O 11
ATOM 5228 N N . GLY A 1 22 ? 7.725 -10.225 4.273 1.00 72.13 22 GLY A N 11
ATOM 5229 C CA . GLY A 1 22 ? 8.670 -11.314 4.110 1.00 21.10 22 GLY A CA 11
ATOM 5230 C C . GLY A 1 22 ? 9.724 -11.015 3.062 1.00 31.51 22 GLY A C 11
ATOM 5231 O O . GLY A 1 22 ? 10.197 -11.919 2.371 1.00 14.10 22 GLY A O 11
ATOM 5235 N N . LEU A 1 23 ? 10.092 -9.745 2.941 1.00 4.15 23 LEU A N 11
ATOM 5236 C CA . LEU A 1 23 ? 11.096 -9.329 1.968 1.00 5.44 23 LEU A CA 11
ATOM 5237 C C . LEU A 1 23 ? 12.130 -8.409 2.611 1.00 34.15 23 LEU A C 11
ATOM 5238 O O . LEU A 1 23 ? 11.951 -7.955 3.741 1.00 4.42 23 LEU A O 11
ATOM 5254 N N . GLN A 1 24 ? 13.208 -8.138 1.883 1.00 31.22 24 GLN A N 11
ATOM 5255 C CA . GLN A 1 24 ? 14.269 -7.271 2.383 1.00 74.32 24 GLN A CA 11
ATOM 5256 C C . GLN A 1 24 ? 14.965 -6.547 1.236 1.00 43.04 24 GLN A C 11
ATOM 5257 O O . GLN A 1 24 ? 15.090 -7.082 0.134 1.00 71.52 24 GLN A O 11
ATOM 5271 N N . CYS A 1 25 ? 15.418 -5.326 1.501 1.00 33.12 25 CYS A N 11
ATOM 5272 C CA . CYS A 1 25 ? 16.101 -4.527 0.492 1.00 43.04 25 CYS A CA 11
ATOM 5273 C C . CYS A 1 25 ? 17.613 -4.569 0.696 1.00 31.23 25 CYS A C 11
ATOM 5274 O O . CYS A 1 25 ? 18.132 -4.039 1.679 1.00 53.02 25 CYS A O 11
ATOM 5281 N N . ARG A 1 26 ? 18.313 -5.203 -0.238 1.00 65.23 26 ARG A N 11
ATOM 5282 C CA . ARG A 1 26 ? 19.765 -5.316 -0.160 1.00 50.34 26 ARG A CA 11
ATOM 5283 C C . ARG A 1 26 ? 20.384 -5.346 -1.555 1.00 55.10 26 ARG A C 11
ATOM 5284 O O . ARG A 1 26 ? 19.784 -5.858 -2.500 1.00 54.14 26 ARG A O 11
ATOM 5305 N N . TYR A 1 27 ? 21.586 -4.794 -1.675 1.00 53.22 27 TYR A N 11
ATOM 5306 C CA . TYR A 1 27 ? 22.284 -4.755 -2.954 1.00 43.44 27 TYR A CA 11
ATOM 5307 C C . TYR A 1 27 ? 21.515 -3.915 -3.970 1.00 21.02 27 TYR A C 11
ATOM 5308 O O . TYR A 1 27 ? 21.486 -4.231 -5.158 1.00 55.24 27 TYR A O 11
ATOM 5326 N N . GLY A 1 28 ? 20.893 -2.842 -3.491 1.00 2.32 28 GLY A N 11
ATOM 5327 C CA . GLY A 1 28 ? 20.132 -1.972 -4.369 1.00 4.24 28 GLY A CA 11
ATOM 5328 C C . GLY A 1 28 ? 18.920 -2.662 -4.960 1.00 74.42 28 GLY A C 11
ATOM 5329 O O . GLY A 1 28 ? 18.298 -2.152 -5.892 1.00 52.12 28 GLY A O 11
ATOM 5333 N N . LYS A 1 29 ? 18.582 -3.828 -4.419 1.00 61.13 29 LYS A N 11
ATOM 5334 C CA . LYS A 1 29 ? 17.436 -4.591 -4.899 1.00 30.41 29 LYS A CA 11
ATOM 5335 C C . LYS A 1 29 ? 16.700 -5.254 -3.739 1.00 21.50 29 LYS A C 11
ATOM 5336 O O . LYS A 1 29 ? 17.107 -5.135 -2.583 1.00 20.41 29 LYS A O 11
ATOM 5355 N N . CYS A 1 30 ? 15.616 -5.954 -4.055 1.00 34.40 30 CYS A N 11
ATOM 5356 C CA . CYS A 1 30 ? 14.823 -6.638 -3.040 1.00 2.31 30 CYS A CA 11
ATOM 5357 C C . CYS A 1 30 ? 15.032 -8.148 -3.113 1.00 15.35 30 CYS A C 11
ATOM 5358 O O . CYS A 1 30 ? 15.251 -8.704 -4.189 1.00 74.33 30 CYS A O 11
ATOM 5365 N N . LEU A 1 31 ? 14.962 -8.805 -1.960 1.00 55.12 31 LEU A N 11
ATOM 5366 C CA . LEU A 1 31 ? 15.142 -10.251 -1.892 1.00 11.11 31 LEU A CA 11
ATOM 5367 C C . LEU A 1 31 ? 14.308 -10.851 -0.765 1.00 34.12 31 LEU A C 11
ATOM 5368 O O . LEU A 1 31 ? 13.653 -10.130 -0.011 1.00 25.52 31 LEU A O 11
ATOM 5384 N N . VAL A 1 32 ? 14.337 -12.175 -0.654 1.00 72.54 32 VAL A N 11
ATOM 5385 C CA . VAL A 1 32 ? 13.586 -12.873 0.383 1.00 41.12 32 VAL A CA 11
ATOM 5386 C C . VAL A 1 32 ? 14.285 -12.766 1.733 1.00 2.34 32 VAL A C 11
ATOM 5387 O O . VAL A 1 32 ? 15.398 -13.262 1.909 1.00 42.23 32 VAL A O 11
ATOM 5400 N N . ARG A 1 33 ? 13.624 -12.115 2.685 1.00 25.25 33 ARG A N 11
ATOM 5401 C CA . ARG A 1 33 ? 14.183 -11.942 4.021 1.00 32.11 33 ARG A CA 11
ATOM 5402 C C . ARG A 1 33 ? 14.413 -13.292 4.693 1.00 23.52 33 ARG A C 11
ATOM 5403 O O . ARG A 1 33 ? 15.465 -13.529 5.288 1.00 61.45 33 ARG A O 11
ATOM 5424 N N . ASP A 1 1 ? 1.724 1.048 -0.310 1.00 52.14 1 ASP A N 12
ATOM 5425 C CA . ASP A 1 1 ? 2.024 0.115 -1.390 1.00 50.13 1 ASP A CA 12
ATOM 5426 C C . ASP A 1 1 ? 3.378 -0.553 -1.171 1.00 33.03 1 ASP A C 12
ATOM 5427 O O . ASP A 1 1 ? 4.223 -0.040 -0.437 1.00 65.22 1 ASP A O 12
ATOM 5436 N N . CYS A 1 2 ? 3.576 -1.701 -1.810 1.00 51.11 2 CYS A N 12
ATOM 5437 C CA . CYS A 1 2 ? 4.826 -2.441 -1.684 1.00 75.12 2 CYS A CA 12
ATOM 5438 C C . CYS A 1 2 ? 5.294 -2.952 -3.043 1.00 62.25 2 CYS A C 12
ATOM 5439 O O . CYS A 1 2 ? 4.534 -2.961 -4.011 1.00 45.20 2 CYS A O 12
ATOM 5446 N N . GLY A 1 3 ? 6.552 -3.378 -3.108 1.00 22.32 3 GLY A N 12
ATOM 5447 C CA . GLY A 1 3 ? 7.101 -3.885 -4.352 1.00 30.30 3 GLY A CA 12
ATOM 5448 C C . GLY A 1 3 ? 7.110 -5.400 -4.407 1.00 22.01 3 GLY A C 12
ATOM 5449 O O . GLY A 1 3 ? 6.500 -6.063 -3.567 1.00 52.25 3 GLY A O 12
ATOM 5453 N N . HIS A 1 4 ? 7.803 -5.951 -5.399 1.00 2.53 4 HIS A N 12
ATOM 5454 C CA . HIS A 1 4 ? 7.888 -7.398 -5.561 1.00 4.43 4 HIS A CA 12
ATOM 5455 C C . HIS A 1 4 ? 9.073 -7.962 -4.783 1.00 65.53 4 HIS A C 12
ATOM 5456 O O . HIS A 1 4 ? 9.774 -7.232 -4.081 1.00 53.10 4 HIS A O 12
ATOM 5470 N N . LEU A 1 5 ? 9.292 -9.266 -4.913 1.00 22.33 5 LEU A N 12
ATOM 5471 C CA . LEU A 1 5 ? 10.392 -9.930 -4.222 1.00 4.12 5 LEU A CA 12
ATOM 5472 C C . LEU A 1 5 ? 11.732 -9.558 -4.848 1.00 44.43 5 LEU A C 12
ATOM 5473 O O . LEU A 1 5 ? 12.669 -9.167 -4.150 1.00 53.45 5 LEU A O 12
ATOM 5489 N N . HIS A 1 6 ? 11.817 -9.680 -6.169 1.00 55.23 6 HIS A N 12
ATOM 5490 C CA . HIS A 1 6 ? 13.041 -9.353 -6.891 1.00 24.32 6 HIS A CA 12
ATOM 5491 C C . HIS A 1 6 ? 12.953 -7.961 -7.509 1.00 24.14 6 HIS A C 12
ATOM 5492 O O . HIS A 1 6 ? 13.644 -7.658 -8.482 1.00 21.43 6 HIS A O 12
ATOM 5506 N N . ASP A 1 7 ? 12.100 -7.119 -6.937 1.00 54.35 7 ASP A N 12
ATOM 5507 C CA . ASP A 1 7 ? 11.921 -5.758 -7.432 1.00 24.42 7 ASP A CA 12
ATOM 5508 C C . ASP A 1 7 ? 12.938 -4.813 -6.800 1.00 23.01 7 ASP A C 12
ATOM 5509 O O . ASP A 1 7 ? 13.462 -5.061 -5.714 1.00 31.23 7 ASP A O 12
ATOM 5518 N N . PRO A 1 8 ? 13.226 -3.703 -7.495 1.00 44.23 8 PRO A N 12
ATOM 5519 C CA . PRO A 1 8 ? 14.183 -2.698 -7.022 1.00 21.13 8 PRO A CA 12
ATOM 5520 C C . PRO A 1 8 ? 13.662 -1.925 -5.815 1.00 22.10 8 PRO A C 12
ATOM 5521 O O . PRO A 1 8 ? 12.468 -1.954 -5.514 1.00 43.25 8 PRO A O 12
ATOM 5532 N N . CYS A 1 9 ? 14.564 -1.234 -5.126 1.00 64.03 9 CYS A N 12
ATOM 5533 C CA . CYS A 1 9 ? 14.196 -0.453 -3.952 1.00 5.41 9 CYS A CA 12
ATOM 5534 C C . CYS A 1 9 ? 15.149 0.724 -3.761 1.00 25.22 9 CYS A C 12
ATOM 5535 O O . CYS A 1 9 ? 15.889 0.803 -2.780 1.00 12.15 9 CYS A O 12
ATOM 5542 N N . PRO A 1 10 ? 15.133 1.661 -4.721 1.00 32.53 10 PRO A N 12
ATOM 5543 C CA . PRO A 1 10 ? 15.988 2.850 -4.681 1.00 4.12 10 PRO A CA 12
ATOM 5544 C C . PRO A 1 10 ? 15.574 3.826 -3.585 1.00 33.01 10 PRO A C 12
ATOM 5545 O O . PRO A 1 10 ? 16.411 4.517 -3.007 1.00 24.34 10 PRO A O 12
ATOM 5556 N N . ASN A 1 11 ? 14.276 3.877 -3.304 1.00 75.25 11 ASN A N 12
ATOM 5557 C CA . ASN A 1 11 ? 13.750 4.769 -2.277 1.00 71.23 11 ASN A CA 12
ATOM 5558 C C . ASN A 1 11 ? 13.610 4.040 -0.944 1.00 40.40 11 ASN A C 12
ATOM 5559 O O . ASN A 1 11 ? 12.723 4.347 -0.147 1.00 51.24 11 ASN A O 12
ATOM 5570 N N . ASP A 1 12 ? 14.492 3.075 -0.708 1.00 52.32 12 ASP A N 12
ATOM 5571 C CA . ASP A 1 12 ? 14.468 2.304 0.529 1.00 25.21 12 ASP A CA 12
ATOM 5572 C C . ASP A 1 12 ? 14.873 3.170 1.718 1.00 40.45 12 ASP A C 12
ATOM 5573 O O . ASP A 1 12 ? 15.992 3.680 1.774 1.00 23.03 12 ASP A O 12
ATOM 5582 N N . ARG A 1 13 ? 13.955 3.334 2.664 1.00 35.10 13 ARG A N 12
ATOM 5583 C CA . ARG A 1 13 ? 14.215 4.141 3.850 1.00 32.21 13 ARG A CA 12
ATOM 5584 C C . ARG A 1 13 ? 13.750 3.419 5.111 1.00 14.15 13 ARG A C 12
ATOM 5585 O O . ARG A 1 13 ? 12.920 2.510 5.066 1.00 4.11 13 ARG A O 12
ATOM 5606 N N . PRO A 1 14 ? 14.295 3.832 6.265 1.00 24.11 14 PRO A N 12
ATOM 5607 C CA . PRO A 1 14 ? 13.951 3.238 7.561 1.00 44.44 14 PRO A CA 12
ATOM 5608 C C . PRO A 1 14 ? 12.531 3.581 7.996 1.00 10.54 14 PRO A C 12
ATOM 5609 O O . PRO A 1 14 ? 12.254 4.704 8.417 1.00 23.01 14 PRO A O 12
ATOM 5620 N N . GLY A 1 15 ? 11.633 2.606 7.893 1.00 1.13 15 GLY A N 12
ATOM 5621 C CA . GLY A 1 15 ? 10.252 2.825 8.281 1.00 11.21 15 GLY A CA 12
ATOM 5622 C C . GLY A 1 15 ? 9.310 2.827 7.094 1.00 53.32 15 GLY A C 12
ATOM 5623 O O . GLY A 1 15 ? 8.090 2.845 7.260 1.00 34.41 15 GLY A O 12
ATOM 5627 N N . HIS A 1 16 ? 9.876 2.811 5.891 1.00 14.40 16 HIS A N 12
ATOM 5628 C CA . HIS A 1 16 ? 9.077 2.813 4.670 1.00 21.34 16 HIS A CA 12
ATOM 5629 C C . HIS A 1 16 ? 9.880 2.262 3.496 1.00 72.14 16 HIS A C 12
ATOM 5630 O O . HIS A 1 16 ? 10.474 3.019 2.728 1.00 51.30 16 HIS A O 12
ATOM 5644 N N . ARG A 1 17 ? 9.893 0.940 3.362 1.00 23.34 17 ARG A N 12
ATOM 5645 C CA . ARG A 1 17 ? 10.625 0.288 2.283 1.00 53.04 17 ARG A CA 12
ATOM 5646 C C . ARG A 1 17 ? 9.701 -0.017 1.107 1.00 40.21 17 ARG A C 12
ATOM 5647 O O . ARG A 1 17 ? 8.477 -0.011 1.246 1.00 24.12 17 ARG A O 12
ATOM 5668 N N . THR A 1 18 ? 10.295 -0.283 -0.052 1.00 40.45 18 THR A N 12
ATOM 5669 C CA . THR A 1 18 ? 9.527 -0.588 -1.253 1.00 14.14 18 THR A CA 12
ATOM 5670 C C . THR A 1 18 ? 9.362 -2.093 -1.432 1.00 40.30 18 THR A C 12
ATOM 5671 O O . THR A 1 18 ? 9.119 -2.573 -2.539 1.00 61.54 18 THR A O 12
ATOM 5682 N N . CYS A 1 19 ? 9.495 -2.833 -0.336 1.00 40.43 19 CYS A N 12
ATOM 5683 C CA . CYS A 1 19 ? 9.361 -4.284 -0.372 1.00 12.21 19 CYS A CA 12
ATOM 5684 C C . CYS A 1 19 ? 8.120 -4.734 0.394 1.00 61.31 19 CYS A C 12
ATOM 5685 O O . CYS A 1 19 ? 7.746 -4.133 1.401 1.00 24.15 19 CYS A O 12
ATOM 5692 N N . CYS A 1 20 ? 7.486 -5.796 -0.091 1.00 74.31 20 CYS A N 12
ATOM 5693 C CA . CYS A 1 20 ? 6.287 -6.329 0.546 1.00 41.41 20 CYS A CA 12
ATOM 5694 C C . CYS A 1 20 ? 6.644 -7.121 1.800 1.00 61.50 20 CYS A C 12
ATOM 5695 O O . CYS A 1 20 ? 7.795 -7.124 2.238 1.00 12.03 20 CYS A O 12
ATOM 5702 N N . ILE A 1 21 ? 5.650 -7.793 2.372 1.00 41.24 21 ILE A N 12
ATOM 5703 C CA . ILE A 1 21 ? 5.859 -8.590 3.574 1.00 64.24 21 ILE A CA 12
ATOM 5704 C C . ILE A 1 21 ? 6.801 -9.758 3.301 1.00 20.43 21 ILE A C 12
ATOM 5705 O O . ILE A 1 21 ? 6.796 -10.333 2.214 1.00 73.14 21 ILE A O 12
ATOM 5721 N N . GLY A 1 22 ? 7.609 -10.106 4.299 1.00 15.20 22 GLY A N 12
ATOM 5722 C CA . GLY A 1 22 ? 8.544 -11.205 4.148 1.00 34.20 22 GLY A CA 12
ATOM 5723 C C . GLY A 1 22 ? 9.608 -10.922 3.106 1.00 34.41 22 GLY A C 12
ATOM 5724 O O . GLY A 1 22 ? 10.072 -11.833 2.419 1.00 72.13 22 GLY A O 12
ATOM 5728 N N . LEU A 1 23 ? 9.995 -9.657 2.986 1.00 35.23 23 LEU A N 12
ATOM 5729 C CA . LEU A 1 23 ? 11.010 -9.256 2.019 1.00 50.02 23 LEU A CA 12
ATOM 5730 C C . LEU A 1 23 ? 12.047 -8.343 2.665 1.00 40.11 23 LEU A C 12
ATOM 5731 O O . LEU A 1 23 ? 11.864 -7.880 3.791 1.00 64.35 23 LEU A O 12
ATOM 5747 N N . GLN A 1 24 ? 13.134 -8.087 1.944 1.00 54.34 24 GLN A N 12
ATOM 5748 C CA . GLN A 1 24 ? 14.199 -7.227 2.447 1.00 73.43 24 GLN A CA 12
ATOM 5749 C C . GLN A 1 24 ? 14.911 -6.516 1.301 1.00 22.21 24 GLN A C 12
ATOM 5750 O O . GLN A 1 24 ? 15.039 -7.059 0.203 1.00 10.11 24 GLN A O 12
ATOM 5764 N N . CYS A 1 25 ? 15.374 -5.298 1.564 1.00 74.44 25 CYS A N 12
ATOM 5765 C CA . CYS A 1 25 ? 16.073 -4.511 0.555 1.00 73.41 25 CYS A CA 12
ATOM 5766 C C . CYS A 1 25 ? 17.582 -4.566 0.772 1.00 21.23 25 CYS A C 12
ATOM 5767 O O . CYS A 1 25 ? 18.098 -4.035 1.756 1.00 14.10 25 CYS A O 12
ATOM 5774 N N . ARG A 1 26 ? 18.285 -5.212 -0.153 1.00 15.12 26 ARG A N 12
ATOM 5775 C CA . ARG A 1 26 ? 19.734 -5.337 -0.062 1.00 62.14 26 ARG A CA 12
ATOM 5776 C C . ARG A 1 26 ? 20.364 -5.380 -1.452 1.00 31.44 26 ARG A C 12
ATOM 5777 O O . ARG A 1 26 ? 19.767 -5.892 -2.399 1.00 61.31 26 ARG A O 12
ATOM 5798 N N . TYR A 1 27 ? 21.572 -4.840 -1.565 1.00 11.31 27 TYR A N 12
ATOM 5799 C CA . TYR A 1 27 ? 22.281 -4.814 -2.838 1.00 43.24 27 TYR A CA 12
ATOM 5800 C C . TYR A 1 27 ? 21.528 -3.973 -3.865 1.00 30.13 27 TYR A C 12
ATOM 5801 O O . TYR A 1 27 ? 21.505 -4.295 -5.052 1.00 24.12 27 TYR A O 12
ATOM 5819 N N . GLY A 1 28 ? 20.912 -2.892 -3.397 1.00 12.33 28 GLY A N 12
ATOM 5820 C CA . GLY A 1 28 ? 20.166 -2.020 -4.285 1.00 50.05 28 GLY A CA 12
ATOM 5821 C C . GLY A 1 28 ? 18.952 -2.703 -4.883 1.00 51.12 28 GLY A C 12
ATOM 5822 O O . GLY A 1 28 ? 18.342 -2.192 -5.823 1.00 63.10 28 GLY A O 12
ATOM 5826 N N . LYS A 1 29 ? 18.600 -3.863 -4.339 1.00 14.42 29 LYS A N 12
ATOM 5827 C CA . LYS A 1 29 ? 17.451 -4.618 -4.823 1.00 74.35 29 LYS A CA 12
ATOM 5828 C C . LYS A 1 29 ? 16.699 -5.267 -3.666 1.00 34.21 29 LYS A C 12
ATOM 5829 O O . LYS A 1 29 ? 17.097 -5.144 -2.507 1.00 74.40 29 LYS A O 12
ATOM 5848 N N . CYS A 1 30 ? 15.611 -5.959 -3.987 1.00 34.21 30 CYS A N 12
ATOM 5849 C CA . CYS A 1 30 ? 14.803 -6.629 -2.975 1.00 1.35 30 CYS A CA 12
ATOM 5850 C C . CYS A 1 30 ? 14.996 -8.141 -3.038 1.00 30.23 30 CYS A C 12
ATOM 5851 O O . CYS A 1 30 ? 15.217 -8.706 -4.110 1.00 5.22 30 CYS A O 12
ATOM 5858 N N . LEU A 1 31 ? 14.910 -8.792 -1.883 1.00 1.55 31 LEU A N 12
ATOM 5859 C CA . LEU A 1 31 ? 15.075 -10.239 -1.805 1.00 55.04 31 LEU A CA 12
ATOM 5860 C C . LEU A 1 31 ? 14.225 -10.824 -0.682 1.00 74.53 31 LEU A C 12
ATOM 5861 O O . LEU A 1 31 ? 13.572 -10.093 0.063 1.00 70.14 31 LEU A O 12
ATOM 5877 N N . VAL A 1 32 ? 14.239 -12.149 -0.565 1.00 12.50 32 VAL A N 12
ATOM 5878 C CA . VAL A 1 32 ? 13.472 -12.833 0.469 1.00 1.44 32 VAL A CA 12
ATOM 5879 C C . VAL A 1 32 ? 14.160 -12.725 1.825 1.00 4.15 32 VAL A C 12
ATOM 5880 O O . VAL A 1 32 ? 15.267 -13.231 2.013 1.00 11.23 32 VAL A O 12
ATOM 5893 N N . ARG A 1 33 ? 13.498 -12.063 2.768 1.00 11.32 33 ARG A N 12
ATOM 5894 C CA . ARG A 1 33 ? 14.046 -11.888 4.108 1.00 42.33 33 ARG A CA 12
ATOM 5895 C C . ARG A 1 33 ? 14.358 -13.237 4.748 1.00 62.20 33 ARG A C 12
ATOM 5896 O O . ARG A 1 33 ? 15.522 -13.590 4.940 1.00 40.12 33 ARG A O 12
ATOM 5917 N N . ASP A 1 1 ? 1.694 -0.042 -2.904 1.00 74.54 1 ASP A N 13
ATOM 5918 C CA . ASP A 1 1 ? 2.186 0.204 -1.554 1.00 33.20 1 ASP A CA 13
ATOM 5919 C C . ASP A 1 1 ? 3.539 -0.466 -1.338 1.00 43.23 1 ASP A C 13
ATOM 5920 O O . ASP A 1 1 ? 4.417 0.084 -0.672 1.00 51.01 1 ASP A O 13
ATOM 5929 N N . CYS A 1 2 ? 3.702 -1.657 -1.905 1.00 54.42 2 CYS A N 13
ATOM 5930 C CA . CYS A 1 2 ? 4.947 -2.403 -1.774 1.00 60.04 2 CYS A CA 13
ATOM 5931 C C . CYS A 1 2 ? 5.405 -2.938 -3.128 1.00 44.32 2 CYS A C 13
ATOM 5932 O O . CYS A 1 2 ? 4.640 -2.958 -4.091 1.00 70.00 2 CYS A O 13
ATOM 5939 N N . GLY A 1 3 ? 6.661 -3.370 -3.193 1.00 61.51 3 GLY A N 13
ATOM 5940 C CA . GLY A 1 3 ? 7.200 -3.900 -4.432 1.00 42.52 3 GLY A CA 13
ATOM 5941 C C . GLY A 1 3 ? 7.194 -5.415 -4.467 1.00 52.11 3 GLY A C 13
ATOM 5942 O O . GLY A 1 3 ? 6.583 -6.060 -3.614 1.00 71.35 3 GLY A O 13
ATOM 5946 N N . HIS A 1 4 ? 7.874 -5.986 -5.456 1.00 52.45 4 HIS A N 13
ATOM 5947 C CA . HIS A 1 4 ? 7.943 -7.435 -5.600 1.00 22.43 4 HIS A CA 13
ATOM 5948 C C . HIS A 1 4 ? 9.128 -8.002 -4.824 1.00 3.03 4 HIS A C 13
ATOM 5949 O O . HIS A 1 4 ? 9.841 -7.270 -4.136 1.00 14.53 4 HIS A O 13
ATOM 5963 N N . LEU A 1 5 ? 9.333 -9.309 -4.938 1.00 65.51 5 LEU A N 13
ATOM 5964 C CA . LEU A 1 5 ? 10.432 -9.975 -4.247 1.00 2.14 5 LEU A CA 13
ATOM 5965 C C . LEU A 1 5 ? 11.771 -9.623 -4.887 1.00 62.51 5 LEU A C 13
ATOM 5966 O O . LEU A 1 5 ? 12.716 -9.231 -4.201 1.00 74.30 5 LEU A O 13
ATOM 5982 N N . HIS A 1 6 ? 11.845 -9.765 -6.207 1.00 3.32 6 HIS A N 13
ATOM 5983 C CA . HIS A 1 6 ? 13.068 -9.459 -6.941 1.00 22.32 6 HIS A CA 13
ATOM 5984 C C . HIS A 1 6 ? 12.990 -8.073 -7.574 1.00 70.42 6 HIS A C 13
ATOM 5985 O O . HIS A 1 6 ? 13.677 -7.789 -8.555 1.00 44.11 6 HIS A O 13
ATOM 5999 N N . ASP A 1 7 ? 12.148 -7.216 -7.008 1.00 21.24 7 ASP A N 13
ATOM 6000 C CA . ASP A 1 7 ? 11.980 -5.860 -7.517 1.00 2.15 7 ASP A CA 13
ATOM 6001 C C . ASP A 1 7 ? 13.007 -4.916 -6.898 1.00 32.32 7 ASP A C 13
ATOM 6002 O O . ASP A 1 7 ? 13.538 -5.162 -5.815 1.00 3.33 7 ASP A O 13
ATOM 6011 N N . PRO A 1 8 ? 13.294 -3.811 -7.601 1.00 44.10 8 PRO A N 13
ATOM 6012 C CA . PRO A 1 8 ? 14.260 -2.809 -7.140 1.00 52.54 8 PRO A CA 13
ATOM 6013 C C . PRO A 1 8 ? 13.753 -2.027 -5.933 1.00 74.02 8 PRO A C 13
ATOM 6014 O O . PRO A 1 8 ? 12.563 -2.056 -5.618 1.00 13.45 8 PRO A O 13
ATOM 6025 N N . CYS A 1 9 ? 14.662 -1.329 -5.261 1.00 61.05 9 CYS A N 13
ATOM 6026 C CA . CYS A 1 9 ? 14.308 -0.539 -4.089 1.00 34.14 9 CYS A CA 13
ATOM 6027 C C . CYS A 1 9 ? 15.259 0.642 -3.920 1.00 51.13 9 CYS A C 13
ATOM 6028 O O . CYS A 1 9 ? 16.014 0.730 -2.952 1.00 11.13 9 CYS A O 13
ATOM 6035 N N . PRO A 1 10 ? 15.223 1.573 -4.885 1.00 71.25 10 PRO A N 13
ATOM 6036 C CA . PRO A 1 10 ? 16.074 2.766 -4.867 1.00 24.12 10 PRO A CA 13
ATOM 6037 C C . PRO A 1 10 ? 15.674 3.747 -3.770 1.00 71.22 10 PRO A C 13
ATOM 6038 O O . PRO A 1 10 ? 16.519 4.442 -3.207 1.00 74.15 10 PRO A O 13
ATOM 6049 N N . ASN A 1 11 ? 14.380 3.797 -3.471 1.00 52.25 11 ASN A N 13
ATOM 6050 C CA . ASN A 1 11 ? 13.867 4.694 -2.442 1.00 25.25 11 ASN A CA 13
ATOM 6051 C C . ASN A 1 11 ? 13.743 3.971 -1.104 1.00 21.22 11 ASN A C 13
ATOM 6052 O O . ASN A 1 11 ? 12.866 4.282 -0.298 1.00 22.24 11 ASN A O 13
ATOM 6063 N N . ASP A 1 12 ? 14.627 3.006 -0.875 1.00 33.40 12 ASP A N 13
ATOM 6064 C CA . ASP A 1 12 ? 14.618 2.239 0.366 1.00 54.04 12 ASP A CA 13
ATOM 6065 C C . ASP A 1 12 ? 15.040 3.109 1.545 1.00 2.21 12 ASP A C 13
ATOM 6066 O O . ASP A 1 12 ? 16.161 3.616 1.585 1.00 43.21 12 ASP A O 13
ATOM 6075 N N . ARG A 1 13 ? 14.135 3.279 2.503 1.00 32.42 13 ARG A N 13
ATOM 6076 C CA . ARG A 1 13 ? 14.413 4.089 3.683 1.00 40.35 13 ARG A CA 13
ATOM 6077 C C . ARG A 1 13 ? 13.894 3.408 4.945 1.00 13.34 13 ARG A C 13
ATOM 6078 O O . ARG A 1 13 ? 13.027 2.535 4.898 1.00 54.52 13 ARG A O 13
ATOM 6099 N N . PRO A 1 14 ? 14.436 3.815 6.103 1.00 72.11 14 PRO A N 13
ATOM 6100 C CA . PRO A 1 14 ? 14.042 3.257 7.400 1.00 4.23 14 PRO A CA 13
ATOM 6101 C C . PRO A 1 14 ? 12.631 3.668 7.804 1.00 54.30 14 PRO A C 13
ATOM 6102 O O . PRO A 1 14 ? 12.391 4.814 8.182 1.00 44.30 14 PRO A O 13
ATOM 6113 N N . GLY A 1 15 ? 11.698 2.724 7.722 1.00 53.34 15 GLY A N 13
ATOM 6114 C CA . GLY A 1 15 ? 10.321 3.008 8.082 1.00 0.51 15 GLY A CA 13
ATOM 6115 C C . GLY A 1 15 ? 9.394 3.001 6.883 1.00 43.44 15 GLY A C 13
ATOM 6116 O O . GLY A 1 15 ? 8.173 3.042 7.032 1.00 34.44 15 GLY A O 13
ATOM 6120 N N . HIS A 1 16 ? 9.975 2.952 5.688 1.00 23.30 16 HIS A N 13
ATOM 6121 C CA . HIS A 1 16 ? 9.193 2.941 4.457 1.00 32.21 16 HIS A CA 13
ATOM 6122 C C . HIS A 1 16 ? 10.003 2.357 3.304 1.00 71.14 16 HIS A C 13
ATOM 6123 O O . HIS A 1 16 ? 10.621 3.091 2.532 1.00 13.13 16 HIS A O 13
ATOM 6137 N N . ARG A 1 17 ? 9.996 1.033 3.193 1.00 72.44 17 ARG A N 13
ATOM 6138 C CA . ARG A 1 17 ? 10.731 0.351 2.135 1.00 65.43 17 ARG A CA 13
ATOM 6139 C C . ARG A 1 17 ? 9.816 0.028 0.957 1.00 44.41 17 ARG A C 13
ATOM 6140 O O . ARG A 1 17 ? 8.592 0.041 1.086 1.00 73.02 17 ARG A O 13
ATOM 6161 N N . THR A 1 18 ? 10.419 -0.260 -0.193 1.00 0.33 18 THR A N 13
ATOM 6162 C CA . THR A 1 18 ? 9.659 -0.583 -1.394 1.00 25.33 18 THR A CA 13
ATOM 6163 C C . THR A 1 18 ? 9.488 -2.090 -1.546 1.00 62.35 18 THR A C 13
ATOM 6164 O O . THR A 1 18 ? 9.239 -2.589 -2.644 1.00 62.05 18 THR A O 13
ATOM 6175 N N . CYS A 1 19 ? 9.622 -2.812 -0.439 1.00 3.34 19 CYS A N 13
ATOM 6176 C CA . CYS A 1 19 ? 9.482 -4.263 -0.449 1.00 2.23 19 CYS A CA 13
ATOM 6177 C C . CYS A 1 19 ? 8.243 -4.695 0.330 1.00 51.03 19 CYS A C 13
ATOM 6178 O O . CYS A 1 19 ? 7.884 -4.084 1.337 1.00 25.11 19 CYS A O 13
ATOM 6185 N N . CYS A 1 20 ? 7.592 -5.752 -0.144 1.00 64.41 20 CYS A N 13
ATOM 6186 C CA . CYS A 1 20 ? 6.393 -6.268 0.506 1.00 44.53 20 CYS A CA 13
ATOM 6187 C C . CYS A 1 20 ? 6.751 -7.043 1.770 1.00 33.42 20 CYS A C 13
ATOM 6188 O O . CYS A 1 20 ? 7.901 -7.039 2.209 1.00 2.11 20 CYS A O 13
ATOM 6195 N N . ILE A 1 21 ? 5.757 -7.708 2.350 1.00 22.32 21 ILE A N 13
ATOM 6196 C CA . ILE A 1 21 ? 5.967 -8.490 3.563 1.00 5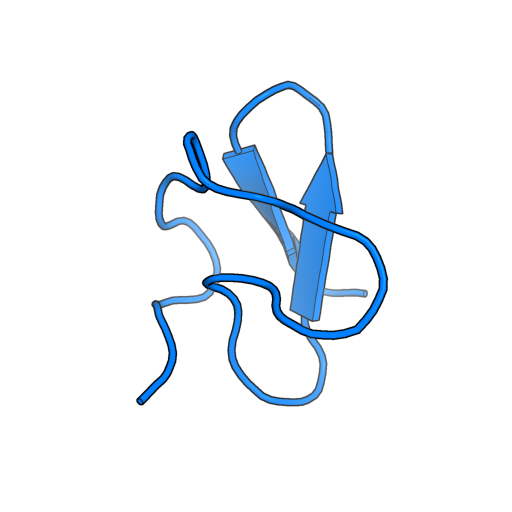1.43 21 ILE A CA 13
ATOM 6197 C C . ILE A 1 21 ? 6.901 -9.667 3.304 1.00 41.44 21 ILE A C 13
ATOM 6198 O O . ILE A 1 21 ? 6.894 -10.252 2.222 1.00 51.04 21 ILE A O 13
ATOM 6214 N N . GLY A 1 22 ? 7.705 -10.010 4.306 1.00 15.51 22 GLY A N 13
ATOM 6215 C CA . GLY A 1 22 ? 8.633 -11.117 4.168 1.00 55.44 22 GLY A CA 13
ATOM 6216 C C . GLY A 1 22 ? 9.692 -10.856 3.116 1.00 64.54 22 GLY A C 13
ATOM 6217 O O . GLY A 1 22 ? 10.151 -11.781 2.444 1.00 62.33 22 GLY A O 13
ATOM 6221 N N . LEU A 1 23 ? 10.082 -9.595 2.970 1.00 11.20 23 LEU A N 13
ATOM 6222 C CA . LEU A 1 23 ? 11.094 -9.215 1.990 1.00 10.35 23 LEU A CA 13
ATOM 6223 C C . LEU A 1 23 ? 12.146 -8.306 2.619 1.00 55.34 23 LEU A C 13
ATOM 6224 O O . LEU A 1 23 ? 11.975 -7.826 3.739 1.00 72.20 23 LEU A O 13
ATOM 6240 N N . GLN A 1 24 ? 13.231 -8.072 1.888 1.00 30.30 24 GLN A N 13
ATOM 6241 C CA . GLN A 1 24 ? 14.309 -7.219 2.374 1.00 62.22 24 GLN A CA 13
ATOM 6242 C C . GLN A 1 24 ? 15.025 -6.533 1.215 1.00 55.12 24 GLN A C 13
ATOM 6243 O O . GLN A 1 24 ? 15.142 -7.093 0.125 1.00 71.24 24 GLN A O 13
ATOM 6257 N N . CYS A 1 25 ? 15.501 -5.316 1.457 1.00 30.42 25 CYS A N 13
ATOM 6258 C CA . CYS A 1 25 ? 16.204 -4.552 0.434 1.00 23.22 25 CYS A CA 13
ATOM 6259 C C . CYS A 1 25 ? 17.714 -4.626 0.642 1.00 63.11 25 CYS A C 13
ATOM 6260 O O . CYS A 1 25 ? 18.244 -4.090 1.615 1.00 22.34 25 CYS A O 13
ATOM 6267 N N . ARG A 1 26 ? 18.401 -5.293 -0.280 1.00 32.30 26 ARG A N 13
ATOM 6268 C CA . ARG A 1 26 ? 19.849 -5.438 -0.198 1.00 21.42 26 ARG A CA 13
ATOM 6269 C C . ARG A 1 26 ? 20.468 -5.510 -1.591 1.00 2.24 26 ARG A C 13
ATOM 6270 O O . ARG A 1 26 ? 19.857 -6.026 -2.527 1.00 2.40 26 ARG A O 13
ATOM 6291 N N . TYR A 1 27 ? 21.683 -4.989 -1.720 1.00 2.44 27 TYR A N 13
ATOM 6292 C CA . TYR A 1 27 ? 22.384 -4.990 -2.998 1.00 72.53 27 TYR A CA 13
ATOM 6293 C C . TYR A 1 27 ? 21.636 -4.152 -4.031 1.00 32.54 27 TYR A C 13
ATOM 6294 O O . TYR A 1 27 ? 21.600 -4.490 -5.213 1.00 73.20 27 TYR A O 13
ATOM 6312 N N . GLY A 1 28 ? 21.039 -3.056 -3.573 1.00 43.42 28 GLY A N 13
ATOM 6313 C CA . GLY A 1 28 ? 20.300 -2.185 -4.468 1.00 41.15 28 GLY A CA 13
ATOM 6314 C C . GLY A 1 28 ? 19.072 -2.857 -5.048 1.00 74.51 28 GLY A C 13
ATOM 6315 O O . GLY A 1 28 ? 18.463 -2.350 -5.991 1.00 31.35 28 GLY A O 13
ATOM 6319 N N . LYS A 1 29 ? 18.706 -4.004 -4.485 1.00 72.23 29 LYS A N 13
ATOM 6320 C CA . LYS A 1 29 ? 17.542 -4.749 -4.951 1.00 41.14 29 LYS A CA 13
ATOM 6321 C C . LYS A 1 29 ? 16.791 -5.374 -3.780 1.00 0.40 29 LYS A C 13
ATOM 6322 O O . LYS A 1 29 ? 17.201 -5.243 -2.626 1.00 73.21 29 LYS A O 13
ATOM 6341 N N . CYS A 1 30 ? 15.691 -6.054 -4.084 1.00 14.32 30 CYS A N 13
ATOM 6342 C CA . CYS A 1 30 ? 14.882 -6.700 -3.057 1.00 5.12 30 CYS A CA 13
ATOM 6343 C C . CYS A 1 30 ? 15.057 -8.215 -3.101 1.00 72.30 30 CYS A C 13
ATOM 6344 O O . CYS A 1 30 ? 15.267 -8.796 -4.167 1.00 32.44 30 CYS A O 13
ATOM 6351 N N . LEU A 1 31 ? 14.968 -8.849 -1.937 1.00 62.52 31 LEU A N 13
ATOM 6352 C CA . LEU A 1 31 ? 15.116 -10.298 -1.842 1.00 14.32 31 LEU A CA 13
ATOM 6353 C C . LEU A 1 31 ? 14.266 -10.858 -0.706 1.00 0.14 31 LEU A C 13
ATOM 6354 O O . LEU A 1 31 ? 13.627 -10.109 0.033 1.00 0.25 31 LEU A O 13
ATOM 6370 N N . VAL A 1 32 ? 14.265 -12.180 -0.571 1.00 22.35 32 VAL A N 13
ATOM 6371 C CA . VAL A 1 32 ? 13.497 -12.841 0.478 1.00 62.22 32 VAL A CA 13
ATOM 6372 C C . VAL A 1 32 ? 14.197 -12.726 1.827 1.00 30.14 32 VAL A C 13
ATOM 6373 O O . VAL A 1 32 ? 15.298 -13.244 2.013 1.00 22.12 32 VAL A O 13
ATOM 6386 N N . ARG A 1 33 ? 13.550 -12.044 2.767 1.00 41.02 33 ARG A N 13
ATOM 6387 C CA . ARG A 1 33 ? 14.111 -11.860 4.100 1.00 14.00 33 ARG A CA 13
ATOM 6388 C C . ARG A 1 33 ? 14.527 -13.198 4.704 1.00 11.12 33 ARG A C 13
ATOM 6389 O O . ARG A 1 33 ? 13.894 -14.225 4.458 1.00 44.14 33 ARG A O 13
ATOM 6410 N N . ASP A 1 1 ? 0.911 -1.063 -0.711 1.00 70.52 1 ASP A N 14
ATOM 6411 C CA . ASP A 1 1 ? 1.800 -0.236 -1.518 1.00 1.41 1 ASP A CA 14
ATOM 6412 C C . ASP A 1 1 ? 3.251 -0.677 -1.354 1.00 2.25 1 ASP A C 14
ATOM 6413 O O . ASP A 1 1 ? 4.090 0.080 -0.863 1.00 54.12 1 ASP A O 14
ATOM 6422 N N . CYS A 1 2 ? 3.541 -1.906 -1.766 1.00 33.44 2 CYS A N 14
ATOM 6423 C CA . CYS A 1 2 ? 4.889 -2.450 -1.663 1.00 65.12 2 CYS A CA 14
ATOM 6424 C C . CYS A 1 2 ? 5.366 -2.982 -3.012 1.00 53.51 2 CYS A C 14
ATOM 6425 O O . CYS A 1 2 ? 4.581 -3.118 -3.950 1.00 10.53 2 CYS A O 14
ATOM 6432 N N . GLY A 1 3 ? 6.658 -3.281 -3.101 1.00 42.23 3 GLY A N 14
ATOM 6433 C CA . GLY A 1 3 ? 7.217 -3.794 -4.338 1.00 41.14 3 GLY A CA 14
ATOM 6434 C C . GLY A 1 3 ? 7.210 -5.309 -4.393 1.00 43.33 3 GLY A C 14
ATOM 6435 O O . GLY A 1 3 ? 6.615 -5.966 -3.538 1.00 43.42 3 GLY A O 14
ATOM 6439 N N . HIS A 1 4 ? 7.872 -5.866 -5.403 1.00 1.24 4 HIS A N 14
ATOM 6440 C CA . HIS A 1 4 ? 7.939 -7.314 -5.566 1.00 40.44 4 HIS A CA 14
ATOM 6441 C C . HIS A 1 4 ? 9.139 -7.890 -4.820 1.00 54.12 4 HIS A C 14
ATOM 6442 O O . HIS A 1 4 ? 9.824 -7.180 -4.083 1.00 43.14 4 HIS A O 14
ATOM 6456 N N . LEU A 1 5 ? 9.386 -9.180 -5.015 1.00 71.50 5 LEU A N 14
ATOM 6457 C CA . LEU A 1 5 ? 10.503 -9.853 -4.360 1.00 14.11 5 LEU A CA 14
ATOM 6458 C C . LEU A 1 5 ? 11.831 -9.428 -4.977 1.00 25.24 5 LEU A C 14
ATOM 6459 O O . LEU A 1 5 ? 12.726 -8.948 -4.280 1.00 11.42 5 LEU A O 14
ATOM 6475 N N . HIS A 1 6 ? 11.953 -9.607 -6.288 1.00 43.32 6 HIS A N 14
ATOM 6476 C CA . HIS A 1 6 ? 13.172 -9.239 -7.000 1.00 24.22 6 HIS A CA 14
ATOM 6477 C C . HIS A 1 6 ? 13.049 -7.844 -7.604 1.00 51.14 6 HIS A C 14
ATOM 6478 O O . HIS A 1 6 ? 13.736 -7.512 -8.571 1.00 22.45 6 HIS A O 14
ATOM 6492 N N . ASP A 1 7 ? 12.169 -7.031 -7.030 1.00 73.50 7 ASP A N 14
ATOM 6493 C CA . ASP A 1 7 ? 11.955 -5.672 -7.512 1.00 3.30 7 ASP A CA 14
ATOM 6494 C C . ASP A 1 7 ? 12.971 -4.713 -6.900 1.00 4.50 7 ASP A C 14
ATOM 6495 O O . ASP A 1 7 ? 13.508 -4.946 -5.817 1.00 64.20 7 ASP A O 14
ATOM 6504 N N . PRO A 1 8 ? 13.243 -3.607 -7.609 1.00 4.21 8 PRO A N 14
ATOM 6505 C CA . PRO A 1 8 ? 14.197 -2.590 -7.155 1.00 62.31 8 PRO A CA 14
ATOM 6506 C C . PRO A 1 8 ? 13.683 -1.810 -5.950 1.00 40.33 8 PRO A C 14
ATOM 6507 O O . PRO A 1 8 ? 12.476 -1.724 -5.722 1.00 50.13 8 PRO A O 14
ATOM 6518 N N . CYS A 1 9 ? 14.606 -1.241 -5.182 1.00 20.44 9 CYS A N 14
ATOM 6519 C CA . CYS A 1 9 ? 14.247 -0.467 -4.000 1.00 34.44 9 CYS A CA 14
ATOM 6520 C C . CYS A 1 9 ? 15.184 0.724 -3.824 1.00 55.32 9 CYS A C 14
ATOM 6521 O O . CYS A 1 9 ? 15.948 0.808 -2.863 1.00 1.41 9 CYS A O 14
ATOM 6528 N N . PRO A 1 10 ? 15.124 1.669 -4.775 1.00 33.32 10 PRO A N 14
ATOM 6529 C CA . PRO A 1 10 ? 15.959 2.873 -4.748 1.00 11.14 10 PRO A CA 14
ATOM 6530 C C . PRO A 1 10 ? 15.557 3.832 -3.632 1.00 64.00 10 PRO A C 14
ATOM 6531 O O . PRO A 1 10 ? 16.397 4.538 -3.075 1.00 63.52 10 PRO A O 14
ATOM 6542 N N . ASN A 1 11 ? 14.268 3.852 -3.310 1.00 71.45 11 ASN A N 14
ATOM 6543 C CA . ASN A 1 11 ? 13.755 4.725 -2.261 1.00 22.54 11 ASN A CA 14
ATOM 6544 C C . ASN A 1 11 ? 13.674 3.984 -0.929 1.00 51.21 11 ASN A C 14
ATOM 6545 O O . ASN A 1 11 ? 12.807 4.266 -0.102 1.00 54.42 11 ASN A O 14
ATOM 6556 N N . ASP A 1 12 ? 14.583 3.037 -0.729 1.00 23.21 12 ASP A N 14
ATOM 6557 C CA . ASP A 1 12 ? 14.616 2.257 0.503 1.00 62.53 12 ASP A CA 14
ATOM 6558 C C . ASP A 1 12 ? 15.045 3.122 1.683 1.00 2.32 12 ASP A C 14
ATOM 6559 O O . ASP A 1 12 ? 16.156 3.652 1.706 1.00 63.12 12 ASP A O 14
ATOM 6568 N N . ARG A 1 13 ? 14.157 3.263 2.661 1.00 35.54 13 ARG A N 14
ATOM 6569 C CA . ARG A 1 13 ? 14.442 4.066 3.844 1.00 64.01 13 ARG A CA 14
ATOM 6570 C C . ARG A 1 13 ? 14.022 3.332 5.114 1.00 1.52 13 ARG A C 14
ATOM 6571 O O . ARG A 1 13 ? 13.200 2.416 5.088 1.00 0.33 13 ARG A O 14
ATOM 6592 N N . PRO A 1 14 ? 14.599 3.743 6.253 1.00 1.13 14 PRO A N 14
ATOM 6593 C CA . PRO A 1 14 ? 14.300 3.139 7.555 1.00 71.32 14 PRO A CA 14
ATOM 6594 C C . PRO A 1 14 ? 12.890 3.466 8.036 1.00 44.22 14 PRO A C 14
ATOM 6595 O O . PRO A 1 14 ? 12.617 4.583 8.474 1.00 62.13 14 PRO A O 14
ATOM 6606 N N . GLY A 1 15 ? 11.998 2.484 7.952 1.00 51.15 15 GLY A N 14
ATOM 6607 C CA . GLY A 1 15 ? 10.627 2.688 8.382 1.00 2.43 15 GLY A CA 14
ATOM 6608 C C . GLY A 1 15 ? 9.650 2.693 7.224 1.00 51.14 15 GLY A C 14
ATOM 6609 O O . GLY A 1 15 ? 8.435 2.707 7.426 1.00 23.13 15 GLY A O 14
ATOM 6613 N N . HIS A 1 16 ? 10.180 2.683 6.004 1.00 13.45 16 HIS A N 14
ATOM 6614 C CA . HIS A 1 16 ? 9.345 2.688 4.808 1.00 22.32 16 HIS A CA 14
ATOM 6615 C C . HIS A 1 16 ? 10.114 2.146 3.607 1.00 25.12 16 HIS A C 14
ATOM 6616 O O . HIS A 1 16 ? 10.683 2.909 2.827 1.00 44.25 16 HIS A O 14
ATOM 6630 N N . ARG A 1 17 ? 10.128 0.824 3.466 1.00 10.44 17 ARG A N 14
ATOM 6631 C CA . ARG A 1 17 ? 10.829 0.181 2.362 1.00 60.11 17 ARG A CA 14
ATOM 6632 C C . ARG A 1 17 ? 9.883 -0.075 1.193 1.00 54.25 17 ARG A C 14
ATOM 6633 O O . ARG A 1 17 ? 8.662 -0.057 1.352 1.00 74.31 17 ARG A O 14
ATOM 6654 N N . THR A 1 18 ? 10.454 -0.312 0.016 1.00 44.01 18 THR A N 14
ATOM 6655 C CA . THR A 1 18 ? 9.663 -0.569 -1.180 1.00 71.54 18 THR A CA 14
ATOM 6656 C C . THR A 1 18 ? 9.479 -2.066 -1.407 1.00 5.32 18 THR A C 14
ATOM 6657 O O . THR A 1 18 ? 9.231 -2.508 -2.529 1.00 31.54 18 THR A O 14
ATOM 6668 N N . CYS A 1 19 ? 9.603 -2.841 -0.335 1.00 33.13 19 CYS A N 14
ATOM 6669 C CA . CYS A 1 19 ? 9.450 -4.289 -0.416 1.00 3.33 19 CYS A CA 14
ATOM 6670 C C . CYS A 1 19 ? 8.214 -4.749 0.350 1.00 35.15 19 CYS A C 14
ATOM 6671 O O . CYS A 1 19 ? 7.833 -4.148 1.355 1.00 34.15 19 CYS A O 14
ATOM 6678 N N . CYS A 1 20 ? 7.591 -5.819 -0.131 1.00 75.51 20 CYS A N 14
ATOM 6679 C CA . CYS A 1 20 ? 6.397 -6.362 0.507 1.00 50.33 20 CYS A CA 14
ATOM 6680 C C . CYS A 1 20 ? 6.764 -7.176 1.744 1.00 13.22 20 CYS A C 14
ATOM 6681 O O . CYS A 1 20 ? 7.937 -7.290 2.099 1.00 64.11 20 CYS A O 14
ATOM 6688 N N . ILE A 1 21 ? 5.752 -7.739 2.396 1.00 2.11 21 ILE A N 14
ATOM 6689 C CA . ILE A 1 21 ? 5.968 -8.543 3.592 1.00 22.15 21 ILE A CA 14
ATOM 6690 C C . ILE A 1 21 ? 6.844 -9.754 3.290 1.00 32.30 21 ILE A C 14
ATOM 6691 O O . ILE A 1 21 ? 6.697 -10.396 2.251 1.00 52.24 21 ILE A O 14
ATOM 6707 N N . GLY A 1 22 ? 7.755 -10.063 4.208 1.00 43.03 22 GLY A N 14
ATOM 6708 C CA . GLY A 1 22 ? 8.640 -11.198 4.022 1.00 45.23 22 GLY A CA 14
ATOM 6709 C C . GLY A 1 22 ? 9.714 -10.932 2.985 1.00 0.01 22 GLY A C 14
ATOM 6710 O O . GLY A 1 22 ? 10.145 -11.844 2.279 1.00 62.33 22 GLY A O 14
ATOM 6714 N N . LEU A 1 23 ? 10.146 -9.679 2.891 1.00 23.35 23 LEU A N 14
ATOM 6715 C CA . LEU A 1 23 ? 11.176 -9.295 1.932 1.00 54.11 23 LEU A CA 14
ATOM 6716 C C . LEU A 1 23 ? 12.218 -8.392 2.584 1.00 51.02 23 LEU A C 14
ATOM 6717 O O . LEU A 1 23 ? 12.040 -7.940 3.714 1.00 2.44 23 LEU A O 14
ATOM 6733 N N . GLN A 1 24 ? 13.303 -8.133 1.862 1.00 45.00 24 GLN A N 14
ATOM 6734 C CA . GLN A 1 24 ? 14.373 -7.282 2.370 1.00 22.54 24 GLN A CA 14
ATOM 6735 C C . GLN A 1 24 ? 15.089 -6.568 1.229 1.00 3.21 24 GLN A C 14
ATOM 6736 O O . GLN A 1 24 ? 15.249 -7.120 0.140 1.00 2.30 24 GLN A O 14
ATOM 6750 N N . CYS A 1 25 ? 15.518 -5.337 1.485 1.00 4.54 25 CYS A N 14
ATOM 6751 C CA . CYS A 1 25 ? 16.217 -4.545 0.480 1.00 10.11 25 CYS A CA 14
ATOM 6752 C C . CYS A 1 25 ? 17.724 -4.566 0.721 1.00 34.24 25 CYS A C 14
ATOM 6753 O O . CYS A 1 25 ? 18.212 -4.015 1.708 1.00 45.13 25 CYS A O 14
ATOM 6760 N N . ARG A 1 26 ? 18.454 -5.206 -0.186 1.00 74.03 26 ARG A N 14
ATOM 6761 C CA . ARG A 1 26 ? 19.904 -5.300 -0.072 1.00 70.11 26 ARG A CA 14
ATOM 6762 C C . ARG A 1 26 ? 20.557 -5.336 -1.451 1.00 33.12 26 ARG A C 14
ATOM 6763 O O . ARG A 1 26 ? 19.983 -5.858 -2.407 1.00 62.30 26 ARG A O 14
ATOM 6784 N N . TYR A 1 27 ? 21.758 -4.777 -1.545 1.00 61.35 27 TYR A N 14
ATOM 6785 C CA . TYR A 1 27 ? 22.488 -4.743 -2.807 1.00 54.44 27 TYR A CA 14
ATOM 6786 C C . TYR A 1 27 ? 21.736 -3.920 -3.849 1.00 13.40 27 TYR A C 14
ATOM 6787 O O . TYR A 1 27 ? 21.748 -4.240 -5.037 1.00 15.13 27 TYR A O 14
ATOM 6805 N N . GLY A 1 28 ? 21.082 -2.855 -3.393 1.00 73.33 28 GLY A N 14
ATOM 6806 C CA . GLY A 1 28 ? 20.333 -2.001 -4.297 1.00 64.41 28 GLY A CA 14
ATOM 6807 C C . GLY A 1 28 ? 19.156 -2.717 -4.930 1.00 24.03 28 GLY A C 14
ATOM 6808 O O . GLY A 1 28 ? 18.564 -2.225 -5.891 1.00 22.33 28 GLY A O 14
ATOM 6812 N N . LYS A 1 29 ? 18.816 -3.883 -4.391 1.00 62.24 29 LYS A N 14
ATOM 6813 C CA . LYS A 1 29 ? 17.703 -4.669 -4.909 1.00 34.43 29 LYS A CA 14
ATOM 6814 C C . LYS A 1 29 ? 16.953 -5.363 -3.775 1.00 42.33 29 LYS A C 14
ATOM 6815 O O . LYS A 1 29 ? 17.447 -5.445 -2.650 1.00 72.22 29 LYS A O 14
ATOM 6834 N N . CYS A 1 30 ? 15.759 -5.861 -4.079 1.00 44.12 30 CYS A N 14
ATOM 6835 C CA . CYS A 1 30 ? 14.942 -6.548 -3.087 1.00 30.21 30 CYS A CA 14
ATOM 6836 C C . CYS A 1 30 ? 15.122 -8.060 -3.186 1.00 65.23 30 CYS A C 14
ATOM 6837 O O . CYS A 1 30 ? 15.302 -8.605 -4.276 1.00 44.14 30 CYS A O 14
ATOM 6844 N N . LEU A 1 31 ? 15.073 -8.733 -2.042 1.00 11.32 31 LEU A N 14
ATOM 6845 C CA . LEU A 1 31 ? 15.230 -10.182 -1.999 1.00 24.43 31 LEU A CA 14
ATOM 6846 C C . LEU A 1 31 ? 14.388 -10.789 -0.881 1.00 52.31 31 LEU A C 14
ATOM 6847 O O . LEU A 1 31 ? 13.746 -10.071 -0.114 1.00 72.01 31 LEU A O 14
ATOM 6863 N N . VAL A 1 32 ? 14.396 -12.115 -0.794 1.00 23.14 32 VAL A N 14
ATOM 6864 C CA . VAL A 1 32 ? 13.636 -12.818 0.232 1.00 33.44 32 VAL A CA 14
ATOM 6865 C C . VAL A 1 32 ? 14.309 -12.698 1.595 1.00 71.11 32 VAL A C 14
ATOM 6866 O O . VAL A 1 32 ? 15.425 -13.180 1.792 1.00 14.31 32 VAL A O 14
ATOM 6879 N N . ARG A 1 33 ? 13.623 -12.053 2.533 1.00 50.23 33 ARG A N 14
ATOM 6880 C CA . ARG A 1 33 ? 14.155 -11.868 3.878 1.00 71.45 33 ARG A CA 14
ATOM 6881 C C . ARG A 1 33 ? 14.276 -13.206 4.602 1.00 1.44 33 ARG A C 14
ATOM 6882 O O . ARG A 1 33 ? 13.353 -14.020 4.580 1.00 25.45 33 ARG A O 14
ATOM 6903 N N . ASP A 1 1 ? 0.984 -0.783 -0.584 1.00 13.23 1 ASP A N 15
ATOM 6904 C CA . ASP A 1 1 ? 2.048 0.002 -1.198 1.00 43.01 1 ASP A CA 15
ATOM 6905 C C . ASP A 1 1 ? 3.403 -0.672 -1.003 1.00 34.34 1 ASP A C 15
ATOM 6906 O O . ASP A 1 1 ? 4.229 -0.212 -0.214 1.00 63.15 1 ASP A O 15
ATOM 6915 N N . CYS A 1 2 ? 3.623 -1.766 -1.724 1.00 72.21 2 CYS A N 15
ATOM 6916 C CA . CYS A 1 2 ? 4.876 -2.506 -1.630 1.00 14.23 2 CYS A CA 15
ATOM 6917 C C . CYS A 1 2 ? 5.324 -2.994 -3.004 1.00 71.13 2 CYS A C 15
ATOM 6918 O O . CYS A 1 2 ? 4.545 -3.002 -3.956 1.00 50.35 2 CYS A O 15
ATOM 6925 N N . GLY A 1 3 ? 6.586 -3.402 -3.099 1.00 0.41 3 GLY A N 15
ATOM 6926 C CA . GLY A 1 3 ? 7.117 -3.886 -4.360 1.00 14.02 3 GLY A CA 15
ATOM 6927 C C . GLY A 1 3 ? 7.152 -5.400 -4.431 1.00 10.32 3 GLY A C 15
ATOM 6928 O O . GLY A 1 3 ? 6.554 -6.082 -3.598 1.00 3.23 3 GLY A O 15
ATOM 6932 N N . HIS A 1 4 ? 7.853 -5.928 -5.429 1.00 50.43 4 HIS A N 15
ATOM 6933 C CA . HIS A 1 4 ? 7.963 -7.371 -5.607 1.00 31.24 4 HIS A CA 15
ATOM 6934 C C . HIS A 1 4 ? 9.157 -7.924 -4.834 1.00 34.11 4 HIS A C 15
ATOM 6935 O O . HIS A 1 4 ? 9.846 -7.189 -4.126 1.00 42.53 4 HIS A O 15
ATOM 6949 N N . LEU A 1 5 ? 9.395 -9.224 -4.973 1.00 53.42 5 LEU A N 15
ATOM 6950 C CA . LEU A 1 5 ? 10.505 -9.876 -4.288 1.00 0.23 5 LEU A CA 15
ATOM 6951 C C . LEU A 1 5 ? 11.839 -9.479 -4.912 1.00 0.22 5 LEU A C 15
ATOM 6952 O O . LEU A 1 5 ? 12.771 -9.082 -4.211 1.00 73.10 5 LEU A O 15
ATOM 6968 N N . HIS A 1 6 ? 11.923 -9.586 -6.234 1.00 63.40 6 HIS A N 15
ATOM 6969 C CA . HIS A 1 6 ? 13.143 -9.236 -6.953 1.00 52.24 6 HIS A CA 15
ATOM 6970 C C . HIS A 1 6 ? 13.030 -7.844 -7.568 1.00 1.35 6 HIS A C 15
ATOM 6971 O O . HIS A 1 6 ? 13.716 -7.526 -8.540 1.00 33.15 6 HIS A O 15
ATOM 6985 N N . ASP A 1 7 ? 12.161 -7.018 -6.995 1.00 21.34 7 ASP A N 15
ATOM 6986 C CA . ASP A 1 7 ? 11.959 -5.660 -7.485 1.00 72.13 7 ASP A CA 15
ATOM 6987 C C . ASP A 1 7 ? 12.979 -4.704 -6.875 1.00 32.13 7 ASP A C 15
ATOM 6988 O O . ASP A 1 7 ? 13.509 -4.934 -5.788 1.00 33.35 7 ASP A O 15
ATOM 6997 N N . PRO A 1 8 ? 13.262 -3.605 -7.590 1.00 25.32 8 PRO A N 15
ATOM 6998 C CA . PRO A 1 8 ? 14.221 -2.593 -7.138 1.00 44.31 8 PRO A CA 15
ATOM 6999 C C . PRO A 1 8 ? 13.707 -1.800 -5.941 1.00 71.12 8 PRO A C 15
ATOM 7000 O O . PRO A 1 8 ? 12.502 -1.740 -5.695 1.00 52.33 8 PRO A O 15
ATOM 7011 N N . CYS A 1 9 ? 14.627 -1.193 -5.200 1.00 23.04 9 CYS A N 15
ATOM 7012 C CA . CYS A 1 9 ? 14.267 -0.404 -4.028 1.00 3.30 9 CYS A CA 15
ATOM 7013 C C . CYS A 1 9 ? 15.220 0.776 -3.853 1.00 74.23 9 CYS A C 15
ATOM 7014 O O . CYS A 1 9 ? 15.970 0.861 -2.881 1.00 65.13 9 CYS A O 15
ATOM 7021 N N . PRO A 1 10 ? 15.189 1.709 -4.817 1.00 30.44 10 PRO A N 15
ATOM 7022 C CA . PRO A 1 10 ? 16.042 2.900 -4.792 1.00 0.51 10 PRO A CA 15
ATOM 7023 C C . PRO A 1 10 ? 15.638 3.880 -3.695 1.00 61.30 10 PRO A C 15
ATOM 7024 O O . PRO A 1 10 ? 16.481 4.575 -3.130 1.00 11.12 10 PRO A O 15
ATOM 7035 N N . ASN A 1 11 ? 14.343 3.928 -3.399 1.00 3.31 11 ASN A N 15
ATOM 7036 C CA . ASN A 1 11 ? 13.828 4.823 -2.369 1.00 51.10 11 ASN A CA 15
ATOM 7037 C C . ASN A 1 11 ? 13.707 4.100 -1.031 1.00 51.00 11 ASN A C 15
ATOM 7038 O O . ASN A 1 11 ? 12.829 4.408 -0.224 1.00 45.33 11 ASN A O 15
ATOM 7049 N N . ASP A 1 12 ? 14.594 3.138 -0.803 1.00 32.24 12 ASP A N 15
ATOM 7050 C CA . ASP A 1 12 ? 14.588 2.371 0.438 1.00 1.51 12 ASP A CA 15
ATOM 7051 C C . ASP A 1 12 ? 15.012 3.242 1.617 1.00 43.34 12 ASP A C 15
ATOM 7052 O O . ASP A 1 12 ? 16.134 3.749 1.655 1.00 73.03 12 ASP A O 15
ATOM 7061 N N . ARG A 1 13 ? 14.108 3.413 2.576 1.00 62.44 13 ARG A N 15
ATOM 7062 C CA . ARG A 1 13 ? 14.388 4.224 3.754 1.00 0.11 13 ARG A CA 15
ATOM 7063 C C . ARG A 1 13 ? 14.026 3.471 5.031 1.00 2.20 13 ARG A C 15
ATOM 7064 O O . ARG A 1 13 ? 13.247 2.518 5.019 1.00 21.03 13 ARG A O 15
ATOM 7085 N N . PRO A 1 14 ? 14.605 3.907 6.160 1.00 40.54 14 PRO A N 15
ATOM 7086 C CA . PRO A 1 14 ? 14.359 3.289 7.466 1.00 52.13 14 PRO A CA 15
ATOM 7087 C C . PRO A 1 14 ? 12.945 3.551 7.974 1.00 70.23 14 PRO A C 15
ATOM 7088 O O . PRO A 1 14 ? 12.635 4.647 8.438 1.00 54.14 14 PRO A O 15
ATOM 7099 N N . GLY A 1 15 ? 12.091 2.536 7.883 1.00 31.30 15 GLY A N 15
ATOM 7100 C CA . GLY A 1 15 ? 10.720 2.677 8.338 1.00 61.22 15 GLY A CA 15
ATOM 7101 C C . GLY A 1 15 ? 9.726 2.670 7.193 1.00 30.35 15 GLY A C 15
ATOM 7102 O O . GLY A 1 15 ? 8.514 2.665 7.414 1.00 44.21 15 GLY A O 15
ATOM 7106 N N . HIS A 1 16 ? 10.238 2.670 5.967 1.00 40.23 16 HIS A N 15
ATOM 7107 C CA . HIS A 1 16 ? 9.386 2.665 4.783 1.00 61.22 16 HIS A CA 15
ATOM 7108 C C . HIS A 1 16 ? 10.146 2.137 3.569 1.00 12.33 16 HIS A C 15
ATOM 7109 O O . HIS A 1 16 ? 10.740 2.907 2.814 1.00 2.04 16 HIS A O 15
ATOM 7123 N N . ARG A 1 17 ? 10.122 0.821 3.389 1.00 62.21 17 ARG A N 15
ATOM 7124 C CA . ARG A 1 17 ? 10.810 0.191 2.269 1.00 63.24 17 ARG A CA 15
ATOM 7125 C C . ARG A 1 17 ? 9.841 -0.092 1.124 1.00 11.55 17 ARG A C 15
ATOM 7126 O O . ARG A 1 17 ? 8.624 -0.093 1.313 1.00 71.51 17 ARG A O 15
ATOM 7147 N N . THR A 1 18 ? 10.389 -0.329 -0.063 1.00 75.44 18 THR A N 15
ATOM 7148 C CA . THR A 1 18 ? 9.573 -0.611 -1.238 1.00 63.02 18 THR A CA 15
ATOM 7149 C C . THR A 1 18 ? 9.410 -2.112 -1.447 1.00 65.24 18 THR A C 15
ATOM 7150 O O . THR A 1 18 ? 9.149 -2.570 -2.560 1.00 43.44 18 THR A O 15
ATOM 7161 N N . CYS A 1 19 ? 9.566 -2.875 -0.371 1.00 34.14 19 CYS A N 15
ATOM 7162 C CA . CYS A 1 19 ? 9.436 -4.326 -0.435 1.00 55.34 19 CYS A CA 15
ATOM 7163 C C . CYS A 1 19 ? 8.212 -4.798 0.345 1.00 3.44 19 CYS A C 15
ATOM 7164 O O . CYS A 1 19 ? 7.845 -4.207 1.362 1.00 70.42 19 CYS A O 15
ATOM 7171 N N . CYS A 1 20 ? 7.586 -5.866 -0.137 1.00 15.44 20 CYS A N 15
ATOM 7172 C CA . CYS A 1 20 ? 6.404 -6.418 0.514 1.00 12.04 20 CYS A CA 15
ATOM 7173 C C . CYS A 1 20 ? 6.793 -7.247 1.735 1.00 72.20 20 CYS A C 15
ATOM 7174 O O . CYS A 1 20 ? 7.969 -7.338 2.087 1.00 63.11 20 CYS A O 15
ATOM 7181 N N . ILE A 1 21 ? 5.797 -7.850 2.376 1.00 52.15 21 ILE A N 15
ATOM 7182 C CA . ILE A 1 21 ? 6.035 -8.672 3.555 1.00 32.41 21 ILE A CA 15
ATOM 7183 C C . ILE A 1 21 ? 6.942 -9.853 3.228 1.00 61.51 21 ILE A C 15
ATOM 7184 O O . ILE A 1 21 ? 6.847 -10.444 2.153 1.00 52.23 21 ILE A O 15
ATOM 7200 N N . GLY A 1 22 ? 7.822 -10.194 4.165 1.00 60.44 22 GLY A N 15
ATOM 7201 C CA . GLY A 1 22 ? 8.733 -11.305 3.958 1.00 50.03 22 GLY A CA 15
ATOM 7202 C C . GLY A 1 22 ? 9.794 -10.999 2.920 1.00 45.40 22 GLY A C 15
ATOM 7203 O O . GLY A 1 22 ? 10.250 -11.892 2.205 1.00 44.23 22 GLY A O 15
ATOM 7207 N N . LEU A 1 23 ? 10.189 -9.733 2.835 1.00 15.21 23 LEU A N 15
ATOM 7208 C CA . LEU A 1 23 ? 11.203 -9.310 1.875 1.00 15.24 23 LEU A CA 15
ATOM 7209 C C . LEU A 1 23 ? 12.224 -8.388 2.533 1.00 24.24 23 LEU A C 15
ATOM 7210 O O . LEU A 1 23 ? 12.030 -7.937 3.662 1.00 42.44 23 LEU A O 15
ATOM 7226 N N . GLN A 1 24 ? 13.311 -8.112 1.820 1.00 61.54 24 GLN A N 15
ATOM 7227 C CA . GLN A 1 24 ? 14.362 -7.243 2.334 1.00 24.24 24 GLN A CA 15
ATOM 7228 C C . GLN A 1 24 ? 15.071 -6.514 1.198 1.00 64.43 24 GLN A C 15
ATOM 7229 O O . GLN A 1 24 ? 15.225 -7.053 0.101 1.00 51.10 24 GLN A O 15
ATOM 7243 N N . CYS A 1 25 ? 15.502 -5.286 1.466 1.00 33.23 25 CYS A N 15
ATOM 7244 C CA . CYS A 1 25 ? 16.194 -4.482 0.467 1.00 70.15 25 CYS A CA 15
ATOM 7245 C C . CYS A 1 25 ? 17.701 -4.498 0.704 1.00 23.02 25 CYS A C 15
ATOM 7246 O O . CYS A 1 25 ? 18.190 -3.947 1.691 1.00 63.23 25 CYS A O 15
ATOM 7253 N N . ARG A 1 26 ? 18.432 -5.133 -0.207 1.00 14.22 26 ARG A N 15
ATOM 7254 C CA . ARG A 1 26 ? 19.883 -5.221 -0.096 1.00 73.42 26 ARG A CA 15
ATOM 7255 C C . ARG A 1 26 ? 20.531 -5.274 -1.477 1.00 32.14 26 ARG A C 15
ATOM 7256 O O . ARG A 1 26 ? 19.956 -5.811 -2.424 1.00 31.55 26 ARG A O 15
ATOM 7277 N N . TYR A 1 27 ? 21.730 -4.713 -1.583 1.00 51.41 27 TYR A N 15
ATOM 7278 C CA . TYR A 1 27 ? 22.455 -4.693 -2.848 1.00 0.21 27 TYR A CA 15
ATOM 7279 C C . TYR A 1 27 ? 21.699 -3.883 -3.897 1.00 10.23 27 TYR A C 15
ATOM 7280 O O . TYR A 1 27 ? 21.706 -4.218 -5.080 1.00 73.23 27 TYR A O 15
ATOM 7298 N N . GLY A 1 28 ? 21.047 -2.812 -3.452 1.00 24.51 28 GLY A N 15
ATOM 7299 C CA . GLY A 1 28 ? 20.296 -1.970 -4.363 1.00 54.24 28 GLY A CA 15
ATOM 7300 C C . GLY A 1 28 ? 19.115 -2.693 -4.981 1.00 41.31 28 GLY A C 15
ATOM 7301 O O . GLY A 1 28 ? 18.515 -2.210 -5.942 1.00 62.40 28 GLY A O 15
ATOM 7305 N N . LYS A 1 29 ? 18.781 -3.855 -4.430 1.00 54.40 29 LYS A N 15
ATOM 7306 C CA . LYS A 1 29 ? 17.664 -4.647 -4.932 1.00 43.12 29 LYS A CA 15
ATOM 7307 C C . LYS A 1 29 ? 16.930 -5.339 -3.788 1.00 64.22 29 LYS A C 15
ATOM 7308 O O . LYS A 1 29 ? 17.422 -5.386 -2.660 1.00 34.00 29 LYS A O 15
ATOM 7327 N N . CYS A 1 30 ? 15.752 -5.877 -4.086 1.00 44.15 30 CYS A N 15
ATOM 7328 C CA . CYS A 1 30 ? 14.951 -6.568 -3.084 1.00 12.11 30 CYS A CA 15
ATOM 7329 C C . CYS A 1 30 ? 15.148 -8.078 -3.176 1.00 23.31 30 CYS A C 15
ATOM 7330 O O . CYS A 1 30 ? 15.326 -8.627 -4.264 1.00 75.33 30 CYS A O 15
ATOM 7337 N N . LEU A 1 31 ? 15.116 -8.744 -2.027 1.00 64.41 31 LEU A N 15
ATOM 7338 C CA . LEU A 1 31 ? 15.291 -10.192 -1.977 1.00 5.22 31 LEU A CA 15
ATOM 7339 C C . LEU A 1 31 ? 14.461 -10.802 -0.852 1.00 72.14 31 LEU A C 15
ATOM 7340 O O . LEU A 1 31 ? 13.814 -10.088 -0.086 1.00 41.11 31 LEU A O 15
ATOM 7356 N N . VAL A 1 32 ? 14.485 -12.128 -0.758 1.00 52.23 32 VAL A N 15
ATOM 7357 C CA . VAL A 1 32 ? 13.737 -12.835 0.275 1.00 52.45 32 VAL A CA 15
ATOM 7358 C C . VAL A 1 32 ? 14.437 -12.735 1.625 1.00 15.33 32 VAL A C 15
ATOM 7359 O O . VAL A 1 32 ? 15.549 -13.232 1.798 1.00 64.13 32 VAL A O 15
ATOM 7372 N N . ARG A 1 33 ? 13.776 -12.089 2.581 1.00 4.11 33 ARG A N 15
ATOM 7373 C CA . ARG A 1 33 ? 14.335 -11.923 3.917 1.00 4.04 33 ARG A CA 15
ATOM 7374 C C . ARG A 1 33 ? 14.278 -13.233 4.697 1.00 30.33 33 ARG A C 15
ATOM 7375 O O . ARG A 1 33 ? 13.512 -14.135 4.358 1.00 31.54 33 ARG A O 15
ATOM 7396 N N . ASP A 1 1 ? 0.921 -1.066 -1.390 1.00 63.31 1 ASP A N 16
ATOM 7397 C CA . ASP A 1 1 ? 1.950 -0.036 -1.311 1.00 51.43 1 ASP A CA 16
ATOM 7398 C C . ASP A 1 1 ? 3.327 -0.657 -1.102 1.00 62.33 1 ASP A C 16
ATOM 7399 O O . ASP A 1 1 ? 4.177 -0.092 -0.414 1.00 23.15 1 ASP A O 16
ATOM 7408 N N . CYS A 1 2 ? 3.541 -1.824 -1.700 1.00 73.54 2 CYS A N 16
ATOM 7409 C CA . CYS A 1 2 ? 4.814 -2.525 -1.579 1.00 53.34 2 CYS A CA 16
ATOM 7410 C C . CYS A 1 2 ? 5.283 -3.039 -2.937 1.00 50.23 2 CYS A C 16
ATOM 7411 O O . CYS A 1 2 ? 4.510 -3.095 -3.893 1.00 32.55 2 CYS A O 16
ATOM 7418 N N . GLY A 1 3 ? 6.557 -3.413 -3.015 1.00 14.05 3 GLY A N 16
ATOM 7419 C CA . GLY A 1 3 ? 7.107 -3.918 -4.259 1.00 4.42 3 GLY A CA 16
ATOM 7420 C C . GLY A 1 3 ? 7.144 -5.432 -4.305 1.00 32.24 3 GLY A C 16
ATOM 7421 O O . GLY A 1 3 ? 6.572 -6.101 -3.443 1.00 2.33 3 GLY A O 16
ATOM 7425 N N . HIS A 1 4 ? 7.816 -5.976 -5.314 1.00 62.30 4 HIS A N 16
ATOM 7426 C CA . HIS A 1 4 ? 7.924 -7.423 -5.470 1.00 12.44 4 HIS A CA 16
ATOM 7427 C C . HIS A 1 4 ? 9.146 -7.959 -4.730 1.00 72.12 4 HIS A C 16
ATOM 7428 O O . HIS A 1 4 ? 9.845 -7.214 -4.042 1.00 35.12 4 HIS A O 16
ATOM 7442 N N . LEU A 1 5 ? 9.398 -9.255 -4.876 1.00 75.23 5 LEU A N 16
ATOM 7443 C CA . LEU A 1 5 ? 10.535 -9.892 -4.222 1.00 20.23 5 LEU A CA 16
ATOM 7444 C C . LEU A 1 5 ? 11.846 -9.470 -4.876 1.00 45.11 5 LEU A C 16
ATOM 7445 O O . LEU A 1 5 ? 12.761 -8.990 -4.205 1.00 61.24 5 LEU A O 16
ATOM 7461 N N . HIS A 1 6 ? 11.931 -9.649 -6.191 1.00 32.55 6 HIS A N 16
ATOM 7462 C CA . HIS A 1 6 ? 13.130 -9.284 -6.937 1.00 33.33 6 HIS A CA 16
ATOM 7463 C C . HIS A 1 6 ? 12.987 -7.893 -7.547 1.00 70.32 6 HIS A C 16
ATOM 7464 O O . HIS A 1 6 ? 13.651 -7.565 -8.531 1.00 30.44 6 HIS A O 16
ATOM 7478 N N . ASP A 1 7 ? 12.117 -7.081 -6.958 1.00 52.42 7 ASP A N 16
ATOM 7479 C CA . ASP A 1 7 ? 11.887 -5.725 -7.444 1.00 1.23 7 ASP A CA 16
ATOM 7480 C C . ASP A 1 7 ? 12.900 -4.754 -6.845 1.00 20.24 7 ASP A C 16
ATOM 7481 O O . ASP A 1 7 ? 13.456 -4.983 -5.770 1.00 73.31 7 ASP A O 16
ATOM 7490 N N . PRO A 1 8 ? 13.148 -3.644 -7.555 1.00 51.21 8 PRO A N 16
ATOM 7491 C CA . PRO A 1 8 ? 14.095 -2.616 -7.113 1.00 65.31 8 PRO A CA 16
ATOM 7492 C C . PRO A 1 8 ? 13.589 -1.845 -5.899 1.00 43.53 8 PRO A C 16
ATOM 7493 O O . PRO A 1 8 ? 12.395 -1.855 -5.598 1.00 25.13 8 PRO A O 16
ATOM 7504 N N . CYS A 1 9 ? 14.504 -1.175 -5.206 1.00 61.10 9 CYS A N 16
ATOM 7505 C CA . CYS A 1 9 ? 14.151 -0.397 -4.025 1.00 30.34 9 CYS A CA 16
ATOM 7506 C C . CYS A 1 9 ? 15.064 0.817 -3.880 1.00 21.33 9 CYS A C 16
ATOM 7507 O O . CYS A 1 9 ? 15.847 0.927 -2.936 1.00 14.14 9 CYS A O 16
ATOM 7514 N N . PRO A 1 10 ? 14.963 1.751 -4.837 1.00 71.42 10 PRO A N 16
ATOM 7515 C CA . PRO A 1 10 ? 15.771 2.974 -4.838 1.00 71.25 10 PRO A CA 16
ATOM 7516 C C . PRO A 1 10 ? 15.371 3.934 -3.723 1.00 63.32 10 PRO A C 16
ATOM 7517 O O . PRO A 1 10 ? 16.209 4.653 -3.181 1.00 50.21 10 PRO A O 16
ATOM 7528 N N . ASN A 1 11 ? 14.086 3.939 -3.385 1.00 72.32 11 ASN A N 16
ATOM 7529 C CA . ASN A 1 11 ? 13.575 4.811 -2.334 1.00 23.12 11 ASN A CA 16
ATOM 7530 C C . ASN A 1 11 ? 13.515 4.075 -0.999 1.00 12.45 11 ASN A C 16
ATOM 7531 O O . ASN A 1 11 ? 12.654 4.353 -0.164 1.00 14.13 11 ASN A O 16
ATOM 7542 N N . ASP A 1 12 ? 14.435 3.137 -0.804 1.00 52.21 12 ASP A N 16
ATOM 7543 C CA . ASP A 1 12 ? 14.488 2.362 0.430 1.00 12.43 12 ASP A CA 16
ATOM 7544 C C . ASP A 1 12 ? 14.901 3.242 1.607 1.00 74.35 12 ASP A C 16
ATOM 7545 O O . ASP A 1 12 ? 16.000 3.796 1.624 1.00 32.22 12 ASP A O 16
ATOM 7554 N N . ARG A 1 13 ? 14.012 3.366 2.587 1.00 73.43 13 ARG A N 16
ATOM 7555 C CA . ARG A 1 13 ? 14.283 4.179 3.766 1.00 53.45 13 ARG A CA 16
ATOM 7556 C C . ARG A 1 13 ? 13.836 3.462 5.036 1.00 72.01 13 ARG A C 16
ATOM 7557 O O . ARG A 1 13 ? 13.009 2.550 5.005 1.00 11.32 13 ARG A O 16
ATOM 7578 N N . PRO A 1 14 ? 14.395 3.881 6.181 1.00 40.54 14 PRO A N 16
ATOM 7579 C CA . PRO A 1 14 ? 14.069 3.293 7.483 1.00 23.20 14 PRO A CA 16
ATOM 7580 C C . PRO A 1 14 ? 12.654 3.634 7.935 1.00 35.45 14 PRO A C 16
ATOM 7581 O O . PRO A 1 14 ? 12.379 4.758 8.353 1.00 35.53 14 PRO A O 16
ATOM 7592 N N . GLY A 1 15 ? 11.758 2.655 7.850 1.00 73.44 15 GLY A N 16
ATOM 7593 C CA . GLY A 1 15 ? 10.381 2.871 8.254 1.00 0.31 15 GLY A CA 16
ATOM 7594 C C . GLY A 1 15 ? 9.423 2.864 7.079 1.00 4.11 15 GLY A C 16
ATOM 7595 O O . GLY A 1 15 ? 8.206 2.883 7.261 1.00 14.41 15 GLY A O 16
ATOM 7599 N N . HIS A 1 16 ? 9.974 2.838 5.869 1.00 33.13 16 HIS A N 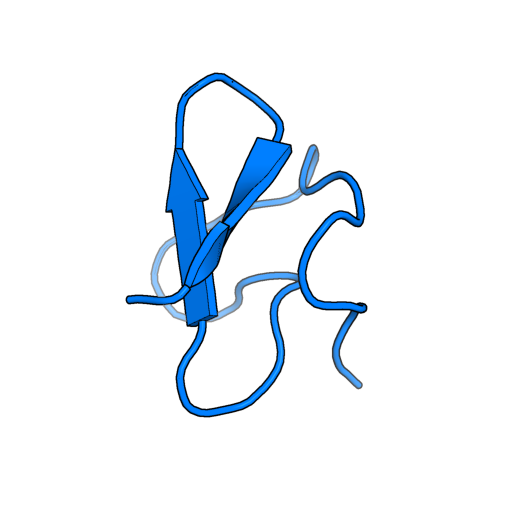16
ATOM 7600 C CA . HIS A 1 16 ? 9.159 2.829 4.659 1.00 5.52 16 HIS A CA 16
ATOM 7601 C C . HIS A 1 16 ? 9.947 2.271 3.478 1.00 5.01 16 HIS A C 16
ATOM 7602 O O . HIS A 1 16 ? 10.532 3.023 2.698 1.00 13.30 16 HIS A O 16
ATOM 7616 N N . ARG A 1 17 ? 9.960 0.948 3.354 1.00 74.14 17 ARG A N 16
ATOM 7617 C CA . ARG A 1 17 ? 10.678 0.289 2.269 1.00 15.11 17 ARG A CA 16
ATOM 7618 C C . ARG A 1 17 ? 9.741 -0.014 1.103 1.00 65.02 17 ARG A C 16
ATOM 7619 O O . ARG A 1 17 ? 8.519 -0.012 1.256 1.00 65.41 17 ARG A O 16
ATOM 7640 N N . THR A 1 18 ? 10.323 -0.274 -0.064 1.00 41.32 18 THR A N 16
ATOM 7641 C CA . THR A 1 18 ? 9.542 -0.577 -1.257 1.00 1.22 18 THR A CA 16
ATOM 7642 C C . THR A 1 18 ? 9.381 -2.081 -1.441 1.00 32.54 18 THR A C 16
ATOM 7643 O O . THR A 1 18 ? 9.128 -2.559 -2.547 1.00 45.55 18 THR A O 16
ATOM 7654 N N . CYS A 1 19 ? 9.527 -2.825 -0.349 1.00 62.23 19 CYS A N 16
ATOM 7655 C CA . CYS A 1 19 ? 9.398 -4.277 -0.389 1.00 54.25 19 CYS A CA 16
ATOM 7656 C C . CYS A 1 19 ? 8.177 -4.736 0.403 1.00 21.01 19 CYS A C 16
ATOM 7657 O O . CYS A 1 19 ? 7.789 -4.106 1.387 1.00 21.14 19 CYS A O 16
ATOM 7664 N N . CYS A 1 20 ? 7.576 -5.838 -0.033 1.00 10.01 20 CYS A N 16
ATOM 7665 C CA . CYS A 1 20 ? 6.400 -6.383 0.634 1.00 13.12 20 CYS A CA 16
ATOM 7666 C C . CYS A 1 20 ? 6.795 -7.152 1.891 1.00 31.43 20 CYS A C 16
ATOM 7667 O O . CYS A 1 20 ? 7.952 -7.124 2.310 1.00 4.15 20 CYS A O 16
ATOM 7674 N N . ILE A 1 21 ? 5.826 -7.839 2.487 1.00 13.32 21 ILE A N 16
ATOM 7675 C CA . ILE A 1 21 ? 6.073 -8.617 3.695 1.00 55.41 21 ILE A CA 16
ATOM 7676 C C . ILE A 1 21 ? 7.033 -9.769 3.420 1.00 51.21 21 ILE A C 16
ATOM 7677 O O . ILE A 1 21 ? 7.018 -10.359 2.341 1.00 71.22 21 ILE A O 16
ATOM 7693 N N . GLY A 1 22 ? 7.867 -10.085 4.406 1.00 44.22 22 GLY A N 16
ATOM 7694 C CA . GLY A 1 22 ? 8.822 -11.167 4.251 1.00 3.43 22 GLY A CA 16
ATOM 7695 C C . GLY A 1 22 ? 9.868 -10.870 3.195 1.00 60.43 22 GLY A C 16
ATOM 7696 O O . GLY A 1 22 ? 10.342 -11.777 2.509 1.00 44.23 22 GLY A O 16
ATOM 7700 N N . LEU A 1 23 ? 10.228 -9.599 3.061 1.00 12.41 23 LEU A N 16
ATOM 7701 C CA . LEU A 1 23 ? 11.223 -9.184 2.079 1.00 65.44 23 LEU A CA 16
ATOM 7702 C C . LEU A 1 23 ? 12.239 -8.231 2.701 1.00 72.21 23 LEU A C 16
ATOM 7703 O O . LEU A 1 23 ? 12.043 -7.741 3.812 1.00 13.44 23 LEU A O 16
ATOM 7719 N N . GLN A 1 24 ? 13.322 -7.973 1.975 1.00 10.45 24 GLN A N 16
ATOM 7720 C CA . GLN A 1 24 ? 14.367 -7.077 2.456 1.00 11.45 24 GLN A CA 16
ATOM 7721 C C . GLN A 1 24 ? 15.075 -6.391 1.292 1.00 33.23 24 GLN A C 16
ATOM 7722 O O . GLN A 1 24 ? 15.238 -6.975 0.221 1.00 62.33 24 GLN A O 16
ATOM 7736 N N . CYS A 1 25 ? 15.493 -5.149 1.509 1.00 13.33 25 CYS A N 16
ATOM 7737 C CA . CYS A 1 25 ? 16.182 -4.382 0.479 1.00 63.34 25 CYS A CA 16
ATOM 7738 C C . CYS A 1 25 ? 17.691 -4.394 0.710 1.00 73.44 25 CYS A C 16
ATOM 7739 O O . CYS A 1 25 ? 18.186 -3.816 1.677 1.00 15.21 25 CYS A O 16
ATOM 7746 N N . ARG A 1 26 ? 18.415 -5.057 -0.186 1.00 25.23 26 ARG A N 16
ATOM 7747 C CA . ARG A 1 26 ? 19.867 -5.146 -0.079 1.00 52.34 26 ARG A CA 16
ATOM 7748 C C . ARG A 1 26 ? 20.509 -5.230 -1.461 1.00 40.30 26 ARG A C 16
ATOM 7749 O O . ARG A 1 26 ? 19.927 -5.783 -2.395 1.00 1.53 26 ARG A O 16
ATOM 7770 N N . TYR A 1 27 ? 21.711 -4.677 -1.583 1.00 71.54 27 TYR A N 16
ATOM 7771 C CA . TYR A 1 27 ? 22.431 -4.687 -2.851 1.00 71.23 27 TYR A CA 16
ATOM 7772 C C . TYR A 1 27 ? 21.673 -3.898 -3.914 1.00 41.42 27 TYR A C 16
ATOM 7773 O O . TYR A 1 27 ? 21.674 -4.259 -5.090 1.00 50.54 27 TYR A O 16
ATOM 7791 N N . GLY A 1 28 ? 21.027 -2.816 -3.490 1.00 53.10 28 GLY A N 16
ATOM 7792 C CA . GLY A 1 28 ? 20.274 -1.991 -4.416 1.00 52.35 28 GLY A CA 16
ATOM 7793 C C . GLY A 1 28 ? 19.088 -2.723 -5.013 1.00 43.24 28 GLY A C 16
ATOM 7794 O O . GLY A 1 28 ? 18.485 -2.258 -5.981 1.00 32.41 28 GLY A O 16
ATOM 7798 N N . LYS A 1 29 ? 18.754 -3.872 -4.437 1.00 73.42 29 LYS A N 16
ATOM 7799 C CA . LYS A 1 29 ? 17.633 -4.672 -4.918 1.00 11.24 29 LYS A CA 16
ATOM 7800 C C . LYS A 1 29 ? 16.896 -5.329 -3.755 1.00 73.12 29 LYS A C 16
ATOM 7801 O O . LYS A 1 29 ? 17.386 -5.347 -2.626 1.00 4.31 29 LYS A O 16
ATOM 7820 N N . CYS A 1 30 ? 15.716 -5.870 -4.039 1.00 34.00 30 CYS A N 16
ATOM 7821 C CA . CYS A 1 30 ? 14.911 -6.530 -3.018 1.00 11.30 30 CYS A CA 16
ATOM 7822 C C . CYS A 1 30 ? 15.112 -8.042 -3.060 1.00 0.22 30 CYS A C 16
ATOM 7823 O O . CYS A 1 30 ? 15.322 -8.622 -4.126 1.00 31.22 30 CYS A O 16
ATOM 7830 N N . LEU A 1 31 ? 15.046 -8.674 -1.893 1.00 62.14 31 LEU A N 16
ATOM 7831 C CA . LEU A 1 31 ? 15.221 -10.119 -1.795 1.00 74.25 31 LEU A CA 16
ATOM 7832 C C . LEU A 1 31 ? 14.407 -10.689 -0.638 1.00 55.31 31 LEU A C 16
ATOM 7833 O O . LEU A 1 31 ? 13.791 -9.946 0.127 1.00 44.21 31 LEU A O 16
ATOM 7849 N N . VAL A 1 32 ? 14.409 -12.012 -0.514 1.00 61.23 32 VAL A N 16
ATOM 7850 C CA . VAL A 1 32 ? 13.674 -12.682 0.552 1.00 52.21 32 VAL A CA 16
ATOM 7851 C C . VAL A 1 32 ? 14.353 -12.476 1.901 1.00 22.31 32 VAL A C 16
ATOM 7852 O O . VAL A 1 32 ? 15.486 -12.911 2.110 1.00 71.12 32 VAL A O 16
ATOM 7865 N N . ARG A 1 33 ? 13.654 -11.811 2.814 1.00 34.04 33 ARG A N 16
ATOM 7866 C CA . ARG A 1 33 ? 14.190 -11.547 4.144 1.00 15.13 33 ARG A CA 16
ATOM 7867 C C . ARG A 1 33 ? 14.544 -12.849 4.856 1.00 30.31 33 ARG A C 16
ATOM 7868 O O . ARG A 1 33 ? 13.765 -13.803 4.850 1.00 5.11 33 ARG A O 16
ATOM 7889 N N . ASP A 1 1 ? 1.775 0.874 -0.137 1.00 61.11 1 ASP A N 17
ATOM 7890 C CA . ASP A 1 1 ? 2.082 0.008 -1.269 1.00 65.32 1 ASP A CA 17
ATOM 7891 C C . ASP A 1 1 ? 3.464 -0.620 -1.114 1.00 21.12 1 ASP A C 17
ATOM 7892 O O . ASP A 1 1 ? 4.393 0.014 -0.611 1.00 73.51 1 ASP A O 17
ATOM 7901 N N . CYS A 1 2 ? 3.593 -1.870 -1.547 1.00 51.53 2 CYS A N 17
ATOM 7902 C CA . CYS A 1 2 ? 4.860 -2.585 -1.455 1.00 50.44 2 CYS A CA 17
ATOM 7903 C C . CYS A 1 2 ? 5.307 -3.078 -2.829 1.00 10.05 2 CYS A C 17
ATOM 7904 O O . CYS A 1 2 ? 4.522 -3.107 -3.775 1.00 72.32 2 CYS A O 17
ATOM 7911 N N . GLY A 1 3 ? 6.575 -3.465 -2.928 1.00 61.43 3 GLY A N 17
ATOM 7912 C CA . GLY A 1 3 ? 7.105 -3.952 -4.188 1.00 60.45 3 GLY A CA 17
ATOM 7913 C C . GLY A 1 3 ? 7.128 -5.466 -4.262 1.00 33.24 3 GLY A C 17
ATOM 7914 O O . GLY A 1 3 ? 6.560 -6.145 -3.405 1.00 24.11 3 GLY A O 17
ATOM 7918 N N . HIS A 1 4 ? 7.784 -5.998 -5.288 1.00 54.13 4 HIS A N 17
ATOM 7919 C CA . HIS A 1 4 ? 7.877 -7.442 -5.471 1.00 32.03 4 HIS A CA 17
ATOM 7920 C C . HIS A 1 4 ? 9.103 -8.002 -4.756 1.00 11.12 4 HIS A C 17
ATOM 7921 O O . HIS A 1 4 ? 9.816 -7.275 -4.062 1.00 71.33 4 HIS A O 17
ATOM 7935 N N . LEU A 1 5 ? 9.342 -9.297 -4.928 1.00 61.14 5 LEU A N 17
ATOM 7936 C CA . LEU A 1 5 ? 10.482 -9.955 -4.299 1.00 71.20 5 LEU A CA 17
ATOM 7937 C C . LEU A 1 5 ? 11.789 -9.532 -4.961 1.00 40.25 5 LEU A C 17
ATOM 7938 O O . LEU A 1 5 ? 12.715 -9.070 -4.293 1.00 72.14 5 LEU A O 17
ATOM 7954 N N . HIS A 1 6 ? 11.857 -9.690 -6.280 1.00 20.15 6 HIS A N 17
ATOM 7955 C CA . HIS A 1 6 ? 13.050 -9.322 -7.033 1.00 41.53 6 HIS A CA 17
ATOM 7956 C C . HIS A 1 6 ? 12.912 -7.919 -7.617 1.00 50.31 6 HIS A C 17
ATOM 7957 O O . HIS A 1 6 ? 13.567 -7.579 -8.602 1.00 42.44 6 HIS A O 17
ATOM 7971 N N . ASP A 1 7 ? 12.056 -7.110 -7.004 1.00 15.44 7 ASP A N 17
ATOM 7972 C CA . ASP A 1 7 ? 11.832 -5.744 -7.462 1.00 54.52 7 ASP A CA 17
ATOM 7973 C C . ASP A 1 7 ? 12.860 -4.792 -6.858 1.00 71.14 7 ASP A C 17
ATOM 7974 O O . ASP A 1 7 ? 13.426 -5.045 -5.795 1.00 2.22 7 ASP A O 17
ATOM 7983 N N . PRO A 1 8 ? 13.109 -3.672 -7.552 1.00 50.43 8 PRO A N 17
ATOM 7984 C C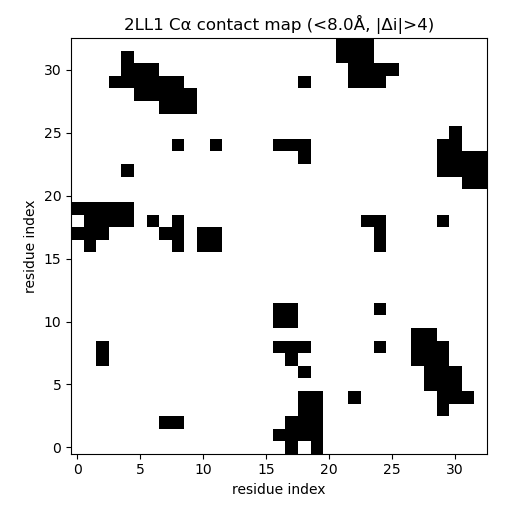A . PRO A 1 8 ? 14.071 -2.660 -7.104 1.00 35.12 8 PRO A CA 17
ATOM 7985 C C . PRO A 1 8 ? 13.585 -1.906 -5.871 1.00 4.53 8 PRO A C 17
ATOM 7986 O O . PRO A 1 8 ? 12.395 -1.912 -5.555 1.00 3.42 8 PRO A O 17
ATOM 7997 N N . CYS A 1 9 ? 14.514 -1.256 -5.177 1.00 41.31 9 CYS A N 17
ATOM 7998 C CA . CYS A 1 9 ? 14.182 -0.496 -3.978 1.00 53.22 9 CYS A CA 17
ATOM 7999 C C . CYS A 1 9 ? 15.109 0.706 -3.821 1.00 71.04 9 CYS A C 17
ATOM 8000 O O . CYS A 1 9 ? 15.902 0.791 -2.884 1.00 2.52 9 CYS A O 17
ATOM 8007 N N . PRO A 1 10 ? 15.008 1.658 -4.761 1.00 73.21 10 PRO A N 17
ATOM 8008 C CA . PRO A 1 10 ? 15.828 2.872 -4.749 1.00 44.33 10 PRO A CA 17
ATOM 8009 C C . PRO A 1 10 ? 15.450 3.816 -3.613 1.00 43.40 10 PRO A C 17
ATOM 8010 O O . PRO A 1 10 ? 16.301 4.517 -3.067 1.00 41.30 10 PRO A O 17
ATOM 8021 N N . ASN A 1 11 ? 14.169 3.829 -3.262 1.00 35.32 11 ASN A N 17
ATOM 8022 C CA . ASN A 1 11 ? 13.678 4.687 -2.190 1.00 0.32 11 ASN A CA 17
ATOM 8023 C C . ASN A 1 11 ? 13.624 3.929 -0.867 1.00 71.00 11 ASN A C 17
ATOM 8024 O O . ASN A 1 11 ? 12.774 4.200 -0.018 1.00 43.54 11 ASN A O 17
ATOM 8035 N N . ASP A 1 12 ? 14.536 2.978 -0.699 1.00 3.31 12 ASP A N 17
ATOM 8036 C CA . ASP A 1 12 ? 14.594 2.181 0.521 1.00 2.30 12 ASP A CA 17
ATOM 8037 C C . ASP A 1 12 ? 15.028 3.035 1.708 1.00 5.40 12 ASP A C 17
ATOM 8038 O O . ASP A 1 12 ? 16.133 3.578 1.724 1.00 65.03 12 ASP A O 17
ATOM 8047 N N . ARG A 1 13 ? 14.151 3.151 2.700 1.00 43.03 13 ARG A N 17
ATOM 8048 C CA . ARG A 1 13 ? 14.443 3.941 3.890 1.00 42.13 13 ARG A CA 17
ATOM 8049 C C . ARG A 1 13 ? 14.008 3.203 5.152 1.00 4.05 13 ARG A C 17
ATOM 8050 O O . ARG A 1 13 ? 13.175 2.297 5.116 1.00 43.31 13 ARG A O 17
ATOM 8071 N N . PRO A 1 14 ? 14.585 3.598 6.297 1.00 24.32 14 PRO A N 17
ATOM 8072 C CA . PRO A 1 14 ? 14.273 2.987 7.593 1.00 61.13 14 PRO A CA 17
ATOM 8073 C C . PRO A 1 14 ? 12.866 3.328 8.070 1.00 13.02 14 PRO A C 17
ATOM 8074 O O . PRO A 1 14 ? 12.604 4.446 8.512 1.00 34.35 14 PRO A O 17
ATOM 8085 N N . GLY A 1 15 ? 11.963 2.357 7.978 1.00 35.50 15 GLY A N 17
ATOM 8086 C CA . GLY A 1 15 ? 10.593 2.574 8.405 1.00 53.21 15 GLY A CA 17
ATOM 8087 C C . GLY A 1 15 ? 9.620 2.595 7.243 1.00 53.22 15 GLY A C 17
ATOM 8088 O O . GLY A 1 15 ? 8.405 2.618 7.441 1.00 15.23 15 GLY A O 17
ATOM 8092 N N . HIS A 1 16 ? 10.154 2.589 6.026 1.00 72.15 16 HIS A N 17
ATOM 8093 C CA . HIS A 1 16 ? 9.324 2.608 4.826 1.00 13.53 16 HIS A CA 17
ATOM 8094 C C . HIS A 1 16 ? 10.092 2.068 3.625 1.00 64.35 16 HIS A C 17
ATOM 8095 O O . HIS A 1 16 ? 10.671 2.831 2.851 1.00 10.10 16 HIS A O 17
ATOM 8109 N N . ARG A 1 17 ? 10.095 0.747 3.475 1.00 54.20 17 ARG A N 17
ATOM 8110 C CA . ARG A 1 17 ? 10.794 0.105 2.369 1.00 71.32 17 ARG A CA 17
ATOM 8111 C C . ARG A 1 17 ? 9.841 -0.169 1.209 1.00 41.02 17 ARG A C 17
ATOM 8112 O O . ARG A 1 17 ? 8.621 -0.159 1.377 1.00 41.11 17 ARG A O 17
ATOM 8133 N N . THR A 1 18 ? 10.406 -0.413 0.030 1.00 20.24 18 THR A N 17
ATOM 8134 C CA . THR A 1 18 ? 9.608 -0.688 -1.158 1.00 11.23 18 THR A CA 17
ATOM 8135 C C . THR A 1 18 ? 9.430 -2.187 -1.366 1.00 61.32 18 THR A C 17
ATOM 8136 O O . THR A 1 18 ? 9.160 -2.642 -2.478 1.00 73.30 18 THR A O 17
ATOM 8147 N N . CYS A 1 19 ? 9.583 -2.952 -0.290 1.00 51.30 19 CYS A N 17
ATOM 8148 C CA . CYS A 1 19 ? 9.439 -4.401 -0.354 1.00 61.13 19 CYS A CA 17
ATOM 8149 C C . CYS A 1 19 ? 8.223 -4.863 0.444 1.00 42.12 19 CYS A C 17
ATOM 8150 O O . CYS A 1 19 ? 7.851 -4.246 1.443 1.00 42.05 19 CYS A O 17
ATOM 8157 N N . CYS A 1 20 ? 7.608 -5.952 -0.003 1.00 71.54 20 CYS A N 17
ATOM 8158 C CA . CYS A 1 20 ? 6.434 -6.498 0.667 1.00 22.33 20 CYS A CA 17
ATOM 8159 C C . CYS A 1 20 ? 6.836 -7.293 1.906 1.00 23.42 20 CYS A C 17
ATOM 8160 O O . CYS A 1 20 ? 7.999 -7.285 2.311 1.00 2.22 20 CYS A O 17
ATOM 8167 N N . ILE A 1 21 ? 5.867 -7.979 2.502 1.00 20.25 21 ILE A N 17
ATOM 8168 C CA . ILE A 1 21 ? 6.120 -8.780 3.694 1.00 61.34 21 ILE A CA 17
ATOM 8169 C C . ILE A 1 21 ? 7.066 -9.937 3.388 1.00 51.34 21 ILE A C 17
ATOM 8170 O O . ILE A 1 21 ? 7.030 -10.510 2.300 1.00 65.31 21 ILE A O 17
ATOM 8186 N N . GLY A 1 22 ? 7.911 -10.275 4.357 1.00 60.33 22 GLY A N 17
ATOM 8187 C CA . GLY A 1 22 ? 8.854 -11.363 4.172 1.00 33.23 22 GLY A CA 17
ATOM 8188 C C . GLY A 1 22 ? 9.890 -11.058 3.109 1.00 71.42 22 GLY A C 17
ATOM 8189 O O . GLY A 1 22 ? 10.347 -11.957 2.401 1.00 52.11 22 GLY A O 17
ATOM 8193 N N . LEU A 1 23 ? 10.261 -9.788 2.994 1.00 62.22 23 LEU A N 17
ATOM 8194 C CA . LEU A 1 23 ? 11.249 -9.366 2.007 1.00 25.21 23 LEU A CA 17
ATOM 8195 C C . LEU A 1 23 ? 12.280 -8.432 2.634 1.00 61.54 23 LEU A C 17
ATOM 8196 O O . LEU A 1 23 ? 12.102 -7.960 3.756 1.00 74.02 23 LEU A O 17
ATOM 8212 N N . GLN A 1 24 ? 13.357 -8.170 1.900 1.00 54.24 24 GLN A N 17
ATOM 8213 C CA . GLN A 1 24 ? 14.415 -7.291 2.383 1.00 13.04 24 GLN A CA 17
ATOM 8214 C C . GLN A 1 24 ? 15.114 -6.591 1.223 1.00 62.11 24 GLN A C 17
ATOM 8215 O O . GLN A 1 24 ? 15.259 -7.157 0.139 1.00 23.41 24 GLN A O 17
ATOM 8229 N N . CYS A 1 25 ? 15.546 -5.356 1.457 1.00 71.42 25 CYS A N 17
ATOM 8230 C CA . CYS A 1 25 ? 16.230 -4.578 0.431 1.00 12.23 25 CYS A CA 17
ATOM 8231 C C . CYS A 1 25 ? 17.741 -4.606 0.644 1.00 34.00 25 CYS A C 17
ATOM 8232 O O . CYS A 1 25 ? 18.252 -4.048 1.615 1.00 35.33 25 CYS A O 17
ATOM 8239 N N . ARG A 1 26 ? 18.449 -5.259 -0.271 1.00 62.21 26 ARG A N 17
ATOM 8240 C CA . ARG A 1 26 ? 19.901 -5.361 -0.184 1.00 31.23 26 ARG A CA 17
ATOM 8241 C C . ARG A 1 26 ? 20.526 -5.426 -1.574 1.00 61.11 26 ARG A C 17
ATOM 8242 O O . ARG A 1 26 ? 19.928 -5.957 -2.510 1.00 64.14 26 ARG A O 17
ATOM 8263 N N . TYR A 1 27 ? 21.731 -4.882 -1.701 1.00 63.20 27 TYR A N 17
ATOM 8264 C CA . TYR A 1 27 ? 22.436 -4.876 -2.977 1.00 43.43 27 TYR A CA 17
ATOM 8265 C C . TYR A 1 27 ? 21.673 -4.061 -4.017 1.00 40.30 27 TYR A C 17
ATOM 8266 O O . TYR A 1 27 ? 21.657 -4.401 -5.199 1.00 52.43 27 TYR A O 17
ATOM 8284 N N . GLY A 1 28 ? 21.041 -2.981 -3.566 1.00 62.11 28 GLY A N 17
ATOM 8285 C CA . GLY A 1 28 ? 20.285 -2.133 -4.469 1.00 32.12 28 GLY A CA 17
ATOM 8286 C C . GLY A 1 28 ? 19.086 -2.844 -5.064 1.00 70.34 28 GLY A C 17
ATOM 8287 O O . GLY A 1 28 ? 18.475 -2.358 -6.016 1.00 43.43 28 GLY A O 17
ATOM 8291 N N . LYS A 1 29 ? 18.748 -4.001 -4.505 1.00 11.14 29 LYS A N 17
ATOM 8292 C CA . LYS A 1 29 ? 17.615 -4.782 -4.986 1.00 14.03 29 LYS A CA 17
ATOM 8293 C C . LYS A 1 29 ? 16.886 -5.454 -3.826 1.00 55.34 29 LYS A C 17
ATOM 8294 O O . LYS A 1 29 ? 17.389 -5.495 -2.703 1.00 62.35 29 LYS A O 17
ATOM 8313 N N . CYS A 1 30 ? 15.698 -5.980 -4.106 1.00 12.12 30 CYS A N 17
ATOM 8314 C CA . CYS A 1 30 ? 14.899 -6.651 -3.087 1.00 64.01 30 CYS A CA 17
ATOM 8315 C C . CYS A 1 30 ? 15.087 -8.164 -3.158 1.00 41.22 30 CYS A C 17
ATOM 8316 O O . CYS A 1 30 ? 15.279 -8.727 -4.237 1.00 2.22 30 CYS A O 17
ATOM 8323 N N . LEU A 1 31 ? 15.030 -8.816 -2.002 1.00 60.24 31 LEU A N 17
ATOM 8324 C CA . LEU A 1 31 ? 15.193 -10.264 -1.932 1.00 62.13 31 LEU A CA 17
ATOM 8325 C C . LEU A 1 31 ? 14.389 -10.847 -0.775 1.00 32.41 31 LEU A C 17
ATOM 8326 O O . LEU A 1 31 ? 13.789 -10.113 0.011 1.00 65.03 31 LEU A O 17
ATOM 8342 N N . VAL A 1 32 ? 14.382 -12.173 -0.675 1.00 12.25 32 VAL A N 17
ATOM 8343 C CA . VAL A 1 32 ? 13.654 -12.855 0.389 1.00 61.11 32 VAL A CA 17
ATOM 8344 C C . VAL A 1 32 ? 14.353 -12.681 1.733 1.00 50.45 32 VAL A C 17
ATOM 8345 O O . VAL A 1 32 ? 15.484 -13.130 1.919 1.00 72.15 32 VAL A O 17
ATOM 8358 N N . ARG A 1 33 ? 13.672 -12.025 2.667 1.00 71.22 33 ARG A N 17
ATOM 8359 C CA . ARG A 1 33 ? 14.228 -11.790 3.994 1.00 34.40 33 ARG A CA 17
ATOM 8360 C C . ARG A 1 33 ? 14.453 -13.108 4.730 1.00 51.01 33 ARG A C 17
ATOM 8361 O O . ARG A 1 33 ? 13.953 -14.154 4.317 1.00 73.31 33 ARG A O 17
ATOM 8382 N N . ASP A 1 1 ? 1.140 -0.459 -0.283 1.00 60.04 1 ASP A N 18
ATOM 8383 C CA . ASP A 1 1 ? 2.021 -0.068 -1.377 1.00 44.43 1 ASP A CA 18
ATOM 8384 C C . ASP A 1 1 ? 3.407 -0.683 -1.206 1.00 74.40 1 ASP A C 18
ATOM 8385 O O . ASP A 1 1 ? 4.319 -0.048 -0.676 1.00 71.33 1 ASP A O 18
ATOM 8394 N N . CYS A 1 2 ? 3.557 -1.924 -1.657 1.00 34.32 2 CYS A N 18
ATOM 8395 C CA . CYS A 1 2 ? 4.829 -2.628 -1.553 1.00 3.34 2 CYS A CA 18
ATOM 8396 C C . CYS A 1 2 ? 5.282 -3.139 -2.917 1.00 52.44 2 CYS A C 18
ATOM 8397 O O . CYS A 1 2 ? 4.497 -3.193 -3.863 1.00 72.21 2 CYS A O 18
ATOM 8404 N N . GLY A 1 3 ? 6.554 -3.513 -3.011 1.00 44.42 3 GLY A N 18
ATOM 8405 C CA . GLY A 1 3 ? 7.090 -4.014 -4.263 1.00 73.33 3 GLY A CA 18
ATOM 8406 C C . GLY A 1 3 ? 7.118 -5.529 -4.316 1.00 41.02 3 GLY A C 18
ATOM 8407 O O . GLY A 1 3 ? 6.553 -6.198 -3.450 1.00 65.45 3 GLY A O 18
ATOM 8411 N N . HIS A 1 4 ? 7.776 -6.072 -5.336 1.00 11.22 4 HIS A N 18
ATOM 8412 C CA . HIS A 1 4 ? 7.875 -7.518 -5.499 1.00 14.10 4 HIS A CA 18
ATOM 8413 C C . HIS A 1 4 ? 9.102 -8.064 -4.776 1.00 44.31 4 HIS A C 18
ATOM 8414 O O . HIS A 1 4 ? 9.812 -7.325 -4.091 1.00 70.35 4 HIS A O 18
ATOM 8428 N N . LEU A 1 5 ? 9.347 -9.360 -4.932 1.00 32.02 5 LEU A N 18
ATOM 8429 C CA . LEU A 1 5 ? 10.489 -10.005 -4.293 1.00 72.43 5 LEU A CA 18
ATOM 8430 C C . LEU A 1 5 ? 11.795 -9.585 -4.960 1.00 73.21 5 LEU A C 18
ATOM 8431 O O . LEU A 1 5 ? 12.718 -9.110 -4.297 1.00 74.24 5 LEU A O 18
ATOM 8447 N N . HIS A 1 6 ? 11.865 -9.761 -6.276 1.00 32.32 6 HIS A N 18
ATOM 8448 C CA . HIS A 1 6 ? 13.057 -9.398 -7.033 1.00 41.43 6 HIS A CA 18
ATOM 8449 C C . HIS A 1 6 ? 12.913 -8.004 -7.636 1.00 43.54 6 HIS A C 18
ATOM 8450 O O . HIS A 1 6 ? 13.568 -7.674 -8.626 1.00 31.13 6 HIS A O 18
ATOM 8464 N N . ASP A 1 7 ? 12.053 -7.190 -7.035 1.00 13.12 7 ASP A N 18
ATOM 8465 C CA . ASP A 1 7 ? 11.823 -5.831 -7.512 1.00 61.33 7 ASP A CA 18
ATOM 8466 C C . ASP A 1 7 ? 12.848 -4.867 -6.922 1.00 72.52 7 ASP A C 18
ATOM 8467 O O . ASP A 1 7 ? 13.415 -5.103 -5.855 1.00 42.22 7 ASP A O 18
ATOM 8476 N N . PRO A 1 8 ? 13.092 -3.756 -7.632 1.00 5.11 8 PRO A N 18
ATOM 8477 C CA . PRO A 1 8 ? 14.050 -2.734 -7.198 1.00 22.50 8 PRO A CA 18
ATOM 8478 C C . PRO A 1 8 ? 13.562 -1.964 -5.976 1.00 24.44 8 PRO A C 18
ATOM 8479 O O . PRO A 1 8 ? 12.370 -1.960 -5.667 1.00 3.10 8 PRO A O 18
ATOM 8490 N N . CYS A 1 9 ? 14.491 -1.313 -5.283 1.00 32.20 9 CYS A N 18
ATOM 8491 C CA . CYS A 1 9 ? 14.156 -0.539 -4.094 1.00 31.12 9 CYS A CA 18
ATOM 8492 C C . CYS A 1 9 ? 15.075 0.671 -3.956 1.00 23.02 9 CYS A C 18
ATOM 8493 O O . CYS A 1 9 ? 15.869 0.775 -3.021 1.00 3.33 9 CYS A O 18
ATOM 8500 N N . PRO A 1 10 ? 14.966 1.608 -4.909 1.00 44.40 10 PRO A N 18
ATOM 8501 C CA . PRO A 1 10 ? 15.779 2.828 -4.916 1.00 11.41 10 PRO A CA 18
ATOM 8502 C C . PRO A 1 10 ? 15.396 3.786 -3.793 1.00 1.31 10 PRO A C 18
ATOM 8503 O O . PRO A 1 10 ? 16.243 4.500 -3.258 1.00 40.40 10 PRO A O 18
ATOM 8514 N N . ASN A 1 11 ? 14.115 3.795 -3.440 1.00 53.31 11 ASN A N 18
ATOM 8515 C CA . ASN A 1 11 ? 13.620 4.666 -2.380 1.00 10.10 11 ASN A CA 18
ATOM 8516 C C . ASN A 1 11 ? 13.570 3.926 -1.047 1.00 22.22 11 ASN A C 18
ATOM 8517 O O . ASN A 1 11 ? 12.719 4.204 -0.202 1.00 4.42 11 ASN A O 18
ATOM 8528 N N . ASP A 1 12 ? 14.488 2.983 -0.866 1.00 32.52 12 ASP A N 18
ATOM 8529 C CA . ASP A 1 12 ? 14.550 2.203 0.365 1.00 64.20 12 ASP A CA 18
ATOM 8530 C C . ASP A 1 12 ? 14.984 3.075 1.539 1.00 22.22 12 ASP A C 18
ATOM 8531 O O . ASP A 1 12 ? 16.088 3.621 1.545 1.00 34.32 12 ASP A O 18
ATOM 8540 N N . ARG A 1 13 ? 14.108 3.202 2.531 1.00 63.33 13 ARG A N 18
ATOM 8541 C CA . ARG A 1 13 ? 14.400 4.009 3.709 1.00 50.20 13 ARG A CA 18
ATOM 8542 C C . ARG A 1 13 ? 13.961 3.291 4.982 1.00 5.41 13 ARG A C 18
ATOM 8543 O O . ARG A 1 13 ? 13.127 2.387 4.958 1.00 72.31 13 ARG A O 18
ATOM 8564 N N . PRO A 1 14 ? 14.537 3.703 6.122 1.00 60.43 14 PRO A N 18
ATOM 8565 C CA . PRO A 1 14 ? 14.221 3.112 7.426 1.00 41.41 14 PRO A CA 18
ATOM 8566 C C . PRO A 1 14 ? 12.813 3.463 7.895 1.00 4.43 14 PRO A C 18
ATOM 8567 O O . PRO A 1 14 ? 12.552 4.589 8.318 1.00 21.32 14 PRO A O 18
ATOM 8578 N N . GLY A 1 15 ? 11.909 2.492 7.818 1.00 21.42 15 GLY A N 18
ATOM 8579 C CA . GLY A 1 15 ? 10.539 2.718 8.239 1.00 11.22 15 GLY A CA 18
ATOM 8580 C C . GLY A 1 15 ? 9.568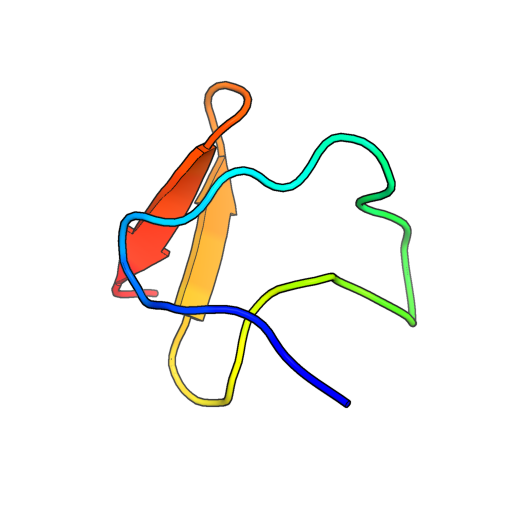 2.720 7.075 1.00 13.34 15 GLY A C 18
ATOM 8581 O O . GLY A 1 15 ? 8.352 2.746 7.272 1.00 62.53 15 GLY A O 18
ATOM 8585 N N . HIS A 1 16 ? 10.104 2.695 5.859 1.00 14.52 16 HIS A N 18
ATOM 8586 C CA . HIS A 1 16 ? 9.275 2.696 4.659 1.00 63.34 16 HIS A CA 18
ATOM 8587 C C . HIS A 1 16 ? 10.046 2.137 3.467 1.00 62.54 16 HIS A C 18
ATOM 8588 O O . HIS A 1 16 ? 10.626 2.888 2.682 1.00 34.11 16 HIS A O 18
ATOM 8602 N N . ARG A 1 17 ? 10.049 0.814 3.338 1.00 62.22 17 ARG A N 18
ATOM 8603 C CA . ARG A 1 17 ? 10.751 0.154 2.243 1.00 55.41 17 ARG A CA 18
ATOM 8604 C C . ARG A 1 17 ? 9.799 -0.141 1.087 1.00 11.03 17 ARG A C 18
ATOM 8605 O O . ARG A 1 17 ? 8.579 -0.137 1.256 1.00 11.20 17 ARG A O 18
ATOM 8626 N N . THR A 1 18 ? 10.365 -0.397 -0.088 1.00 52.12 18 THR A N 18
ATOM 8627 C CA . THR A 1 18 ? 9.568 -0.692 -1.272 1.00 32.40 18 THR A CA 18
ATOM 8628 C C . THR A 1 18 ? 9.400 -2.196 -1.461 1.00 2.23 18 THR A C 18
ATOM 8629 O O . THR A 1 18 ? 9.132 -2.667 -2.566 1.00 65.14 18 THR A O 18
ATOM 8640 N N . CYS A 1 19 ? 9.559 -2.945 -0.375 1.00 13.03 19 CYS A N 18
ATOM 8641 C CA . CYS A 1 19 ? 9.425 -4.396 -0.420 1.00 12.01 19 CYS A CA 18
ATOM 8642 C C . CYS A 1 19 ? 8.213 -4.856 0.385 1.00 12.34 19 CYS A C 18
ATOM 8643 O O . CYS A 1 19 ? 7.841 -4.231 1.379 1.00 33.34 19 CYS A O 18
ATOM 8650 N N . CYS A 1 20 ? 7.601 -5.952 -0.051 1.00 0.25 20 CYS A N 18
ATOM 8651 C CA . CYS A 1 20 ? 6.431 -6.496 0.628 1.00 23.41 20 CYS A CA 18
ATOM 8652 C C . CYS A 1 20 ? 6.839 -7.273 1.877 1.00 43.22 20 CYS A C 18
ATOM 8653 O O . CYS A 1 20 ? 8.001 -7.246 2.285 1.00 72.03 20 CYS A O 18
ATOM 8660 N N . ILE A 1 21 ? 5.876 -7.963 2.478 1.00 24.22 21 ILE A N 18
ATOM 8661 C CA . ILE A 1 21 ? 6.136 -8.748 3.679 1.00 54.11 21 ILE A CA 18
ATOM 8662 C C . ILE A 1 21 ? 7.090 -9.901 3.387 1.00 51.12 21 ILE A C 18
ATOM 8663 O O . ILE A 1 21 ? 7.065 -10.482 2.303 1.00 74.12 21 ILE A O 18
ATOM 8679 N N . GLY A 1 22 ? 7.931 -10.228 4.363 1.00 31.04 22 GLY A N 18
ATOM 8680 C CA . GLY A 1 22 ? 8.881 -11.312 4.192 1.00 11.44 22 GLY A CA 18
ATOM 8681 C C . GLY A 1 22 ? 9.915 -11.013 3.125 1.00 2.13 22 GLY A C 18
ATOM 8682 O O . GLY A 1 22 ? 10.382 -11.917 2.431 1.00 35.53 22 GLY A O 18
ATOM 8686 N N . LEU A 1 23 ? 10.274 -9.741 2.991 1.00 3.05 23 LEU A N 18
ATOM 8687 C CA . LEU A 1 23 ? 11.259 -9.324 1.999 1.00 24.44 23 LEU A CA 18
ATOM 8688 C C . LEU A 1 23 ? 12.286 -8.379 2.615 1.00 23.41 23 LEU A C 18
ATOM 8689 O O . LEU A 1 23 ? 12.104 -7.892 3.731 1.00 63.35 23 LEU A O 18
ATOM 8705 N N . GLN A 1 24 ? 13.363 -8.124 1.880 1.00 44.23 24 GLN A N 18
ATOM 8706 C CA . GLN A 1 24 ? 14.418 -7.236 2.354 1.00 42.44 24 GLN A CA 18
ATOM 8707 C C . GLN A 1 24 ? 15.119 -6.550 1.185 1.00 33.30 24 GLN A C 18
ATOM 8708 O O . GLN A 1 24 ? 15.270 -7.132 0.110 1.00 21.24 24 GLN A O 18
ATOM 8722 N N . CYS A 1 25 ? 15.544 -5.310 1.402 1.00 62.24 25 CYS A N 18
ATOM 8723 C CA . CYS A 1 25 ? 16.228 -4.544 0.367 1.00 61.12 25 CYS A CA 18
ATOM 8724 C C . CYS A 1 25 ? 17.739 -4.570 0.580 1.00 11.20 25 CYS A C 18
ATOM 8725 O O . CYS A 1 25 ? 18.250 -4.001 1.545 1.00 52.53 25 CYS A O 18
ATOM 8732 N N . ARG A 1 26 ? 18.448 -5.234 -0.327 1.00 53.22 26 ARG A N 18
ATOM 8733 C CA . ARG A 1 26 ? 19.899 -5.335 -0.238 1.00 44.33 26 ARG A CA 18
ATOM 8734 C C . ARG A 1 26 ? 20.525 -5.414 -1.628 1.00 31.21 26 ARG A C 18
ATOM 8735 O O . ARG A 1 26 ? 19.929 -5.958 -2.558 1.00 21.42 26 ARG A O 18
ATOM 8756 N N . TYR A 1 27 ? 21.728 -4.868 -1.761 1.00 42.43 27 TYR A N 18
ATOM 8757 C CA . TYR A 1 27 ? 22.433 -4.874 -3.038 1.00 2.25 27 TYR A CA 18
ATOM 8758 C C . TYR A 1 27 ? 21.667 -4.074 -4.087 1.00 61.20 27 TYR A C 18
ATOM 8759 O O . TYR A 1 27 ? 21.652 -4.428 -5.265 1.00 62.31 27 TYR A O 18
ATOM 8777 N N . GLY A 1 28 ? 21.031 -2.992 -3.649 1.00 44.51 28 GLY A N 18
ATOM 8778 C CA . GLY A 1 28 ? 20.272 -2.157 -4.562 1.00 21.11 28 GLY A CA 18
ATOM 8779 C C . GLY A 1 28 ? 19.076 -2.880 -5.149 1.00 51.31 28 GLY A C 18
ATOM 8780 O O . GLY A 1 28 ? 18.464 -2.407 -6.107 1.00 61.13 28 GLY A O 18
ATOM 8784 N N . LYS A 1 29 ? 18.741 -4.030 -4.575 1.00 24.31 29 LYS A N 18
ATOM 8785 C CA . LYS A 1 29 ? 17.611 -4.821 -5.047 1.00 31.14 29 LYS A CA 18
ATOM 8786 C C . LYS A 1 29 ? 16.883 -5.480 -3.879 1.00 52.23 29 LYS A C 18
ATOM 8787 O O . LYS A 1 29 ? 17.388 -5.510 -2.757 1.00 21.13 29 LYS A O 18
ATOM 8806 N N . CYS A 1 30 ? 15.694 -6.008 -4.151 1.00 40.53 30 CYS A N 18
ATOM 8807 C CA . CYS A 1 30 ? 14.897 -6.667 -3.124 1.00 55.14 30 CYS A CA 18
ATOM 8808 C C . CYS A 1 30 ? 15.088 -8.180 -3.175 1.00 61.00 30 CYS A C 18
ATOM 8809 O O . CYS A 1 30 ? 15.281 -8.757 -4.246 1.00 74.21 30 CYS A O 18
ATOM 8816 N N . LEU A 1 31 ? 15.034 -8.817 -2.010 1.00 52.34 31 LEU A N 18
ATOM 8817 C CA . LEU A 1 31 ? 15.201 -10.263 -1.921 1.00 32.23 31 LEU A CA 18
ATOM 8818 C C . LEU A 1 31 ? 14.396 -10.833 -0.757 1.00 60.11 31 LEU A C 18
ATOM 8819 O O . LEU A 1 31 ? 13.789 -10.090 0.014 1.00 32.34 31 LEU A O 18
ATOM 8835 N N . VAL A 1 32 ? 14.397 -12.157 -0.635 1.00 45.13 32 VAL A N 18
ATOM 8836 C CA . VAL A 1 32 ? 13.670 -12.827 0.436 1.00 4.23 32 VAL A CA 18
ATOM 8837 C C . VAL A 1 32 ? 14.366 -12.630 1.779 1.00 71.54 32 VAL A C 18
ATOM 8838 O O . VAL A 1 32 ? 15.498 -13.073 1.973 1.00 21.02 32 VAL A O 18
ATOM 8851 N N . ARG A 1 33 ? 13.681 -11.964 2.702 1.00 35.41 33 ARG A N 18
ATOM 8852 C CA . ARG A 1 33 ? 14.233 -11.709 4.027 1.00 53.41 33 ARG A CA 18
ATOM 8853 C C . ARG A 1 33 ? 14.660 -13.010 4.698 1.00 22.34 33 ARG A C 18
ATOM 8854 O O . ARG A 1 33 ? 15.839 -13.210 4.994 1.00 54.13 33 ARG A O 18
ATOM 8875 N N . ASP A 1 1 ? 1.472 -0.037 -2.826 1.00 43.41 1 ASP A N 19
ATOM 8876 C CA . ASP A 1 1 ? 1.808 -0.134 -1.410 1.00 45.44 1 ASP A CA 19
ATOM 8877 C C . ASP A 1 1 ? 3.250 -0.598 -1.225 1.00 35.43 1 ASP A C 19
ATOM 8878 O O . ASP A 1 1 ? 4.059 0.089 -0.602 1.00 25.01 1 ASP A O 19
ATOM 8887 N N . CYS A 1 2 ? 3.563 -1.770 -1.768 1.00 53.21 2 CYS A N 19
ATOM 8888 C CA . CYS A 1 2 ? 4.905 -2.328 -1.662 1.00 21.33 2 CYS A CA 19
ATOM 8889 C C . CYS A 1 2 ? 5.369 -2.889 -3.003 1.00 33.30 2 CYS A C 19
ATOM 8890 O O . CYS A 1 2 ? 4.586 -2.999 -3.946 1.00 2.11 2 CYS A O 19
ATOM 8897 N N . GLY A 1 3 ? 6.648 -3.243 -3.080 1.00 21.52 3 GLY A N 19
ATOM 8898 C CA . GLY A 1 3 ? 7.194 -3.789 -4.309 1.00 3.22 3 GLY A CA 19
ATOM 8899 C C . GLY A 1 3 ? 7.177 -5.304 -4.328 1.00 62.45 3 GLY A C 19
ATOM 8900 O O . GLY A 1 3 ? 6.591 -5.937 -3.450 1.00 74.51 3 GLY A O 19
ATOM 8904 N N . HIS A 1 4 ? 7.821 -5.889 -5.334 1.00 11.11 4 HIS A N 19
ATOM 8905 C CA . HIS A 1 4 ? 7.876 -7.341 -5.465 1.00 45.42 4 HIS A CA 19
ATOM 8906 C C . HIS A 1 4 ? 9.080 -7.908 -4.719 1.00 45.22 4 HIS A C 19
ATOM 8907 O O . HIS A 1 4 ? 9.779 -7.186 -4.006 1.00 53.11 4 HIS A O 19
ATOM 8921 N N . LEU A 1 5 ? 9.317 -9.204 -4.888 1.00 25.04 5 LEU A N 19
ATOM 8922 C CA . LEU A 1 5 ? 10.437 -9.869 -4.230 1.00 10.14 5 LEU A CA 19
ATOM 8923 C C . LEU A 1 5 ? 11.762 -9.465 -4.868 1.00 51.33 5 LEU A C 19
ATOM 8924 O O . LEU A 1 5 ? 12.665 -8.972 -4.191 1.00 52.01 5 LEU A O 19
ATOM 8940 N N . HIS A 1 6 ? 11.871 -9.674 -6.176 1.00 72.54 6 HIS A N 19
ATOM 8941 C CA . HIS A 1 6 ? 13.085 -9.329 -6.908 1.00 32.35 6 HIS A CA 19
ATOM 8942 C C . HIS A 1 6 ? 12.963 -7.947 -7.541 1.00 54.15 6 HIS A C 19
ATOM 8943 O O . HIS A 1 6 ? 13.642 -7.640 -8.521 1.00 61.43 6 HIS A O 19
ATOM 8957 N N . ASP A 1 7 ? 12.092 -7.117 -6.977 1.00 24.25 7 ASP A N 19
ATOM 8958 C CA . ASP A 1 7 ? 11.881 -5.767 -7.486 1.00 64.32 7 ASP A CA 19
ATOM 8959 C C . ASP A 1 7 ? 12.910 -4.801 -6.907 1.00 14.32 7 ASP A C 19
ATOM 8960 O O . ASP A 1 7 ? 13.454 -5.012 -5.823 1.00 43.41 7 ASP A O 19
ATOM 8969 N N . PRO A 1 8 ? 13.183 -3.715 -7.645 1.00 43.11 8 PRO A N 19
ATOM 8970 C CA . PRO A 1 8 ? 14.148 -2.694 -7.225 1.00 21.53 8 PRO A CA 19
ATOM 8971 C C . PRO A 1 8 ? 13.650 -1.881 -6.035 1.00 41.32 8 PRO A C 19
ATOM 8972 O O . PRO A 1 8 ? 12.446 -1.779 -5.800 1.00 74.11 8 PRO A O 19
ATOM 8983 N N . CYS A 1 9 ? 14.584 -1.302 -5.288 1.00 12.04 9 CYS A N 19
ATOM 8984 C CA . CYS A 1 9 ? 14.240 -0.497 -4.122 1.00 2.31 9 CYS A CA 19
ATOM 8985 C C . CYS A 1 9 ? 15.188 0.691 -3.983 1.00 50.30 9 CYS A C 19
ATOM 8986 O O . CYS A 1 9 ? 15.961 0.792 -3.030 1.00 43.33 9 CYS A O 19
ATOM 8993 N N . PRO A 1 10 ? 15.128 1.613 -4.956 1.00 14.05 10 PRO A N 19
ATOM 8994 C CA . PRO A 1 10 ? 15.973 2.811 -4.964 1.00 75.03 10 PRO A CA 19
ATOM 8995 C C . PRO A 1 10 ? 15.588 3.800 -3.869 1.00 20.52 10 PRO A C 19
ATOM 8996 O O . PRO A 1 10 ? 16.439 4.509 -3.333 1.00 72.52 10 PRO A O 19
ATOM 9007 N N . ASN A 1 11 ? 14.301 3.841 -3.540 1.00 72.43 11 ASN A N 19
ATOM 9008 C CA . ASN A 1 11 ? 13.804 4.743 -2.508 1.00 12.00 11 ASN A CA 19
ATOM 9009 C C . ASN A 1 11 ? 13.724 4.035 -1.159 1.00 31.10 11 ASN A C 19
ATOM 9010 O O . ASN A 1 11 ? 12.865 4.345 -0.334 1.00 33.24 11 ASN A O 19
ATOM 9021 N N . ASP A 1 12 ? 14.625 3.083 -0.942 1.00 44.53 12 ASP A N 19
ATOM 9022 C CA . ASP A 1 12 ? 14.659 2.332 0.307 1.00 33.01 12 ASP A CA 19
ATOM 9023 C C . ASP A 1 12 ? 15.100 3.222 1.465 1.00 71.11 12 ASP A C 19
ATOM 9024 O O . ASP A 1 12 ? 16.215 3.743 1.470 1.00 43.11 12 ASP A O 19
ATOM 9033 N N . ARG A 1 13 ? 14.217 3.392 2.444 1.00 61.14 13 ARG A N 19
ATOM 9034 C CA . ARG A 1 13 ? 14.515 4.221 3.606 1.00 73.35 13 ARG A CA 19
ATOM 9035 C C . ARG A 1 13 ? 14.128 3.506 4.897 1.00 72.42 13 ARG A C 19
ATOM 9036 O O . ARG A 1 13 ? 13.316 2.580 4.903 1.00 23.34 13 ARG A O 19
ATOM 9057 N N . PRO A 1 14 ? 14.722 3.944 6.017 1.00 73.51 14 PRO A N 19
ATOM 9058 C CA . PRO A 1 14 ? 14.455 3.360 7.335 1.00 72.53 14 PRO A CA 19
ATOM 9059 C C . PRO A 1 14 ? 13.051 3.679 7.837 1.00 1.50 14 PRO A C 19
ATOM 9060 O O . PRO A 1 14 ? 12.775 4.799 8.266 1.00 52.04 14 PRO A O 19
ATOM 9071 N N . GLY A 1 15 ? 12.167 2.688 7.782 1.00 61.35 15 GLY A N 19
ATOM 9072 C CA . GLY A 1 15 ? 10.802 2.884 8.235 1.00 44.24 15 GLY A CA 19
ATOM 9073 C C . GLY A 1 15 ? 9.805 2.867 7.094 1.00 54.44 15 GLY A C 19
ATOM 9074 O O . GLY A 1 15 ? 8.594 2.885 7.318 1.00 51.33 15 GLY A O 19
ATOM 9078 N N . HIS A 1 16 ? 10.313 2.835 5.866 1.00 74.43 16 HIS A N 19
ATOM 9079 C CA . HIS A 1 16 ? 9.457 2.817 4.685 1.00 71.34 16 HIS A CA 19
ATOM 9080 C C . HIS A 1 16 ? 10.205 2.252 3.481 1.00 75.35 16 HIS A C 19
ATOM 9081 O O . HIS A 1 16 ? 10.760 3.000 2.676 1.00 24.31 16 HIS A O 19
ATOM 9095 N N . ARG A 1 17 ? 10.214 0.928 3.364 1.00 23.11 17 ARG A N 19
ATOM 9096 C CA . ARG A 1 17 ? 10.895 0.263 2.260 1.00 43.14 17 ARG A CA 19
ATOM 9097 C C . ARG A 1 17 ? 9.933 0.004 1.104 1.00 12.51 17 ARG A C 19
ATOM 9098 O O . ARG A 1 17 ? 8.714 0.039 1.277 1.00 71.02 17 ARG A O 19
ATOM 9119 N N . THR A 1 18 ? 10.488 -0.254 -0.076 1.00 24.34 18 THR A N 19
ATOM 9120 C CA . THR A 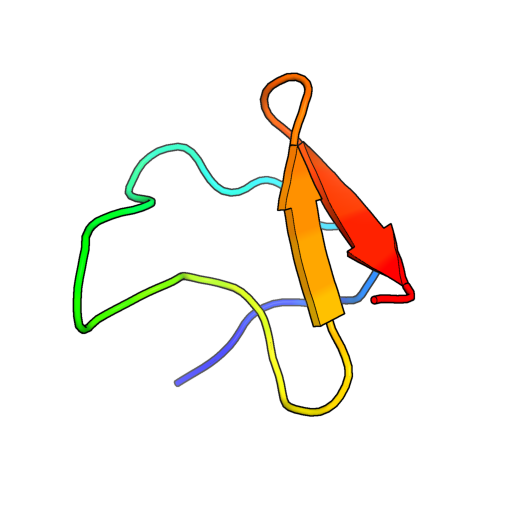1 18 ? 9.680 -0.517 -1.260 1.00 5.02 18 THR A CA 19
ATOM 9121 C C . THR A 1 18 ? 9.479 -2.014 -1.467 1.00 44.34 18 THR A C 19
ATOM 9122 O O . THR A 1 18 ? 9.233 -2.468 -2.585 1.00 22.41 18 THR A O 19
ATOM 9133 N N . CYS A 1 19 ? 9.585 -2.776 -0.384 1.00 41.01 19 CYS A N 19
ATOM 9134 C CA . CYS A 1 19 ? 9.415 -4.222 -0.447 1.00 34.53 19 CYS A CA 19
ATOM 9135 C C . CYS A 1 19 ? 8.164 -4.656 0.312 1.00 74.10 19 CYS A C 19
ATOM 9136 O O . CYS A 1 19 ? 7.746 -4.003 1.269 1.00 44.33 19 CYS A O 19
ATOM 9143 N N . CYS A 1 20 ? 7.569 -5.763 -0.122 1.00 4.34 20 CYS A N 19
ATOM 9144 C CA . CYS A 1 20 ? 6.366 -6.285 0.515 1.00 43.01 20 CYS A CA 19
ATOM 9145 C C . CYS A 1 20 ? 6.716 -7.081 1.769 1.00 42.00 20 CYS A C 19
ATOM 9146 O O . CYS A 1 20 ? 7.887 -7.214 2.125 1.00 4.03 20 CYS A O 19
ATOM 9153 N N . ILE A 1 21 ? 5.693 -7.608 2.433 1.00 1.11 21 ILE A N 19
ATOM 9154 C CA . ILE A 1 21 ? 5.892 -8.391 3.646 1.00 64.52 21 ILE A CA 19
ATOM 9155 C C . ILE A 1 21 ? 6.772 -9.607 3.376 1.00 25.33 21 ILE A C 19
ATOM 9156 O O . ILE A 1 21 ? 6.625 -10.280 2.357 1.00 53.01 21 ILE A O 19
ATOM 9172 N N . GLY A 1 22 ? 7.689 -9.885 4.299 1.00 15.44 22 GLY A N 19
ATOM 9173 C CA . GLY A 1 22 ? 8.578 -11.021 4.144 1.00 41.51 22 GLY A CA 19
ATOM 9174 C C . GLY A 1 22 ? 9.645 -10.782 3.094 1.00 71.13 22 GLY A C 19
ATOM 9175 O O . GLY A 1 22 ? 10.033 -11.702 2.372 1.00 53.32 22 GLY A O 19
ATOM 9179 N N . LEU A 1 23 ? 10.120 -9.545 3.006 1.00 50.42 23 LEU A N 19
ATOM 9180 C CA . LEU A 1 23 ? 11.148 -9.187 2.034 1.00 11.14 23 LEU A CA 19
ATOM 9181 C C . LEU A 1 23 ? 12.193 -8.269 2.661 1.00 61.34 23 LEU A C 19
ATOM 9182 O O . LEU A 1 23 ? 12.017 -7.785 3.778 1.00 23.33 23 LEU A O 19
ATOM 9198 N N . GLN A 1 24 ? 13.279 -8.033 1.931 1.00 30.43 24 GLN A N 19
ATOM 9199 C CA . GLN A 1 24 ? 14.351 -7.172 2.415 1.00 24.24 24 GLN A CA 19
ATOM 9200 C C . GLN A 1 24 ? 15.070 -6.493 1.254 1.00 2.04 24 GLN A C 19
ATOM 9201 O O . GLN A 1 24 ? 15.244 -7.083 0.187 1.00 15.33 24 GLN A O 19
ATOM 9215 N N . CYS A 1 25 ? 15.486 -5.249 1.469 1.00 64.41 25 CYS A N 19
ATOM 9216 C CA . CYS A 1 25 ? 16.186 -4.489 0.441 1.00 52.53 25 CYS A CA 19
ATOM 9217 C C . CYS A 1 25 ? 17.693 -4.510 0.679 1.00 50.02 25 CYS A C 19
ATOM 9218 O O . CYS A 1 25 ? 18.187 -3.935 1.649 1.00 33.21 25 CYS A O 19
ATOM 9225 N N . ARG A 1 26 ? 18.418 -5.177 -0.214 1.00 11.45 26 ARG A N 19
ATOM 9226 C CA . ARG A 1 26 ? 19.868 -5.274 -0.100 1.00 62.04 26 ARG A CA 19
ATOM 9227 C C . ARG A 1 26 ? 20.518 -5.344 -1.479 1.00 74.24 26 ARG A C 19
ATOM 9228 O O . ARG A 1 26 ? 19.941 -5.888 -2.422 1.00 13.24 26 ARG A O 19
ATOM 9249 N N . TYR A 1 27 ? 21.720 -4.791 -1.590 1.00 51.51 27 TYR A N 19
ATOM 9250 C CA . TYR A 1 27 ? 22.447 -4.787 -2.854 1.00 75.52 27 TYR A CA 19
ATOM 9251 C C . TYR A 1 27 ? 21.696 -3.984 -3.912 1.00 70.21 27 TYR A C 19
ATOM 9252 O O . TYR A 1 27 ? 21.703 -4.332 -5.092 1.00 55.43 27 TYR A O 19
ATOM 9270 N N . GLY A 1 28 ? 21.049 -2.906 -3.479 1.00 22.21 28 GLY A N 19
ATOM 9271 C CA . GLY A 1 28 ? 20.303 -2.069 -4.400 1.00 11.01 28 GLY A CA 19
ATOM 9272 C C . GLY A 1 28 ? 19.120 -2.792 -5.012 1.00 72.11 28 GLY A C 19
ATOM 9273 O O . GLY A 1 28 ? 18.528 -2.320 -5.983 1.00 11.41 28 GLY A O 19
ATOM 9277 N N . LYS A 1 29 ? 18.774 -3.943 -4.445 1.00 61.14 29 LYS A N 19
ATOM 9278 C CA . LYS A 1 29 ? 17.654 -4.734 -4.941 1.00 21.42 29 LYS A CA 19
ATOM 9279 C C . LYS A 1 29 ? 16.908 -5.402 -3.790 1.00 1.22 29 LYS A C 19
ATOM 9280 O O . LYS A 1 29 ? 17.409 -5.468 -2.667 1.00 44.10 29 LYS A O 19
ATOM 9299 N N . CYS A 1 30 ? 15.709 -5.897 -4.076 1.00 55.51 30 CYS A N 19
ATOM 9300 C CA . CYS A 1 30 ? 14.893 -6.560 -3.066 1.00 4.02 30 CYS A CA 19
ATOM 9301 C C . CYS A 1 30 ? 15.070 -8.074 -3.133 1.00 31.31 30 CYS A C 19
ATOM 9302 O O . CYS A 1 30 ? 15.241 -8.643 -4.212 1.00 23.32 30 CYS A O 19
ATOM 9309 N N . LEU A 1 31 ? 15.027 -8.721 -1.973 1.00 75.14 31 LEU A N 19
ATOM 9310 C CA . LEU A 1 31 ? 15.181 -10.170 -1.899 1.00 41.23 31 LEU A CA 19
ATOM 9311 C C . LEU A 1 31 ? 14.341 -10.750 -0.766 1.00 53.12 31 LEU A C 19
ATOM 9312 O O . LEU A 1 31 ? 13.704 -10.014 -0.012 1.00 75.23 31 LEU A O 19
ATOM 9328 N N . VAL A 1 32 ? 14.346 -12.074 -0.651 1.00 33.15 32 VAL A N 19
ATOM 9329 C CA . VAL A 1 32 ? 13.587 -12.753 0.393 1.00 72.33 32 VAL A CA 19
ATOM 9330 C C . VAL A 1 32 ? 14.264 -12.605 1.750 1.00 25.03 32 VAL A C 19
ATOM 9331 O O . VAL A 1 32 ? 15.379 -13.086 1.955 1.00 43.33 32 VAL A O 19
ATOM 9344 N N . ARG A 1 33 ? 13.584 -11.937 2.676 1.00 55.14 33 ARG A N 19
ATOM 9345 C CA . ARG A 1 33 ? 14.120 -11.724 4.014 1.00 21.54 33 ARG A CA 19
ATOM 9346 C C . ARG A 1 33 ? 14.379 -13.056 4.714 1.00 44.33 33 ARG A C 19
ATOM 9347 O O . ARG A 1 33 ? 13.445 -13.785 5.047 1.00 4.15 33 ARG A O 19
ATOM 9368 N N . ASP A 1 1 ? 1.233 0.170 -0.070 1.00 40.44 1 ASP A N 20
ATOM 9369 C CA . ASP A 1 1 ? 1.761 -0.345 -1.329 1.00 13.44 1 ASP A CA 20
ATOM 9370 C C . ASP A 1 1 ? 3.212 -0.786 -1.169 1.00 22.11 1 ASP A C 20
ATOM 9371 O O . ASP A 1 1 ? 4.025 -0.080 -0.571 1.00 71.20 1 ASP A O 20
ATOM 9380 N N . CYS A 1 2 ? 3.531 -1.959 -1.706 1.00 40.24 2 CYS A N 20
ATOM 9381 C CA . CYS A 1 2 ? 4.884 -2.496 -1.623 1.00 34.40 2 CYS A CA 20
ATOM 9382 C C . CYS A 1 2 ? 5.338 -3.037 -2.976 1.00 25.05 2 CYS A C 20
ATOM 9383 O O . CYS A 1 2 ? 4.540 -3.175 -3.901 1.00 71.41 2 CYS A O 20
ATOM 9390 N N . GLY A 1 3 ? 6.629 -3.341 -3.082 1.00 35.44 3 GLY A N 20
ATOM 9391 C CA . GLY A 1 3 ? 7.168 -3.863 -4.324 1.00 32.43 3 GLY A CA 20
ATOM 9392 C C . GLY A 1 3 ? 7.178 -5.379 -4.360 1.00 5.34 3 GLY A C 20
ATOM 9393 O O . GLY A 1 3 ? 6.595 -6.032 -3.493 1.00 44.35 3 GLY A O 20
ATOM 9397 N N . HIS A 1 4 ? 7.842 -5.941 -5.365 1.00 51.31 4 HIS A N 20
ATOM 9398 C CA . HIS A 1 4 ? 7.925 -7.390 -5.511 1.00 51.42 4 HIS A CA 20
ATOM 9399 C C . HIS A 1 4 ? 9.135 -7.943 -4.764 1.00 13.52 4 HIS A C 20
ATOM 9400 O O . HIS A 1 4 ? 9.821 -7.213 -4.047 1.00 65.11 4 HIS A O 20
ATOM 9414 N N . LEU A 1 5 ? 9.390 -9.235 -4.935 1.00 14.11 5 LEU A N 20
ATOM 9415 C CA . LEU A 1 5 ? 10.516 -9.886 -4.276 1.00 65.30 5 LEU A CA 20
ATOM 9416 C C . LEU A 1 5 ? 11.837 -9.466 -4.913 1.00 1.52 5 LEU A C 20
ATOM 9417 O O . LEU A 1 5 ? 12.741 -8.981 -4.231 1.00 13.12 5 LEU A O 20
ATOM 9433 N N . HIS A 1 6 ? 11.941 -9.652 -6.225 1.00 5.02 6 HIS A N 20
ATOM 9434 C CA . HIS A 1 6 ? 13.151 -9.289 -6.955 1.00 0.13 6 HIS A CA 20
ATOM 9435 C C . HIS A 1 6 ? 13.014 -7.903 -7.578 1.00 71.35 6 HIS A C 20
ATOM 9436 O O . HIS A 1 6 ? 13.689 -7.583 -8.557 1.00 10.22 6 HIS A O 20
ATOM 9450 N N . ASP A 1 7 ? 12.136 -7.087 -7.007 1.00 12.24 7 ASP A N 20
ATOM 9451 C CA . ASP A 1 7 ? 11.910 -5.735 -7.506 1.00 63.42 7 ASP A CA 20
ATOM 9452 C C . ASP A 1 7 ? 12.924 -4.761 -6.914 1.00 52.02 7 ASP A C 20
ATOM 9453 O O . ASP A 1 7 ? 13.472 -4.978 -5.833 1.00 54.51 7 ASP A O 20
ATOM 9462 N N . PRO A 1 8 ? 13.181 -3.662 -7.639 1.00 1.25 8 PRO A N 20
ATOM 9463 C CA . PRO A 1 8 ? 14.131 -2.632 -7.205 1.00 35.41 8 PRO A CA 20
ATOM 9464 C C . PRO A 1 8 ? 13.620 -1.842 -6.005 1.00 42.53 8 PRO A C 20
ATOM 9465 O O . PRO A 1 8 ? 12.414 -1.762 -5.769 1.00 4.42 8 PRO A O 20
ATOM 9476 N N . CYS A 1 9 ? 14.545 -1.258 -5.251 1.00 0.25 9 CYS A N 20
ATOM 9477 C CA . CYS A 1 9 ? 14.189 -0.473 -4.075 1.00 3.42 9 CYS A CA 20
ATOM 9478 C C . CYS A 1 9 ? 15.113 0.733 -3.926 1.00 24.44 9 CYS A C 20
ATOM 9479 O O . CYS A 1 9 ? 15.886 0.840 -2.973 1.00 71.10 9 CYS A O 20
ATOM 9486 N N . PRO A 1 10 ? 15.033 1.662 -4.889 1.00 42.32 10 PRO A N 20
ATOM 9487 C CA . PRO A 1 10 ? 15.854 2.877 -4.887 1.00 71.15 10 PRO A CA 20
ATOM 9488 C C . PRO A 1 10 ? 15.451 3.847 -3.782 1.00 43.01 10 PRO A C 20
ATOM 9489 O O . PRO A 1 10 ? 16.289 4.568 -3.241 1.00 34.32 10 PRO A O 20
ATOM 9500 N N . ASN A 1 11 ? 14.164 3.859 -3.452 1.00 0.33 11 ASN A N 20
ATOM 9501 C CA . ASN A 1 11 ? 13.651 4.742 -2.410 1.00 74.41 11 ASN A CA 20
ATOM 9502 C C . ASN A 1 11 ? 13.587 4.019 -1.068 1.00 12.11 11 ASN A C 20
ATOM 9503 O O . ASN A 1 11 ? 12.723 4.304 -0.238 1.00 73.15 11 ASN A O 20
ATOM 9514 N N . ASP A 1 12 ? 14.507 3.084 -0.861 1.00 63.14 12 ASP A N 20
ATOM 9515 C CA . ASP A 1 12 ? 14.557 2.321 0.381 1.00 44.34 12 ASP A CA 20
ATOM 9516 C C . ASP A 1 12 ? 14.983 3.208 1.546 1.00 2.52 12 ASP A C 20
ATOM 9517 O O . ASP A 1 12 ? 16.088 3.752 1.554 1.00 31.33 12 ASP A O 20
ATOM 9526 N N . ARG A 1 13 ? 14.099 3.351 2.528 1.00 1.42 13 ARG A N 20
ATOM 9527 C CA . ARG A 1 13 ? 14.383 4.175 3.698 1.00 74.54 13 ARG A CA 20
ATOM 9528 C C . ARG A 1 13 ? 13.966 3.460 4.980 1.00 70.44 13 ARG A C 20
ATOM 9529 O O . ARG A 1 13 ? 13.147 2.540 4.969 1.00 42.22 13 ARG A O 20
ATOM 9550 N N . PRO A 1 14 ? 14.542 3.890 6.112 1.00 43.13 14 PRO A N 20
ATOM 9551 C CA . PRO A 1 14 ? 14.246 3.305 7.423 1.00 43.22 14 PRO A CA 20
ATOM 9552 C C . PRO A 1 14 ? 12.836 3.635 7.900 1.00 40.13 14 PRO A C 20
ATOM 9553 O O . PRO A 1 14 ? 12.559 4.758 8.318 1.00 54.30 14 PRO A O 20
ATOM 9564 N N . GLY A 1 15 ? 11.948 2.648 7.834 1.00 33.12 15 GLY A N 20
ATOM 9565 C CA . GLY A 1 15 ? 10.577 2.854 8.263 1.00 33.11 15 GLY A CA 20
ATOM 9566 C C . GLY A 1 15 ? 9.598 2.834 7.106 1.00 71.32 15 GLY A C 20
ATOM 9567 O O . GLY A 1 15 ? 8.384 2.843 7.310 1.00 55.11 15 GLY A O 20
ATOM 9571 N N . HIS A 1 16 ? 10.126 2.808 5.886 1.00 22.53 16 HIS A N 20
ATOM 9572 C CA . HIS A 1 16 ? 9.290 2.787 4.691 1.00 2.22 16 HIS A CA 20
ATOM 9573 C C . HIS A 1 16 ? 10.061 2.230 3.498 1.00 31.54 16 HIS A C 20
ATOM 9574 O O . HIS A 1 16 ? 10.625 2.983 2.705 1.00 61.33 16 HIS A O 20
ATOM 9588 N N . ARG A 1 17 ? 10.081 0.906 3.379 1.00 11.04 17 ARG A N 20
ATOM 9589 C CA . ARG A 1 17 ? 10.784 0.248 2.285 1.00 60.12 17 ARG A CA 20
ATOM 9590 C C . ARG A 1 17 ? 9.836 -0.039 1.124 1.00 31.54 17 ARG A C 20
ATOM 9591 O O . ARG A 1 17 ? 8.615 -0.033 1.289 1.00 63.42 17 ARG A O 20
ATOM 9612 N N . THR A 1 18 ? 10.405 -0.291 -0.050 1.00 45.34 18 THR A N 20
ATOM 9613 C CA . THR A 1 18 ? 9.612 -0.579 -1.239 1.00 0.55 18 THR A CA 20
ATOM 9614 C C . THR A 1 18 ? 9.447 -2.081 -1.439 1.00 2.41 18 THR A C 20
ATOM 9615 O O . THR A 1 18 ? 9.203 -2.546 -2.553 1.00 11.33 18 THR A O 20
ATOM 9626 N N . CYS A 1 19 ? 9.581 -2.836 -0.354 1.00 4.11 19 CYS A N 20
ATOM 9627 C CA . CYS A 1 19 ? 9.447 -4.286 -0.410 1.00 21.42 19 CYS A CA 20
ATOM 9628 C C . CYS A 1 19 ? 8.224 -4.750 0.375 1.00 35.14 19 CYS A C 20
ATOM 9629 O O . CYS A 1 19 ? 7.848 -4.141 1.378 1.00 72.24 19 CYS A O 20
ATOM 9636 N N . CYS A 1 20 ? 7.606 -5.832 -0.087 1.00 31.01 20 CYS A N 20
ATOM 9637 C CA . CYS A 1 20 ? 6.425 -6.379 0.570 1.00 10.54 20 CYS A CA 20
ATOM 9638 C C . CYS A 1 20 ? 6.814 -7.184 1.806 1.00 23.44 20 CYS A C 20
ATOM 9639 O O . CYS A 1 20 ? 7.993 -7.284 2.149 1.00 51.01 20 CYS A O 20
ATOM 9646 N N . ILE A 1 21 ? 5.816 -7.757 2.471 1.00 63.33 21 ILE A N 20
ATOM 9647 C CA . ILE A 1 21 ? 6.054 -8.555 3.667 1.00 24.11 21 ILE A CA 20
ATOM 9648 C C . ILE A 1 21 ? 6.947 -9.753 3.360 1.00 35.24 21 ILE A C 20
ATOM 9649 O O . ILE A 1 21 ? 6.811 -10.391 2.317 1.00 14.31 21 ILE A O 20
ATOM 9665 N N . GLY A 1 22 ? 7.859 -10.055 4.279 1.00 65.02 22 GLY A N 20
ATOM 9666 C CA . GLY A 1 22 ? 8.760 -11.177 4.089 1.00 72.30 22 GLY A CA 20
ATOM 9667 C C . GLY A 1 22 ? 9.818 -10.901 3.040 1.00 40.54 22 GLY A C 20
ATOM 9668 O O . GLY A 1 22 ? 10.251 -11.809 2.329 1.00 4.24 22 GLY A O 20
ATOM 9672 N N . LEU A 1 23 ? 10.235 -9.643 2.939 1.00 34.12 23 LEU A N 20
ATOM 9673 C CA . LEU A 1 23 ? 11.248 -9.248 1.967 1.00 21.20 23 LEU A CA 20
ATOM 9674 C C . LEU A 1 23 ? 12.282 -8.325 2.603 1.00 0.40 23 LEU A C 20
ATOM 9675 O O . LEU A 1 23 ? 12.103 -7.859 3.728 1.00 54.42 23 LEU A O 20
ATOM 9691 N N . GLN A 1 24 ? 13.362 -8.063 1.874 1.00 24.42 24 GLN A N 20
ATOM 9692 C CA . GLN A 1 24 ? 14.424 -7.194 2.367 1.00 10.13 24 GLN A CA 20
ATOM 9693 C C . GLN A 1 24 ? 15.129 -6.487 1.214 1.00 75.20 24 GLN A C 20
ATOM 9694 O O . GLN A 1 24 ? 15.292 -7.052 0.132 1.00 35.52 24 GLN A O 20
ATOM 9708 N N . CYS A 1 25 ? 15.544 -5.248 1.452 1.00 44.33 25 CYS A N 20
ATOM 9709 C CA . CYS A 1 25 ? 16.231 -4.462 0.433 1.00 31.42 25 CYS A CA 20
ATOM 9710 C C . CYS A 1 25 ? 17.740 -4.477 0.660 1.00 32.32 25 CYS A C 20
ATOM 9711 O O . CYS A 1 25 ? 18.237 -3.916 1.637 1.00 74.02 25 CYS A O 20
ATOM 9718 N N . ARG A 1 26 ? 18.463 -5.123 -0.249 1.00 31.21 26 ARG A N 20
ATOM 9719 C CA . ARG A 1 26 ? 19.915 -5.212 -0.148 1.00 34.32 26 ARG A CA 20
ATOM 9720 C C . ARG A 1 26 ? 20.554 -5.268 -1.532 1.00 54.33 26 ARG A C 20
ATOM 9721 O O . ARG A 1 26 ? 19.971 -5.804 -2.475 1.00 70.21 26 ARG A O 20
ATOM 9742 N N . TYR A 1 27 ? 21.753 -4.710 -1.647 1.00 45.40 27 TYR A N 20
ATOM 9743 C CA . TYR A 1 27 ? 22.470 -4.693 -2.917 1.00 4.44 27 TYR A CA 20
ATOM 9744 C C . TYR A 1 27 ? 21.709 -3.883 -3.962 1.00 34.24 27 TYR A C 20
ATOM 9745 O O . TYR A 1 27 ? 21.707 -4.221 -5.145 1.00 13.34 27 TYR A O 20
ATOM 9763 N N . GLY A 1 28 ? 21.062 -2.811 -3.514 1.00 51.13 28 GLY A N 20
ATOM 9764 C CA . GLY A 1 28 ? 20.305 -1.969 -4.422 1.00 44.42 28 GLY A CA 20
ATOM 9765 C C . GLY A 1 28 ? 19.120 -2.691 -5.032 1.00 24.01 28 GLY A C 20
ATOM 9766 O O . GLY A 1 28 ? 18.517 -2.211 -5.992 1.00 0.45 28 GLY A O 20
ATOM 9770 N N . LYS A 1 29 ? 18.786 -3.850 -4.475 1.00 61.34 29 LYS A N 20
ATOM 9771 C CA . LYS A 1 29 ? 17.666 -4.642 -4.970 1.00 12.04 29 LYS A CA 20
ATOM 9772 C C . LYS A 1 29 ? 16.933 -5.325 -3.819 1.00 71.04 29 LYS A C 20
ATOM 9773 O O . LYS A 1 29 ? 17.432 -5.375 -2.695 1.00 33.53 29 LYS A O 20
ATOM 9792 N N . CYS A 1 30 ? 15.747 -5.851 -4.109 1.00 4.15 30 CYS A N 20
ATOM 9793 C CA . CYS A 1 30 ? 14.946 -6.532 -3.099 1.00 72.23 30 CYS A CA 20
ATOM 9794 C C . CYS A 1 30 ? 15.140 -8.044 -3.180 1.00 11.33 30 CYS A C 20
ATOM 9795 O O . CYS A 1 30 ? 15.309 -8.602 -4.264 1.00 71.34 30 CYS A O 20
ATOM 9802 N N . LEU A 1 31 ? 15.114 -8.700 -2.025 1.00 42.10 31 LEU A N 20
ATOM 9803 C CA . LEU A 1 31 ? 15.287 -10.147 -1.964 1.00 32.25 31 LEU A CA 20
ATOM 9804 C C . LEU A 1 31 ? 14.459 -10.747 -0.831 1.00 41.32 31 LEU A C 20
ATOM 9805 O O . LEU A 1 31 ? 13.816 -10.025 -0.069 1.00 23.14 31 LEU A O 20
ATOM 9821 N N . VAL A 1 32 ? 14.481 -12.072 -0.726 1.00 43.32 32 VAL A N 20
ATOM 9822 C CA . VAL A 1 32 ? 13.736 -12.769 0.315 1.00 12.41 32 VAL A CA 20
ATOM 9823 C C . VAL A 1 32 ? 14.448 -12.672 1.660 1.00 40.55 32 VAL A C 20
ATOM 9824 O O . VAL A 1 32 ? 15.556 -13.182 1.825 1.00 71.41 32 VAL A O 20
ATOM 9837 N N . ARG A 1 33 ? 13.804 -12.013 2.618 1.00 44.13 33 ARG A N 20
ATOM 9838 C CA . ARG A 1 33 ? 14.377 -11.848 3.948 1.00 34.05 33 ARG A CA 20
ATOM 9839 C C . ARG A 1 33 ? 14.305 -13.153 4.737 1.00 54.43 33 ARG A C 20
ATOM 9840 O O . ARG A 1 33 ? 15.186 -13.452 5.542 1.00 64.01 33 ARG A O 20
#

Organism: Selenotypus plumipes (NCBI:txid1395661)

Solvent-accessible surface area: 2872 Å² total; per-residue (Å²): 192,69,17,124,64,132,39,81,5,117,110,62,150,132,76,122,122,39,17,48,171,50,23,51,14,137,197,64,109,1,49,107,183

Secondary structure (DSSP, 8-state):
--B-SS-B-TT-BTTB-SB-TTEEEETTEEEE-

B-factor: mean 36.62, std 24.31, range [0.02, 75.44]

Foldseek 3Di:
DAADQFAFWPVQDDPDTRHDPQWDHDPRTIHGD